Protein AF-0000000082576791 (afdb_homodimer)

Structure (mmCIF, N/CA/C/O backbone):
data_AF-0000000082576791-model_v1
#
loop_
_entity.id
_entity.type
_entity.pdbx_description
1 polymer 'Uncharacterized protein'
#
loop_
_atom_site.group_PDB
_atom_site.id
_atom_site.type_symbol
_atom_site.label_atom_id
_atom_site.label_alt_id
_atom_site.label_comp_id
_atom_site.label_asym_id
_atom_site.label_entity_id
_atom_site.label_seq_id
_atom_site.pdbx_PDB_ins_code
_atom_site.Cartn_x
_atom_site.Cartn_y
_atom_site.Cartn_z
_atom_site.occupancy
_atom_site.B_iso_or_equiv
_atom_site.auth_seq_id
_atom_site.auth_comp_id
_atom_site.auth_asym_id
_atom_site.auth_atom_id
_atom_site.pdbx_PDB_model_num
ATOM 1 N N . MET A 1 1 ? -2.818 9.117 39.25 1 25.88 1 MET A N 1
ATOM 2 C CA . MET A 1 1 ? -1.979 10.031 38.469 1 25.88 1 MET A CA 1
ATOM 3 C C . MET A 1 1 ? -2.078 9.734 36.969 1 25.88 1 MET A C 1
ATOM 5 O O . MET A 1 1 ? -1.603 10.516 36.156 1 25.88 1 MET A O 1
ATOM 9 N N . SER A 1 2 ? -2.217 8.406 36.562 1 35.31 2 SER A N 1
ATOM 10 C CA . SER A 1 2 ? -2.109 7.625 35.344 1 35.31 2 SER A CA 1
ATOM 11 C C . SER A 1 2 ? -3.258 7.941 34.406 1 35.31 2 SER A C 1
ATOM 13 O O . SER A 1 2 ? -3.094 7.879 33.156 1 35.31 2 SER A O 1
ATOM 15 N N . ASP A 1 3 ? -4.371 8.367 34.906 1 41.03 3 ASP A N 1
ATOM 16 C CA . ASP A 1 3 ? -5.672 8.328 34.25 1 41.03 3 ASP A CA 1
ATOM 17 C C . ASP A 1 3 ? -5.906 9.602 33.438 1 41.03 3 ASP A C 1
ATOM 19 O O . ASP A 1 3 ? -6.629 9.578 32.438 1 41.03 3 ASP A O 1
ATOM 23 N N . THR A 1 4 ? -5.371 10.742 33.875 1 41.94 4 THR A N 1
ATOM 24 C CA . THR A 1 4 ? -5.711 12.031 33.25 1 41.94 4 THR A CA 1
ATOM 25 C C . THR A 1 4 ? -5.012 12.203 31.922 1 41.94 4 THR A C 1
ATOM 27 O O . THR A 1 4 ? -5.375 13.086 31.141 1 41.94 4 THR A O 1
ATOM 30 N N . HIS A 1 5 ? -4.008 11.352 31.688 1 46.41 5 HIS A N 1
ATOM 31 C CA . HIS A 1 5 ? -3.184 11.484 30.5 1 46.41 5 HIS A CA 1
ATOM 32 C C . HIS A 1 5 ? -3.941 11.039 29.25 1 46.41 5 HIS A C 1
ATOM 34 O O . HIS A 1 5 ? -3.496 11.289 28.125 1 46.41 5 HIS A O 1
ATOM 40 N N . HIS A 1 6 ? -5.191 10.617 29.578 1 45.75 6 HIS A N 1
ATOM 41 C CA . HIS A 1 6 ? -5.953 10.148 28.422 1 45.75 6 HIS A CA 1
ATOM 42 C C . HIS A 1 6 ? -7.227 10.969 28.25 1 45.75 6 HIS A C 1
ATOM 44 O O . HIS A 1 6 ? -8.195 10.492 27.641 1 45.75 6 HIS A O 1
ATOM 50 N N . LEU A 1 7 ? -7.211 12.156 28.891 1 45.38 7 LEU A N 1
ATOM 51 C CA . LEU A 1 7 ? -8.43 12.961 28.891 1 45.38 7 LEU A CA 1
ATOM 52 C C . LEU A 1 7 ? -8.93 13.188 27.469 1 45.38 7 LEU A C 1
ATOM 54 O O . LEU A 1 7 ? -10.078 12.883 27.141 1 45.38 7 LEU A O 1
ATOM 58 N N . PHE A 1 8 ? -8.07 13.68 26.609 1 56.59 8 PHE A N 1
ATOM 59 C CA . PHE A 1 8 ? -8.508 14.031 25.266 1 56.59 8 PHE A CA 1
ATOM 60 C C . PHE A 1 8 ? -8.875 12.789 24.469 1 56.59 8 PHE A C 1
ATOM 62 O O . PHE A 1 8 ? -9.82 12.805 23.672 1 56.59 8 PHE A O 1
ATOM 69 N N . VAL A 1 9 ? -8.164 11.758 24.797 1 47.66 9 VAL A N 1
ATOM 70 C CA . VAL A 1 9 ? -8.453 10.516 24.094 1 47.66 9 VAL A CA 1
ATOM 71 C C . VAL A 1 9 ? -9.852 10.016 24.484 1 47.66 9 VAL A C 1
ATOM 73 O O . VAL A 1 9 ? -10.656 9.672 23.609 1 47.66 9 VAL A O 1
ATOM 76 N N . ASP A 1 10 ? -10.094 10.047 25.734 1 39.84 10 ASP A N 1
ATOM 77 C CA . ASP A 1 10 ? -11.375 9.562 26.25 1 39.84 10 ASP A CA 1
ATOM 78 C C . ASP A 1 10 ? -12.523 10.445 25.766 1 39.84 10 ASP A C 1
ATOM 80 O O . ASP A 1 10 ? -13.578 9.93 25.359 1 39.84 10 ASP A O 1
ATOM 84 N N . LEU A 1 11 ? -12.305 11.805 25.859 1 46.44 11 LEU A N 1
ATOM 85 C CA . LEU A 1 11 ? -13.344 12.734 25.422 1 46.44 11 LEU A CA 1
ATOM 86 C C . LEU A 1 11 ? -13.594 12.602 23.922 1 46.44 11 LEU A C 1
ATOM 88 O O . LEU A 1 11 ? -14.742 12.672 23.469 1 46.44 11 LEU A O 1
ATOM 92 N N . TYR A 1 12 ? -12.516 12.375 23.25 1 47 12 TYR A N 1
ATOM 93 C CA . TYR A 1 12 ? -12.664 12.242 21.812 1 47 12 TYR A CA 1
ATOM 94 C C . TYR A 1 12 ? -13.414 10.961 21.453 1 47 12 TYR A C 1
ATOM 96 O O . TYR A 1 12 ? -14.289 10.969 20.594 1 47 12 TYR A O 1
ATOM 104 N N . ALA A 1 13 ? -12.961 9.906 22.062 1 45.81 13 ALA A N 1
ATOM 105 C CA . ALA A 1 13 ? -13.664 8.648 21.828 1 45.81 13 ALA A CA 1
ATOM 106 C C . ALA A 1 13 ? -15.164 8.805 22.062 1 45.81 13 ALA A C 1
ATOM 108 O O . ALA A 1 13 ? -15.977 8.25 21.328 1 45.81 13 ALA A O 1
ATOM 109 N N . TYR A 1 14 ? -15.43 9.555 23.094 1 35.34 14 TYR A N 1
ATOM 110 C CA . TYR A 1 14 ? -16.828 9.852 23.422 1 35.34 14 TYR A CA 1
ATOM 111 C C . TYR A 1 14 ? -17.484 10.664 22.328 1 35.34 14 TYR A C 1
ATOM 113 O O . TYR A 1 14 ? -18.609 10.367 21.906 1 35.34 14 TYR A O 1
ATOM 121 N N . ARG A 1 15 ? -16.906 11.68 21.891 1 42.66 15 ARG A N 1
ATOM 122 C CA . ARG A 1 15 ? -17.438 12.586 20.875 1 42.66 15 ARG A CA 1
ATOM 123 C C . ARG A 1 15 ? -17.562 11.883 19.531 1 42.66 15 ARG A C 1
ATOM 125 O O . ARG A 1 15 ? -18.531 12.102 18.797 1 42.66 15 ARG A O 1
ATOM 132 N N . GLN A 1 16 ? -16.469 11.195 19.172 1 43.16 16 GLN A N 1
ATOM 133 C CA . GLN A 1 16 ? -16.484 10.469 17.906 1 43.16 16 GLN A CA 1
ATOM 134 C C . GLN A 1 16 ? -17.688 9.531 17.828 1 43.16 16 GLN A C 1
ATOM 136 O O . GLN A 1 16 ? -18.266 9.344 16.766 1 43.16 16 GLN A O 1
ATOM 141 N N . ARG A 1 17 ? -17.938 9.023 18.969 1 40.09 17 ARG A N 1
ATOM 142 C CA . ARG A 1 17 ? -19.141 8.18 19.016 1 40.09 17 ARG A CA 1
ATOM 143 C C . ARG A 1 17 ? -20.391 9.008 18.781 1 40.09 17 ARG A C 1
ATOM 145 O O . ARG A 1 17 ? -21.391 8.5 18.25 1 40.09 17 ARG A O 1
ATOM 152 N N . GLU A 1 18 ? -20.391 10.102 19.172 1 35.28 18 GLU A N 1
ATOM 153 C CA . GLU A 1 18 ? -21.547 10.984 19 1 35.28 18 GLU A CA 1
ATOM 154 C C . GLU A 1 18 ? -21.531 11.656 17.625 1 35.28 18 GLU A C 1
ATOM 156 O O . GLU A 1 18 ? -22.578 11.859 17.016 1 35.28 18 GLU A O 1
ATOM 161 N N . LYS A 1 19 ? -20.344 12.312 17.219 1 40.09 19 LYS A N 1
ATOM 162 C CA . LYS A 1 19 ? -20.297 13.062 15.969 1 40.09 19 LYS A CA 1
ATOM 163 C C . LYS A 1 19 ? -19.312 12.43 14.984 1 40.09 19 LYS A C 1
ATOM 165 O O . LYS A 1 19 ? -18.391 11.727 15.391 1 40.09 19 LYS A O 1
ATOM 170 N N . ARG A 1 20 ? -19.484 12.484 13.609 1 35.25 20 ARG A N 1
ATOM 171 C CA . ARG A 1 20 ? -18.953 11.758 12.461 1 35.25 20 ARG A CA 1
ATOM 172 C C . ARG A 1 20 ? -17.453 12 12.312 1 35.25 20 ARG A C 1
ATOM 174 O O . ARG A 1 20 ? -16.688 11.07 12.039 1 35.25 20 ARG A O 1
ATOM 181 N N . ASN A 1 21 ? -16.891 13.211 11.586 1 43.56 21 ASN A N 1
ATOM 182 C CA . ASN A 1 21 ? -15.586 13.508 11 1 43.56 21 ASN A CA 1
ATOM 183 C C . ASN A 1 21 ? -14.797 14.5 11.852 1 43.56 21 ASN A C 1
ATOM 185 O O . ASN A 1 21 ? -14.516 15.617 11.414 1 43.56 21 ASN A O 1
ATOM 189 N N . PRO A 1 22 ? -14.578 14.406 13.148 1 61.22 22 PRO A N 1
ATOM 190 C CA . PRO A 1 22 ? -14.469 15.289 14.32 1 61.22 22 PRO A CA 1
ATOM 191 C C . PRO A 1 22 ? -13.023 15.438 14.805 1 61.22 22 PRO A C 1
ATOM 193 O O . PRO A 1 22 ? -12.727 16.328 15.594 1 61.22 22 PRO A O 1
ATOM 196 N N . LEU A 1 23 ? -12.039 14.766 13.945 1 71.44 23 LEU A N 1
ATOM 197 C CA . LEU A 1 23 ? -10.727 14.75 14.586 1 71.44 23 LEU A CA 1
ATOM 198 C C . LEU A 1 23 ? -10.078 16.125 14.531 1 71.44 23 LEU A C 1
ATOM 200 O O . LEU A 1 23 ? -9.539 16.609 15.539 1 71.44 23 LEU A O 1
ATOM 204 N N . GLU A 1 24 ? -10.172 16.734 13.297 1 77.69 24 GLU A N 1
ATOM 205 C CA . GLU A 1 24 ? -9.586 18.062 13.141 1 77.69 24 GLU A CA 1
ATOM 206 C C . GLU A 1 24 ? -10.188 19.047 14.133 1 77.69 24 GLU A C 1
ATOM 208 O O . GLU A 1 24 ? -9.461 19.781 14.797 1 77.69 24 GLU A O 1
ATOM 213 N N . ASP A 1 25 ? -11.469 19.094 14.266 1 75.62 25 ASP A N 1
ATOM 214 C CA . ASP A 1 25 ? -12.148 19.984 15.203 1 75.62 25 ASP A CA 1
ATOM 215 C C . ASP A 1 25 ? -11.781 19.656 16.641 1 75.62 25 ASP A C 1
ATOM 217 O O . ASP A 1 25 ? -11.555 20.562 17.453 1 75.62 25 ASP A O 1
ATOM 221 N N . TRP A 1 26 ? -11.734 18.375 16.875 1 79.56 26 TRP A N 1
ATOM 222 C CA . TRP A 1 26 ? -11.375 17.938 18.219 1 79.56 26 TRP A CA 1
ATOM 223 C C . TRP A 1 26 ? -9.953 18.375 18.562 1 79.56 26 TRP A C 1
ATOM 225 O O . TRP A 1 26 ? -9.703 18.906 19.656 1 79.56 26 TRP A O 1
ATOM 235 N N . LEU A 1 27 ? -9.078 18.203 17.609 1 86.69 27 LEU A N 1
ATOM 236 C CA . LEU A 1 27 ? -7.684 18.578 17.844 1 86.69 27 LEU A CA 1
ATOM 237 C C . LEU A 1 27 ? -7.562 20.078 18.078 1 86.69 27 LEU A C 1
ATOM 239 O O . LEU A 1 27 ? -6.789 20.516 18.922 1 86.69 27 LEU A O 1
ATOM 243 N N . THR A 1 28 ? -8.344 20.797 17.328 1 87.31 28 THR A N 1
ATOM 244 C CA . THR A 1 28 ? -8.336 22.25 17.5 1 87.31 28 THR A CA 1
ATOM 245 C C . THR A 1 28 ? -8.805 22.641 18.891 1 87.31 28 THR A C 1
ATOM 247 O O . THR A 1 28 ? -8.18 23.484 19.547 1 87.31 28 THR A O 1
ATOM 250 N N . GLU A 1 29 ? -9.883 21.984 19.328 1 83.5 29 GLU A N 1
ATOM 251 C CA . GLU A 1 29 ? -10.398 22.25 20.672 1 83.5 29 GLU A CA 1
ATOM 252 C C . GLU A 1 29 ? -9.391 21.859 21.75 1 83.5 29 GLU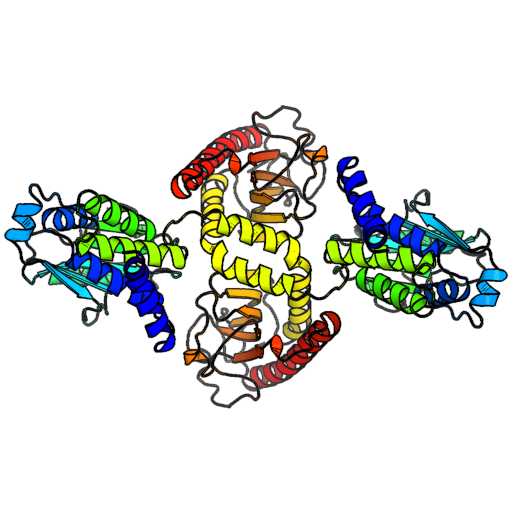 A C 1
ATOM 254 O O . GLU A 1 29 ? -9.242 22.562 22.75 1 83.5 29 GLU A O 1
ATOM 259 N N . CYS A 1 30 ? -8.766 20.797 21.578 1 86.38 30 CYS A N 1
ATOM 260 C CA . CYS A 1 30 ? -7.738 20.344 22.516 1 86.38 30 CYS A CA 1
ATOM 261 C C . CYS A 1 30 ? -6.582 21.344 22.562 1 86.38 30 CYS A C 1
ATOM 263 O O . CYS A 1 30 ? -6.102 21.688 23.641 1 86.38 30 CYS A O 1
ATOM 265 N N . LEU A 1 31 ? -6.188 21.781 21.406 1 92.5 31 LEU A N 1
ATOM 266 C CA . LEU A 1 31 ? -5.102 22.75 21.328 1 92.5 31 LEU A CA 1
ATOM 267 C C . LEU A 1 31 ? -5.496 24.047 22.031 1 92.5 31 LEU A C 1
ATOM 269 O O . LEU A 1 31 ? -4.711 24.609 22.797 1 92.5 31 LEU A O 1
ATOM 273 N N . ALA A 1 32 ? -6.676 24.5 21.719 1 89.38 32 ALA A N 1
ATOM 274 C CA . ALA A 1 32 ? -7.164 25.719 22.344 1 89.38 32 ALA A CA 1
ATOM 275 C C . ALA A 1 32 ? -7.18 25.594 23.859 1 89.38 32 ALA A C 1
ATOM 277 O O . ALA A 1 32 ? -6.719 26.5 24.578 1 89.38 32 ALA A O 1
ATOM 278 N N . ALA A 1 33 ? -7.707 24.469 24.375 1 84.5 33 ALA A N 1
ATOM 279 C CA . ALA A 1 33 ? -7.758 24.219 25.812 1 84.5 33 ALA A CA 1
ATOM 280 C C . ALA A 1 33 ? -6.359 24.219 26.422 1 84.5 33 ALA A C 1
ATOM 282 O O . ALA A 1 33 ? -6.145 24.75 27.516 1 84.5 33 ALA A O 1
ATOM 283 N N . THR A 1 34 ? -5.469 23.703 25.734 1 92.19 34 THR A N 1
ATOM 284 C CA . THR A 1 34 ? -4.094 23.609 26.203 1 92.19 34 THR A CA 1
ATOM 285 C C . THR A 1 34 ? -3.443 24.984 26.25 1 92.19 34 THR A C 1
ATOM 287 O O . THR A 1 34 ? -2.775 25.328 27.234 1 92.19 34 THR A O 1
ATOM 290 N N . ILE A 1 35 ? -3.656 25.781 25.25 1 92.75 35 ILE A N 1
ATOM 291 C CA . ILE A 1 35 ? -3.088 27.125 25.188 1 92.75 35 ILE A CA 1
ATOM 292 C C . ILE A 1 35 ? -3.686 27.969 26.312 1 92.75 35 ILE A C 1
ATOM 294 O O . ILE A 1 35 ? -2.967 28.703 26.984 1 92.75 35 ILE A O 1
ATOM 298 N N . ARG A 1 36 ? -4.988 27.797 26.562 1 88.5 36 ARG A N 1
ATOM 299 C CA . ARG A 1 36 ? -5.672 28.547 27.609 1 88.5 36 ARG A CA 1
ATOM 300 C C . ARG A 1 36 ? -5.094 28.234 28.984 1 88.5 36 ARG A C 1
ATOM 302 O O . ARG A 1 36 ? -5.035 29.109 29.844 1 88.5 36 ARG A O 1
ATOM 309 N N . ALA A 1 37 ? -4.645 27.062 29.094 1 87.62 37 ALA A N 1
ATOM 310 C CA . ALA A 1 37 ? -4.199 26.594 30.406 1 87.62 37 ALA A CA 1
ATOM 311 C C . ALA A 1 37 ? -2.764 27.031 30.688 1 87.62 37 ALA A C 1
ATOM 313 O O . ALA A 1 37 ? -2.305 26.969 31.828 1 87.62 37 ALA A O 1
ATOM 314 N N . LEU A 1 38 ? -2.049 27.484 29.688 1 92.5 38 LEU A N 1
ATOM 315 C CA . LEU A 1 38 ? -0.644 27.844 29.859 1 92.5 38 LEU A CA 1
ATOM 316 C C . LEU A 1 38 ? -0.497 29.078 30.719 1 92.5 38 LEU A C 1
ATOM 318 O O . LEU A 1 38 ? -1.229 30.062 30.547 1 92.5 38 LEU A O 1
ATOM 322 N N . PRO A 1 39 ? 0.467 28.984 31.625 1 91.88 39 PRO A N 1
ATOM 323 C CA . PRO A 1 39 ? 0.792 30.203 32.375 1 91.88 39 PRO A CA 1
ATOM 324 C C . PRO A 1 39 ? 1.376 31.297 31.484 1 91.88 39 PRO A C 1
ATOM 326 O O . PRO A 1 39 ? 1.823 31.016 30.359 1 91.88 39 PRO A O 1
ATOM 329 N N . GLY A 1 40 ? 1.428 32.438 32 1 90.06 40 GLY A N 1
ATOM 330 C CA . GLY A 1 40 ? 1.796 33.594 31.25 1 90.06 40 GLY A CA 1
ATOM 331 C C . GLY A 1 40 ? 3.125 33.469 30.531 1 90.06 40 GLY A C 1
ATOM 332 O O . GLY A 1 40 ? 3.23 33.781 29.344 1 90.06 40 GLY A O 1
ATOM 333 N N . LYS A 1 41 ? 4.121 33 31.219 1 90.81 41 LYS A N 1
ATOM 334 C CA . LYS A 1 41 ? 5.453 32.844 30.641 1 90.81 41 LYS A CA 1
ATOM 335 C C . LYS A 1 41 ? 5.445 31.859 29.484 1 90.81 41 LYS A C 1
ATOM 337 O O . LYS A 1 41 ? 5.98 32.156 28.406 1 90.81 41 LYS A O 1
ATOM 342 N N . GLN A 1 42 ? 4.848 30.703 29.734 1 93.56 42 GLN A N 1
ATOM 343 C CA . GLN A 1 42 ? 4.789 29.672 28.719 1 93.56 42 GLN A CA 1
ATOM 344 C C . GLN A 1 42 ? 3.896 30.078 27.547 1 93.56 42 GLN A C 1
ATOM 346 O O . GLN A 1 42 ? 4.23 29.844 26.391 1 93.56 42 GLN A O 1
ATOM 351 N N . LYS A 1 43 ? 2.799 30.719 27.891 1 92.5 43 LYS A N 1
ATOM 352 C CA . LYS A 1 43 ? 1.876 31.203 26.859 1 92.5 43 LYS A CA 1
ATOM 353 C C . LYS A 1 43 ? 2.541 32.25 25.969 1 92.5 43 LYS A C 1
ATOM 355 O O . LYS A 1 43 ? 2.441 32.156 24.734 1 92.5 43 LYS A O 1
ATOM 360 N N . GLY A 1 44 ? 3.162 33.125 26.625 1 90.38 44 GLY A N 1
ATOM 361 C CA . GLY A 1 44 ? 3.887 34.125 25.875 1 90.38 44 GLY A CA 1
ATOM 362 C C . GLY A 1 44 ? 4.961 33.562 24.969 1 90.38 44 GLY A C 1
ATOM 363 O O . GLY A 1 44 ? 5.117 34 23.828 1 90.38 44 GLY A O 1
ATOM 364 N N . ALA A 1 45 ? 5.688 32.594 25.453 1 91.31 45 ALA A N 1
ATOM 365 C CA . ALA A 1 45 ? 6.75 31.984 24.672 1 91.31 45 ALA A CA 1
ATOM 366 C C . ALA A 1 45 ? 6.188 31.266 23.438 1 91.31 45 ALA A C 1
ATOM 368 O O . ALA A 1 45 ? 6.75 31.359 22.344 1 91.31 45 ALA A O 1
ATOM 369 N N . LEU A 1 46 ? 5.117 30.578 23.609 1 94.06 46 LEU A N 1
ATOM 370 C CA . LEU A 1 46 ? 4.488 29.875 22.5 1 94.06 46 LEU A CA 1
ATOM 371 C C . LEU A 1 46 ? 4 30.859 21.438 1 94.06 46 LEU A C 1
ATOM 373 O O . LEU A 1 46 ? 4.23 30.656 20.25 1 94.06 46 LEU A O 1
ATOM 377 N N . LEU A 1 47 ? 3.354 31.906 21.922 1 93.06 47 LEU A N 1
ATOM 378 C CA . LEU A 1 47 ? 2.756 32.875 21 1 93.06 47 LEU A CA 1
ATOM 379 C C . LEU A 1 47 ? 3.83 33.688 20.281 1 93.06 47 LEU A C 1
ATOM 381 O O . LEU A 1 47 ? 3.646 34.062 19.125 1 93.06 47 LEU A O 1
ATOM 385 N N . THR A 1 48 ? 4.957 33.844 20.984 1 90 48 THR A N 1
ATOM 386 C CA . THR A 1 48 ? 6.098 34.5 20.328 1 90 48 THR A CA 1
ATOM 387 C C . THR A 1 48 ? 6.574 33.656 19.156 1 90 48 THR A C 1
ATOM 389 O O . THR A 1 48 ? 6.805 34.188 18.062 1 90 48 THR A O 1
ATOM 392 N N . ARG A 1 49 ? 6.641 32.469 19.328 1 90.38 49 ARG A N 1
ATOM 393 C CA . ARG A 1 49 ? 7.105 31.562 18.281 1 90.38 49 ARG A CA 1
ATOM 394 C C . ARG A 1 49 ? 6.105 31.484 17.125 1 90.38 49 ARG A C 1
ATOM 396 O O . ARG A 1 49 ? 6.492 31.531 15.961 1 90.38 49 ARG A O 1
ATOM 403 N N . LEU A 1 50 ? 4.852 31.391 17.438 1 92.25 50 LEU A N 1
ATOM 404 C CA . LEU A 1 50 ? 3.82 31.188 16.422 1 92.25 50 LEU A CA 1
ATOM 405 C C . LEU A 1 50 ? 3.568 32.469 15.641 1 92.25 50 LEU A C 1
ATOM 407 O O . LEU A 1 50 ? 3.234 32.406 14.453 1 92.25 50 LEU A O 1
ATOM 411 N N . SER A 1 51 ? 3.723 33.625 16.312 1 91.19 51 SER A N 1
ATOM 412 C CA . SER A 1 51 ? 3.449 34.906 15.656 1 91.19 51 SER A CA 1
ATOM 413 C C . SER A 1 51 ? 4.699 35.469 14.977 1 91.19 51 SER A C 1
ATOM 415 O O . SER A 1 51 ? 4.609 36.375 14.164 1 91.19 51 SER A O 1
ATOM 417 N N . GLY A 1 52 ? 5.848 34.906 15.406 1 86.69 52 GLY A N 1
ATOM 418 C CA . GLY A 1 52 ? 7.09 35.469 14.891 1 86.69 52 GLY A CA 1
ATOM 419 C C . GLY A 1 52 ? 7.438 36.812 15.5 1 86.69 52 GLY A C 1
ATOM 420 O O . GLY A 1 52 ? 8.398 37.469 15.078 1 86.69 52 GLY A O 1
ATOM 421 N N . THR A 1 53 ? 6.629 37.219 16.422 1 84.56 53 THR A N 1
ATOM 422 C CA . THR A 1 53 ? 6.852 38.5 17.078 1 84.56 53 THR A CA 1
ATOM 423 C C . THR A 1 53 ? 7.711 38.344 18.328 1 84.56 53 THR A C 1
ATOM 425 O O . THR A 1 53 ? 7.52 37.375 19.094 1 84.56 53 THR A O 1
ATOM 428 N N . ARG A 1 54 ? 8.641 39.156 18.453 1 81.25 54 ARG A N 1
ATOM 429 C CA . ARG A 1 54 ? 9.484 39.094 19.641 1 81.25 54 ARG A CA 1
ATOM 430 C C . ARG A 1 54 ? 8.773 39.688 20.844 1 81.25 54 ARG A C 1
ATOM 432 O O . ARG A 1 54 ? 8.398 40.875 20.828 1 81.25 54 ARG A O 1
ATOM 439 N N . ILE A 1 55 ? 8.469 38.906 21.703 1 82.12 55 ILE A N 1
ATOM 440 C CA . ILE A 1 55 ? 7.934 39.344 23 1 82.12 55 ILE A CA 1
ATOM 441 C C . ILE A 1 55 ? 9.039 39.312 24.047 1 82.12 55 ILE A C 1
ATOM 443 O O . ILE A 1 55 ? 9.5 38.219 24.438 1 82.12 55 ILE A O 1
ATOM 447 N N . ASP A 1 56 ? 9.594 40.438 24.422 1 81.06 56 ASP A N 1
ATOM 448 C CA . ASP A 1 56 ? 10.758 40.562 25.297 1 81.06 56 ASP A CA 1
ATOM 449 C C . ASP A 1 56 ? 10.5 39.938 26.656 1 81.06 56 ASP A C 1
ATOM 451 O O . ASP A 1 56 ? 11.375 39.25 27.203 1 81.06 56 ASP A O 1
ATOM 455 N N . ASP A 1 57 ? 9.391 40.281 27.234 1 85.75 57 ASP A N 1
ATOM 456 C CA . ASP A 1 57 ? 9.008 39.719 28.531 1 85.75 57 ASP A CA 1
ATOM 457 C C . ASP A 1 57 ? 7.648 39.031 28.453 1 85.75 57 ASP A C 1
ATOM 459 O O . ASP A 1 57 ? 6.621 39.656 28.75 1 85.75 57 ASP A O 1
ATOM 463 N N . PRO A 1 58 ? 7.648 37.719 28.281 1 82.25 58 PRO A N 1
ATOM 464 C CA . PRO A 1 58 ? 6.402 36.969 28.078 1 82.25 58 PRO A CA 1
ATOM 465 C C . PRO A 1 58 ? 5.473 37.062 29.281 1 82.25 58 PRO A C 1
ATOM 467 O O . PRO A 1 58 ? 4.25 37.125 29.125 1 82.25 58 PRO A O 1
ATOM 470 N N . GLN A 1 59 ? 6.066 37.062 30.438 1 82.25 59 GLN A N 1
ATOM 471 C CA . GLN A 1 59 ? 5.258 37.125 31.641 1 82.25 59 GLN A CA 1
ATOM 472 C C . GLN A 1 59 ? 4.535 38.469 31.75 1 82.25 59 GLN A C 1
ATOM 474 O O . GLN A 1 59 ? 3.34 38.531 32.031 1 82.25 59 GLN A O 1
ATOM 479 N N . ARG A 1 60 ? 5.23 39.5 31.547 1 84.81 60 ARG A N 1
ATOM 480 C CA . ARG A 1 60 ? 4.641 40.844 31.594 1 84.81 60 ARG A CA 1
ATOM 481 C C . ARG A 1 60 ? 3.613 41.031 30.484 1 84.81 60 ARG A C 1
ATOM 483 O O . ARG A 1 60 ? 2.588 41.688 30.688 1 84.81 60 ARG A O 1
ATOM 490 N N . PHE A 1 61 ? 3.943 40.438 29.375 1 86.69 61 PHE A N 1
ATOM 491 C CA . PHE A 1 61 ? 3.053 40.531 28.234 1 86.69 61 PHE A CA 1
ATOM 492 C C . PHE A 1 61 ? 1.696 39.906 28.547 1 86.69 61 PHE A C 1
ATOM 494 O O . PHE A 1 61 ? 0.656 40.531 28.312 1 86.69 61 PHE A O 1
ATOM 501 N N . SER A 1 62 ? 1.7 38.812 29.141 1 84 62 SER A N 1
ATOM 502 C CA . SER A 1 62 ? 0.47 38.062 29.422 1 84 62 SER A CA 1
ATOM 503 C C . SER A 1 62 ? -0.345 38.75 30.516 1 84 62 SER A C 1
ATOM 505 O O . SER A 1 62 ? -1.565 38.594 30.578 1 84 62 SER A O 1
ATOM 507 N N . ALA A 1 63 ? 0.402 39.5 31.328 1 82.44 63 ALA A N 1
ATOM 508 C CA . ALA A 1 63 ? -0.279 40.219 32.406 1 82.44 63 ALA A CA 1
ATOM 509 C C . ALA A 1 63 ? -0.871 41.531 31.875 1 82.44 63 ALA A C 1
ATOM 511 O O . ALA A 1 63 ? -1.901 41.969 32.375 1 82.44 63 ALA A O 1
ATOM 512 N N . ALA A 1 64 ? -0.226 42.031 30.891 1 88.62 64 ALA A N 1
ATOM 513 C CA . ALA A 1 64 ? -0.586 43.344 30.406 1 88.62 64 ALA A CA 1
ATOM 514 C C . ALA A 1 64 ? -1.693 43.281 29.359 1 88.62 64 ALA A C 1
ATOM 516 O O . ALA A 1 64 ? -2.387 44.25 29.094 1 88.62 64 ALA A O 1
ATOM 517 N N . HIS A 1 65 ? -1.837 42.125 28.797 1 90.75 65 HIS A N 1
ATOM 518 C CA . HIS A 1 65 ? -2.773 42 27.688 1 90.75 65 HIS A CA 1
ATOM 519 C C . HIS A 1 65 ? -3.791 40.875 27.953 1 90.75 65 HIS A C 1
ATOM 521 O O . HIS A 1 65 ? -3.475 39.906 28.625 1 90.75 65 HIS A O 1
ATOM 527 N N . ARG A 1 66 ? -4.977 41.125 27.516 1 90.62 66 ARG A N 1
ATOM 528 C CA . ARG A 1 66 ? -5.988 40.062 27.531 1 90.62 66 ARG A CA 1
ATOM 529 C C . ARG A 1 66 ? -5.867 39.156 26.312 1 90.62 66 ARG A C 1
ATOM 531 O O . ARG A 1 66 ? -6.043 39.625 25.172 1 90.62 66 ARG A O 1
ATOM 538 N N . ILE A 1 67 ? -5.512 37.938 26.547 1 91.75 67 ILE A N 1
ATOM 539 C CA . ILE A 1 67 ? -5.344 36.969 25.469 1 91.75 67 ILE A CA 1
ATOM 540 C C . ILE A 1 67 ? -6.516 35.969 25.469 1 91.75 67 ILE A C 1
ATOM 542 O O . ILE A 1 67 ? -6.746 35.281 26.453 1 91.75 67 ILE A O 1
ATOM 546 N N . GLU A 1 68 ? -7.285 36 24.406 1 90.75 68 GLU A N 1
ATOM 547 C CA . GLU A 1 68 ? -8.438 35.094 24.281 1 90.75 68 GLU A CA 1
ATOM 548 C C . GLU A 1 68 ? -8.25 34.125 23.125 1 90.75 68 GLU A C 1
ATOM 550 O O . GLU A 1 68 ? -7.828 34.5 22.031 1 90.75 68 GLU A O 1
ATOM 555 N N . VAL A 1 69 ? -8.477 32.875 23.391 1 91.81 69 VAL A N 1
ATOM 556 C CA . VAL A 1 69 ? -8.398 31.828 22.375 1 91.81 69 VAL A CA 1
ATOM 557 C C . VAL A 1 69 ? -9.812 31.375 22 1 91.81 69 VAL A C 1
ATOM 559 O O . VAL A 1 69 ? -10.539 30.828 22.844 1 91.81 69 VAL A O 1
ATOM 562 N N . ILE A 1 70 ? -10.195 31.578 20.75 1 88 70 ILE A N 1
ATOM 563 C CA . ILE A 1 70 ? -11.547 31.281 20.281 1 88 70 ILE A CA 1
ATOM 564 C C . ILE A 1 70 ? -11.484 30.266 19.141 1 88 70 ILE A C 1
ATOM 566 O O . ILE A 1 70 ? -10.68 30.422 18.219 1 88 70 ILE A O 1
ATOM 570 N N . THR A 1 71 ? -12.242 29.219 19.281 1 86.12 71 THR A N 1
ATOM 571 C CA . THR A 1 71 ? -12.344 28.266 18.172 1 86.12 71 THR A CA 1
ATOM 572 C C . THR A 1 71 ? -13.586 28.531 17.344 1 86.12 71 THR A C 1
ATOM 574 O O . THR A 1 71 ? -14.539 29.156 17.812 1 86.12 71 THR A O 1
ATOM 577 N N . GLN A 1 72 ? -13.531 28.203 16.078 1 76.5 72 GLN A N 1
ATOM 578 C CA . GLN A 1 72 ? -14.641 28.297 15.141 1 76.5 72 GLN A CA 1
ATOM 579 C C . GLN A 1 72 ? -15.188 29.719 15.062 1 76.5 72 GLN A C 1
ATOM 581 O O . GLN A 1 72 ? -16.391 29.938 15.219 1 76.5 72 GLN A O 1
ATOM 586 N N . TYR A 1 73 ? -14.297 30.625 14.969 1 82.94 73 TYR A N 1
ATOM 587 C CA . TYR A 1 73 ? -14.656 32.031 14.891 1 82.94 73 TYR A CA 1
ATOM 588 C C . TYR A 1 73 ? -15.352 32.344 13.57 1 82.94 73 TYR A C 1
ATOM 590 O O . TYR A 1 73 ? -14.844 32.031 12.5 1 82.94 73 TYR A O 1
ATOM 598 N N . PRO A 1 74 ? -16.469 32.938 13.586 1 83.62 74 PRO A N 1
ATOM 599 C CA . PRO A 1 74 ? -17.141 33.312 12.344 1 83.62 74 PRO A CA 1
ATOM 600 C C . PRO A 1 74 ? -16.531 34.562 11.719 1 83.62 74 PRO A C 1
ATOM 602 O O . PRO A 1 74 ? -16.766 35.688 12.188 1 83.62 74 PRO A O 1
ATOM 605 N N . ALA A 1 75 ? -15.766 34.5 10.695 1 87.19 75 ALA A N 1
ATOM 606 C CA . ALA A 1 75 ? -15.102 35.594 10.031 1 87.19 75 ALA A CA 1
ATOM 607 C C . ALA A 1 75 ? -15.891 36.062 8.812 1 87.19 75 ALA A C 1
ATOM 609 O O . ALA A 1 75 ? -15.305 36.406 7.773 1 87.19 75 ALA A O 1
ATOM 610 N N . GLY A 1 76 ? -17.266 35.906 8.867 1 82.25 76 GLY A N 1
ATOM 611 C CA . GLY A 1 76 ? -18.125 36.406 7.797 1 82.25 76 GLY A CA 1
ATOM 612 C C . GLY A 1 76 ? -17.859 35.688 6.473 1 82.25 76 GLY A C 1
ATOM 613 O O . GLY A 1 76 ? -17.859 34.469 6.41 1 82.25 76 GLY A O 1
ATOM 614 N N . GLU A 1 77 ? -17.516 36.531 5.426 1 76.81 77 GLU A N 1
ATOM 615 C CA . GLU A 1 77 ? -17.344 36.031 4.066 1 76.81 77 GLU A CA 1
ATOM 616 C C . GLU A 1 77 ? -16.047 35.219 3.922 1 76.81 77 GLU A C 1
ATOM 618 O O . GLU A 1 77 ? -15.914 34.406 3.006 1 76.81 77 GLU A O 1
ATOM 623 N N . ALA A 1 78 ? -15.117 35.531 4.875 1 81 78 ALA A N 1
ATOM 624 C CA . ALA A 1 78 ? -13.828 34.844 4.781 1 81 78 ALA A CA 1
ATOM 625 C C . ALA A 1 78 ? -13.938 33.375 5.227 1 81 78 ALA A C 1
ATOM 627 O O . ALA A 1 78 ? -13.102 32.562 4.863 1 81 78 ALA A O 1
ATOM 628 N N . GLY A 1 79 ? -15.078 33.156 6.016 1 81.88 79 GLY A N 1
ATOM 629 C CA . GLY A 1 79 ? -15.297 31.781 6.465 1 81.88 79 GLY A CA 1
ATOM 630 C C . GLY A 1 79 ? -15.188 31.625 7.969 1 81.88 79 GLY A C 1
ATOM 631 O O . GLY A 1 79 ? -15.602 32.5 8.719 1 81.88 79 GLY A O 1
ATOM 632 N N . ARG A 1 80 ? -14.828 30.438 8.367 1 83.12 80 ARG A N 1
ATOM 633 C CA . ARG A 1 80 ? -14.703 30.109 9.781 1 83.12 80 ARG A CA 1
ATOM 634 C C . ARG A 1 80 ? -13.344 29.484 10.078 1 83.12 80 ARG A C 1
ATOM 636 O O . ARG A 1 80 ? -13.195 28.266 10.102 1 83.12 80 ARG A O 1
ATOM 643 N N . PRO A 1 81 ? -12.367 30.422 10.344 1 89.31 81 PRO A N 1
ATOM 644 C CA . PRO A 1 81 ? -11.062 29.859 10.711 1 89.31 81 PRO A CA 1
ATOM 645 C C . PRO A 1 81 ? -11.156 28.906 11.906 1 89.31 81 PRO A C 1
ATOM 647 O O . PRO A 1 81 ? -12.047 29.047 12.742 1 89.31 81 PRO A O 1
ATOM 650 N N . ASP A 1 82 ? -10.281 28 12 1 88.88 82 ASP A N 1
ATOM 651 C CA . ASP A 1 82 ? -10.336 26.953 13.016 1 88.88 82 ASP A CA 1
ATOM 652 C C . ASP A 1 82 ? -10.109 27.531 14.414 1 88.88 82 ASP A C 1
ATOM 654 O O . ASP A 1 82 ? -10.68 27.047 15.391 1 88.88 82 ASP A O 1
ATOM 658 N N . MET A 1 83 ? -9.266 28.562 14.531 1 92.44 83 MET A N 1
ATOM 659 C CA . MET A 1 83 ? -8.961 29.172 15.82 1 92.44 83 MET A CA 1
ATOM 660 C C . MET A 1 83 ? -8.445 30.594 15.633 1 92.44 83 MET A C 1
ATOM 662 O O . MET A 1 83 ? -7.797 30.891 14.633 1 92.44 83 MET A O 1
ATOM 666 N N . LEU A 1 84 ? -8.844 31.422 16.531 1 94.88 84 LEU A N 1
ATOM 667 C CA . LEU A 1 84 ? -8.414 32.812 16.547 1 94.88 84 LEU A CA 1
ATOM 668 C C . LEU A 1 84 ? -7.957 33.25 17.938 1 94.88 84 LEU A C 1
ATOM 670 O O . LEU A 1 84 ? -8.617 32.938 18.938 1 94.88 84 LEU A O 1
ATOM 674 N N . ILE A 1 85 ? -6.801 33.812 18.016 1 95.38 85 ILE A N 1
ATOM 675 C CA . ILE A 1 85 ? -6.344 34.406 19.266 1 95.38 85 ILE A CA 1
ATOM 676 C C . ILE A 1 85 ? -6.551 35.938 19.219 1 95.38 85 ILE A C 1
ATOM 678 O O . ILE A 1 85 ? -6.07 36.594 18.297 1 95.38 85 ILE A O 1
ATOM 682 N N . LEU A 1 86 ? -7.258 36.406 20.172 1 93.94 86 LEU A N 1
ATOM 683 C CA . LEU A 1 86 ? -7.465 37.844 20.297 1 93.94 86 LEU A CA 1
ATOM 684 C C . LEU A 1 86 ? -6.504 38.469 21.328 1 93.94 86 LEU A C 1
ATOM 686 O O . LEU A 1 86 ? -6.238 37.844 22.359 1 93.94 86 LEU A O 1
ATOM 690 N N . LEU A 1 87 ? -5.953 39.531 20.969 1 94.5 87 LEU A N 1
ATOM 691 C CA . LEU A 1 87 ? -5.156 40.344 21.891 1 94.5 87 LEU A CA 1
ATOM 692 C C . LEU A 1 87 ? -5.879 41.656 22.219 1 94.5 87 LEU A C 1
ATOM 694 O O . LEU A 1 87 ? -6.016 42.531 21.344 1 94.5 87 LEU A O 1
ATOM 698 N N . ASP A 1 88 ? -6.359 41.719 23.422 1 94.19 88 ASP A N 1
ATOM 699 C CA . ASP A 1 88 ? -7.121 42.875 23.875 1 94.19 88 ASP A CA 1
ATOM 700 C C . ASP A 1 88 ? -8.312 43.125 22.953 1 94.19 88 ASP A C 1
ATOM 702 O O . ASP A 1 88 ? -8.547 44.281 22.531 1 94.19 88 ASP A O 1
ATOM 706 N N . GLY A 1 89 ? -8.922 42.031 22.562 1 91.56 89 GLY A N 1
ATOM 707 C CA . GLY A 1 89 ? -10.156 42.094 21.797 1 91.56 89 GLY A CA 1
ATOM 708 C C . GLY A 1 89 ? -9.914 42.219 20.297 1 91.56 89 GLY A C 1
ATOM 709 O O . GLY A 1 89 ? -10.859 42.219 19.516 1 91.56 89 GLY A O 1
ATOM 710 N N . GLN A 1 90 ? -8.625 42.344 19.891 1 94.56 90 GLN A N 1
ATOM 711 C CA . GLN A 1 90 ? -8.297 42.469 18.469 1 94.56 90 GLN A CA 1
ATOM 712 C C . GLN A 1 90 ? -7.773 41.188 17.891 1 94.56 90 GLN A C 1
ATOM 714 O O . GLN A 1 90 ? -6.984 40.469 18.516 1 94.56 90 GLN A O 1
ATOM 719 N N . PRO A 1 91 ? -8.234 40.844 16.672 1 95.12 91 PRO A N 1
ATOM 720 C CA . PRO A 1 91 ? -7.695 39.656 16.031 1 95.12 91 PRO A CA 1
ATOM 721 C C . PRO A 1 91 ? -6.18 39.719 15.859 1 95.12 91 PRO A C 1
ATOM 723 O O . PRO A 1 91 ? -5.648 40.688 15.344 1 95.12 91 PRO A O 1
ATOM 726 N N . TRP A 1 92 ? -5.465 38.656 16.297 1 95.19 92 TRP A N 1
ATOM 727 C CA . TRP A 1 92 ? -4.008 38.688 16.297 1 95.19 92 TRP A CA 1
ATOM 728 C C . TRP A 1 92 ? -3.441 37.5 15.547 1 95.19 92 TRP A C 1
ATOM 730 O O . TRP A 1 92 ? -2.766 37.656 14.523 1 95.19 92 TRP A O 1
ATOM 740 N N . ILE A 1 93 ? -3.732 36.312 16.016 1 95.62 93 ILE A N 1
ATOM 741 C CA . ILE A 1 93 ? -3.211 35.125 15.367 1 95.62 93 ILE A CA 1
ATOM 742 C C . ILE A 1 93 ? -4.371 34.25 14.891 1 95.62 93 ILE A C 1
ATOM 744 O O . ILE A 1 93 ? -5.246 33.875 15.68 1 95.62 93 ILE A O 1
ATOM 748 N N . LEU A 1 94 ? -4.375 33.906 13.609 1 95.5 94 LEU A N 1
ATOM 749 C CA . LEU A 1 94 ? -5.391 33.031 13.016 1 95.5 94 LEU A CA 1
ATOM 750 C C . LEU A 1 94 ? -4.812 31.672 12.656 1 95.5 94 LEU A C 1
ATOM 752 O O . LEU A 1 94 ? -3.74 31.578 12.047 1 95.5 94 LEU A O 1
ATOM 756 N N . PHE A 1 95 ? -5.523 30.594 13.102 1 95 95 PHE A N 1
ATOM 757 C CA . PHE A 1 95 ? -5.105 29.219 12.828 1 95 95 PHE A CA 1
ATOM 758 C C . PHE A 1 95 ? -6.004 28.578 11.781 1 95 95 PHE A C 1
ATOM 760 O O . PHE A 1 95 ? -7.23 28.672 11.875 1 95 95 PHE A O 1
ATOM 767 N N . GLU A 1 96 ? -5.391 27.984 10.812 1 91.56 96 GLU A N 1
ATOM 768 C CA . GLU A 1 96 ? -6.012 27.016 9.922 1 91.56 96 GLU A CA 1
ATOM 769 C C . GLU A 1 96 ? -5.375 25.641 10.078 1 91.56 96 GLU A C 1
ATOM 771 O O . GLU A 1 96 ? -4.16 25.5 9.938 1 91.56 96 GLU A O 1
ATOM 776 N N . ASN A 1 97 ? -6.238 24.703 10.422 1 89.25 97 ASN A N 1
ATOM 777 C CA . ASN A 1 97 ? -5.738 23.375 10.773 1 89.25 97 ASN A CA 1
ATOM 778 C C . ASN A 1 97 ? -6.215 22.312 9.781 1 89.25 97 ASN A C 1
ATOM 780 O O . ASN A 1 97 ? -7.336 22.391 9.273 1 89.25 97 ASN A O 1
ATOM 784 N N . LYS A 1 98 ? -5.289 21.438 9.445 1 83.25 98 LYS A N 1
ATOM 785 C CA . LYS A 1 98 ? -5.605 20.266 8.617 1 83.25 98 LYS A CA 1
ATOM 786 C C . LYS A 1 98 ? -4.957 19 9.18 1 83.25 98 LYS A C 1
ATOM 788 O O . LYS A 1 98 ? -3.895 19.062 9.797 1 83.25 98 LYS A O 1
ATOM 793 N N . VAL A 1 99 ? -5.617 17.938 9.047 1 75.19 99 VAL A N 1
ATOM 794 C CA . VAL A 1 99 ? -5.035 16.656 9.438 1 75.19 99 VAL A CA 1
ATOM 795 C C . VAL A 1 99 ? -4.59 15.891 8.195 1 75.19 99 VAL A C 1
ATOM 797 O O . VAL A 1 99 ? -3.42 15.531 8.07 1 75.19 99 VAL A O 1
ATOM 800 N N . SER A 1 100 ? -5.434 15.586 7.199 1 63.62 100 SER A N 1
ATOM 801 C CA . SER A 1 100 ? -5.086 14.719 6.078 1 63.62 100 SER A CA 1
ATOM 802 C C . SER A 1 100 ? -5.266 15.438 4.746 1 63.62 100 SER A C 1
ATOM 804 O O . SER A 1 100 ? -4.82 14.945 3.705 1 63.62 100 SER A O 1
ATOM 806 N N . HIS A 1 101 ? -5.812 16.625 4.77 1 63.94 101 HIS A N 1
ATOM 807 C CA . HIS A 1 101 ? -6.121 17.297 3.508 1 63.94 101 HIS A CA 1
ATOM 808 C C . HIS A 1 101 ? -5.422 18.641 3.41 1 63.94 101 HIS A C 1
ATOM 810 O O . HIS A 1 101 ? -5.051 19.234 4.43 1 63.94 101 HIS A O 1
ATOM 816 N N . GLY A 1 102 ? -5.082 18.938 2.211 1 65.44 102 GLY A N 1
ATOM 817 C CA . GLY A 1 102 ? -4.551 20.266 1.979 1 65.44 102 GLY A CA 1
ATOM 818 C C . GLY A 1 102 ? -5.582 21.359 2.17 1 65.44 102 GLY A C 1
ATOM 819 O O . GLY A 1 102 ? -6.715 21.094 2.572 1 65.44 102 GLY A O 1
ATOM 820 N N . VAL A 1 103 ? -5.066 22.531 1.995 1 70.75 103 VAL A N 1
ATOM 821 C CA . VAL A 1 103 ? -5.949 23.688 2.16 1 70.75 103 VAL A CA 1
ATOM 822 C C . VAL A 1 103 ? -6.922 23.766 0.985 1 70.75 103 VAL A C 1
ATOM 824 O O . VAL A 1 103 ? -6.578 23.391 -0.139 1 70.75 103 VAL A O 1
ATOM 827 N N . SER A 1 104 ? -8.109 24.062 1.26 1 67.38 104 SER A N 1
ATOM 828 C CA . SER A 1 104 ? -9.125 24.203 0.223 1 67.38 104 SER A CA 1
ATOM 829 C C . SER A 1 104 ? -8.758 25.312 -0.758 1 67.38 104 SER A C 1
ATOM 831 O O . SER A 1 104 ? -8.281 26.375 -0.352 1 67.38 104 SER A O 1
ATOM 833 N N . VAL A 1 105 ? -8.789 24.969 -2.084 1 63.25 105 VAL A N 1
ATOM 834 C CA . VAL A 1 105 ? -8.461 25.938 -3.131 1 63.25 105 VAL A CA 1
ATOM 835 C C . VAL A 1 105 ? -9.742 26.391 -3.83 1 63.25 105 VAL A C 1
ATOM 837 O O . VAL A 1 105 ? -10.641 25.578 -4.082 1 63.25 105 VAL A O 1
ATOM 840 N N . HIS A 1 106 ? -9.961 27.625 -3.861 1 61.06 106 HIS A N 1
ATOM 841 C CA . HIS A 1 106 ? -11.078 28.219 -4.594 1 61.06 106 HIS A CA 1
ATOM 842 C C . HIS A 1 106 ? -10.594 28.906 -5.871 1 61.06 106 HIS A C 1
ATOM 844 O O . HIS A 1 106 ? -9.547 29.547 -5.875 1 61.06 106 HIS A O 1
ATOM 850 N N . THR A 1 107 ? -11.125 28.469 -6.949 1 58.94 107 THR A N 1
ATOM 851 C CA . THR A 1 107 ? -10.828 29.125 -8.219 1 58.94 107 THR A CA 1
ATOM 852 C C . THR A 1 107 ? -11.883 30.172 -8.547 1 58.94 107 THR A C 1
ATOM 854 O O . THR A 1 107 ? -13.07 29.875 -8.602 1 58.94 107 THR A O 1
ATOM 857 N N . ASP A 1 108 ? -11.406 31.375 -8.633 1 56.97 108 ASP A N 1
ATOM 858 C CA . ASP A 1 108 ? -12.305 32.469 -8.984 1 56.97 108 ASP A CA 1
ATOM 859 C C . ASP A 1 108 ? -12.711 32.406 -10.453 1 56.97 108 ASP A C 1
ATOM 861 O O . ASP A 1 108 ? -12.141 31.625 -11.227 1 56.97 108 ASP A O 1
ATOM 865 N N . GLU A 1 109 ? -13.789 33.219 -10.711 1 57.53 109 GLU A N 1
ATOM 866 C CA . GLU A 1 109 ? -14.344 33.281 -12.062 1 57.53 109 GLU A CA 1
ATOM 867 C C . GLU A 1 109 ? -13.266 33.594 -13.094 1 57.53 109 GLU A C 1
ATOM 869 O O . GLU A 1 109 ? -13.336 33.125 -14.234 1 57.53 109 GLU A O 1
ATOM 874 N N . ASP A 1 110 ? -12.273 34.281 -12.609 1 58.16 110 ASP A N 1
ATOM 875 C CA . ASP A 1 110 ? -11.242 34.719 -13.555 1 58.16 110 ASP A CA 1
ATOM 876 C C . ASP A 1 110 ? -10.117 33.688 -13.625 1 58.16 110 ASP A C 1
ATOM 878 O O . ASP A 1 110 ? -9.094 33.906 -14.281 1 58.16 110 ASP A O 1
ATOM 882 N N . GLY A 1 111 ? -10.289 32.594 -12.93 1 61.94 111 GLY A N 1
ATOM 883 C CA . GLY A 1 111 ? -9.328 31.516 -13.008 1 61.94 111 GLY A CA 1
ATOM 884 C C . GLY A 1 111 ? -8.258 31.578 -11.93 1 61.94 111 GLY A C 1
ATOM 885 O O . GLY A 1 111 ? -7.41 30.688 -11.836 1 61.94 111 GLY A O 1
ATOM 886 N N . THR A 1 112 ? -8.297 32.719 -11.203 1 62.16 112 THR A N 1
ATOM 887 C CA . THR A 1 112 ? -7.281 32.875 -10.164 1 62.16 112 THR A CA 1
ATOM 888 C C . THR A 1 112 ? -7.547 31.922 -9.008 1 62.16 112 THR A C 1
ATOM 890 O O . THR A 1 112 ? -8.672 31.812 -8.523 1 62.16 112 THR A O 1
ATOM 893 N N . GLN A 1 113 ? -6.523 31.141 -8.648 1 63.56 113 GLN A N 1
ATOM 894 C CA . GLN A 1 113 ? -6.652 30.188 -7.555 1 63.56 113 GLN A CA 1
ATOM 895 C C . GLN A 1 113 ? -6.242 30.812 -6.223 1 63.56 113 GLN A C 1
ATOM 897 O O . GLN A 1 113 ? -5.23 31.5 -6.141 1 63.56 113 GLN A O 1
ATOM 902 N N . SER A 1 114 ? -7.293 30.891 -5.355 1 72.44 114 SER A N 1
ATOM 903 C CA . SER A 1 114 ? -6.977 31.328 -4.004 1 72.44 114 SER A CA 1
ATOM 904 C C . SER A 1 114 ? -7.289 30.25 -2.979 1 72.44 114 SER A C 1
ATOM 906 O O . SER A 1 114 ? -8.281 29.531 -3.111 1 72.44 114 SER A O 1
ATOM 908 N N . HIS A 1 115 ? -6.352 30.109 -2.1 1 77.62 115 HIS A N 1
ATOM 909 C CA . HIS A 1 115 ? -6.652 29.125 -1.071 1 77.62 115 HIS A CA 1
ATOM 910 C C . HIS A 1 115 ? -7.09 29.797 0.226 1 77.62 115 HIS A C 1
ATOM 912 O O . HIS A 1 115 ? -6.953 31.016 0.378 1 77.62 115 HIS A O 1
ATOM 918 N N . GLN A 1 116 ? -7.68 29.094 1.07 1 82.44 116 GLN A N 1
ATOM 919 C CA . GLN A 1 116 ? -8.305 29.516 2.318 1 82.44 116 GLN A CA 1
ATOM 920 C C . GLN A 1 116 ? -7.363 30.391 3.143 1 82.44 116 GLN A C 1
ATOM 922 O O . GLN A 1 116 ? -7.793 31.375 3.756 1 82.44 116 GLN A O 1
ATOM 927 N N . LEU A 1 117 ? -6.098 30.141 3.088 1 87.25 117 LEU A N 1
ATOM 928 C CA . LEU A 1 117 ? -5.117 30.875 3.881 1 87.25 117 LEU A CA 1
ATOM 929 C C . LEU A 1 117 ? -4.992 32.312 3.398 1 87.25 117 LEU A C 1
ATOM 931 O O . LEU A 1 117 ? -4.836 33.219 4.207 1 87.25 117 LEU A O 1
ATOM 935 N N . ARG A 1 118 ? -5.141 32.5 2.129 1 85.62 118 ARG A N 1
ATOM 936 C CA . ARG A 1 118 ? -5.078 33.844 1.583 1 85.62 118 ARG A CA 1
ATOM 937 C C . ARG A 1 118 ? -6.309 34.656 1.978 1 85.62 118 ARG A C 1
ATOM 939 O O . ARG A 1 118 ? -6.199 35.844 2.307 1 85.62 118 ARG A O 1
ATOM 946 N N . ARG A 1 119 ? -7.434 34.031 1.886 1 85.94 119 ARG A N 1
ATOM 947 C CA . ARG A 1 119 ? -8.664 34.719 2.293 1 85.94 119 ARG A CA 1
ATOM 948 C C . ARG A 1 119 ? -8.609 35.125 3.76 1 85.94 119 ARG A C 1
ATOM 950 O O . ARG A 1 119 ? -8.992 36.25 4.109 1 85.94 119 ARG A O 1
ATOM 957 N N . TYR A 1 120 ? -8.094 34.281 4.543 1 89.62 120 TYR A N 1
ATOM 958 C CA . TYR A 1 120 ? -7.996 34.562 5.969 1 89.62 120 TYR A CA 1
ATOM 959 C C . TYR A 1 120 ? -6.965 35.656 6.242 1 89.62 120 TYR A C 1
ATOM 961 O O . TYR A 1 120 ? -7.141 36.469 7.145 1 89.62 120 TYR A O 1
ATOM 969 N N . ALA A 1 121 ? -5.93 35.625 5.477 1 89.56 121 ALA A N 1
ATOM 970 C CA . ALA A 1 121 ? -4.93 36.688 5.609 1 89.56 121 ALA A CA 1
ATOM 971 C C . ALA A 1 121 ? -5.531 38.031 5.312 1 89.56 121 ALA A C 1
ATOM 973 O O . ALA A 1 121 ? -5.238 39.031 6.004 1 89.56 121 ALA A O 1
ATOM 974 N N . GLY A 1 122 ? -6.301 38.062 4.227 1 88.31 122 GLY A N 1
ATOM 975 C CA . GLY A 1 122 ? -6.996 39.312 3.91 1 88.31 122 GLY A CA 1
ATOM 976 C C . GLY A 1 122 ? -7.918 39.781 5.02 1 88.31 122 GLY A C 1
ATOM 977 O O . GLY A 1 122 ? -7.887 40.938 5.406 1 88.31 122 GLY A O 1
ATOM 978 N N . TRP A 1 123 ? -8.68 38.906 5.516 1 91.69 123 TRP A N 1
ATOM 979 C CA . TRP A 1 123 ? -9.609 39.219 6.598 1 91.69 123 TRP A CA 1
ATOM 980 C C . TRP A 1 123 ? -8.859 39.719 7.832 1 91.69 123 TRP A C 1
ATOM 982 O O . TRP A 1 123 ? -9.242 40.719 8.438 1 91.69 123 TRP A O 1
ATOM 992 N N . LEU A 1 124 ? -7.797 39.031 8.234 1 93.12 124 LEU A N 1
ATOM 993 C CA . LEU A 1 124 ? -7.035 39.375 9.438 1 93.12 124 LEU A CA 1
ATOM 994 C C . LEU A 1 124 ? -6.316 40.688 9.281 1 93.12 124 LEU A C 1
ATOM 996 O O . LEU A 1 124 ? -6.191 41.469 10.25 1 93.12 124 LEU A O 1
ATOM 1000 N N . SER A 1 125 ? -5.844 40.906 8.086 1 91.06 125 SER A N 1
ATOM 1001 C CA . SER A 1 125 ? -5.18 42.188 7.82 1 91.06 125 SER A CA 1
ATOM 1002 C C . SER A 1 125 ? -6.137 43.344 8.008 1 91.06 125 SER A C 1
ATOM 1004 O O . SER A 1 125 ? -5.746 44.406 8.523 1 91.06 125 SER A O 1
ATOM 1006 N N . ASP A 1 126 ? -7.348 43.125 7.648 1 91.44 126 ASP A N 1
ATOM 1007 C CA . ASP A 1 126 ? -8.359 44.188 7.754 1 91.44 126 ASP A CA 1
ATOM 1008 C C . ASP A 1 126 ? -8.859 44.312 9.195 1 91.44 126 ASP A C 1
ATOM 1010 O O . ASP A 1 126 ? -8.977 45.438 9.711 1 91.44 126 ASP A O 1
ATOM 1014 N N . ARG A 1 127 ? -9.078 43.25 9.789 1 91.12 127 ARG A N 1
ATOM 1015 C CA . ARG A 1 127 ? -9.734 43.25 11.086 1 91.12 127 ARG A CA 1
ATOM 1016 C C . ARG A 1 127 ? -8.719 43.406 12.219 1 91.12 127 ARG A C 1
ATOM 1018 O O . ARG A 1 127 ? -9.07 43.875 13.312 1 91.12 127 ARG A O 1
ATOM 1025 N N . GLY A 1 128 ? -7.488 43.031 11.984 1 89.69 128 GLY A N 1
ATOM 1026 C CA . GLY A 1 128 ? -6.457 43.094 13.008 1 89.69 128 GLY A CA 1
ATOM 1027 C C . GLY A 1 128 ? -5.586 44.312 12.906 1 89.69 128 GLY A C 1
ATOM 1028 O O . GLY A 1 128 ? -4.52 44.375 13.523 1 89.69 128 GLY A O 1
ATOM 1029 N N . LYS A 1 129 ? -6.047 45.281 12.141 1 89.19 129 LYS A N 1
ATOM 1030 C CA . LYS A 1 129 ? -5.25 46.469 11.867 1 89.19 129 LYS A CA 1
ATOM 1031 C C . LYS A 1 129 ? -4.93 47.25 13.148 1 89.19 129 LYS A C 1
ATOM 1033 O O . LYS A 1 129 ? -3.889 47.906 13.242 1 89.19 129 LYS A O 1
ATOM 1038 N N . HIS A 1 130 ? -5.711 47.125 14.125 1 89.88 130 HIS A N 1
ATOM 1039 C CA . HIS A 1 130 ? -5.539 47.906 15.352 1 89.88 130 HIS A CA 1
ATOM 1040 C C . HIS A 1 130 ? -4.938 47.031 16.469 1 89.88 130 HIS A C 1
ATOM 1042 O O . HIS A 1 130 ? -4.855 47.469 17.609 1 89.88 130 HIS A O 1
ATOM 1048 N N . CYS A 1 131 ? -4.492 45.875 16.156 1 91.69 131 CYS A N 1
ATOM 1049 C CA . CYS A 1 131 ? -3.84 45 17.141 1 91.69 131 CYS A CA 1
A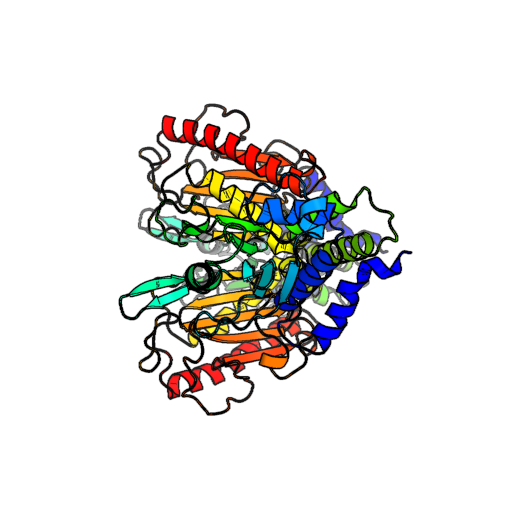TOM 1050 C C . CYS A 1 131 ? -2.479 45.562 17.531 1 91.69 131 CYS A C 1
ATOM 1052 O O . CYS A 1 131 ? -1.771 46.125 16.703 1 91.69 131 CYS A O 1
ATOM 1054 N N . ALA A 1 132 ? -2.137 45.406 18.766 1 89.06 132 ALA A N 1
ATOM 1055 C CA . ALA A 1 132 ? -0.892 45.969 19.312 1 89.06 132 ALA A CA 1
ATOM 1056 C C . ALA A 1 132 ? 0.319 45.25 18.688 1 89.06 132 ALA A C 1
ATOM 1058 O O . ALA A 1 132 ? 1.412 45.844 18.641 1 89.06 132 ALA A O 1
ATOM 1059 N N . LEU A 1 133 ? 0.135 44.094 18.25 1 91.12 133 LEU A N 1
ATOM 1060 C CA . LEU A 1 133 ? 1.199 43.312 17.625 1 91.12 133 LEU A CA 1
ATOM 1061 C C . LEU A 1 133 ? 0.833 42.938 16.188 1 91.12 133 LEU A C 1
ATOM 1063 O O . LEU A 1 133 ? -0.348 42.906 15.844 1 91.12 133 LEU A O 1
ATOM 1067 N N . ALA A 1 134 ? 1.82 42.719 15.391 1 89.25 134 ALA A N 1
ATOM 1068 C CA . ALA A 1 134 ? 1.588 42.344 14 1 89.25 134 ALA A CA 1
ATOM 1069 C C . ALA A 1 134 ? 0.812 41.031 13.914 1 89.25 134 ALA A C 1
ATOM 1071 O O . ALA A 1 134 ? 1.157 40.062 14.586 1 89.25 134 ALA A O 1
ATOM 1072 N N . PRO A 1 135 ? -0.238 41.031 13.148 1 92.06 135 PRO A N 1
ATOM 1073 C CA . PRO A 1 135 ? -1.023 39.812 13.008 1 92.06 135 PRO A CA 1
ATOM 1074 C C . PRO A 1 135 ? -0.246 38.688 12.328 1 92.06 135 PRO A C 1
ATOM 1076 O O . PRO A 1 135 ? 0.684 38.938 11.562 1 92.06 135 PRO A O 1
ATOM 1079 N N . ALA A 1 136 ? -0.647 37.469 12.633 1 92.94 136 ALA A N 1
ATOM 1080 C CA . ALA A 1 136 ? 0.034 36.312 12.102 1 92.94 136 ALA A CA 1
ATOM 1081 C C . ALA A 1 136 ? -0.968 35.219 11.703 1 92.94 136 ALA A C 1
ATOM 1083 O O . ALA A 1 136 ? -2.076 35.156 12.242 1 92.94 136 ALA A O 1
ATOM 1084 N N . ILE A 1 137 ? -0.593 34.438 10.75 1 93 137 ILE A N 1
ATOM 1085 C CA . ILE A 1 137 ? -1.395 33.281 10.328 1 93 137 ILE A CA 1
ATOM 1086 C C . ILE A 1 137 ? -0.599 32 10.523 1 93 137 ILE A C 1
ATOM 1088 O O . ILE A 1 137 ? 0.575 31.922 10.148 1 93 137 ILE A O 1
ATOM 1092 N N . VAL A 1 138 ? -1.216 31.047 11.195 1 93.62 138 VAL A N 1
ATOM 1093 C CA . VAL A 1 138 ? -0.579 29.766 11.492 1 93.62 138 VAL A CA 1
ATOM 1094 C C . VAL A 1 138 ? -1.32 28.641 10.781 1 93.62 138 VAL A C 1
ATOM 1096 O O . VAL A 1 138 ? -2.541 28.516 10.914 1 93.62 138 VAL A O 1
ATOM 1099 N N . PHE A 1 139 ? -0.615 27.891 10.031 1 92.5 139 PHE A N 1
ATOM 1100 C CA . PHE A 1 139 ? -1.146 26.719 9.359 1 92.5 139 PHE A CA 1
ATOM 1101 C C . PHE A 1 139 ? -0.625 25.438 10.016 1 92.5 139 PHE A C 1
ATOM 1103 O O . PHE A 1 139 ? 0.579 25.172 9.992 1 92.5 139 PHE A O 1
ATOM 1110 N N . VAL A 1 140 ? -1.546 24.672 10.656 1 92.5 140 VAL A N 1
ATOM 1111 C CA . VAL A 1 140 ? -1.163 23.453 11.359 1 92.5 140 VAL A CA 1
ATOM 1112 C C . VAL A 1 140 ? -1.593 22.234 10.539 1 92.5 140 VAL A C 1
ATOM 1114 O O . VAL A 1 140 ? -2.766 22.094 10.188 1 92.5 140 VAL A O 1
ATOM 1117 N N . THR A 1 141 ? -0.638 21.422 10.242 1 89.12 141 THR A N 1
ATOM 1118 C CA . THR A 1 141 ? -0.928 20.188 9.531 1 89.12 141 THR A CA 1
ATOM 1119 C C . THR A 1 141 ? -0.254 19 10.211 1 89.12 141 THR A C 1
ATOM 1121 O O . THR A 1 141 ? 0.491 19.172 11.172 1 89.12 141 THR A O 1
ATOM 1124 N N . HIS A 1 142 ? -0.625 17.859 9.734 1 85.56 142 HIS A N 1
ATOM 1125 C CA . HIS A 1 142 ? 0.112 16.703 10.211 1 85.56 142 HIS A CA 1
ATOM 1126 C C . HIS A 1 142 ? 1.311 16.406 9.32 1 85.56 142 HIS A C 1
ATOM 1128 O O . HIS A 1 142 ? 2.422 16.859 9.586 1 85.56 142 HIS A O 1
ATOM 1134 N N . ILE A 1 143 ? 1.086 15.922 8.094 1 78.81 143 ILE A N 1
ATOM 1135 C CA . ILE A 1 143 ? 2.193 15.594 7.203 1 78.81 143 ILE A CA 1
ATOM 1136 C C . ILE A 1 143 ? 2.059 16.375 5.898 1 78.81 143 ILE A C 1
ATOM 1138 O O . ILE A 1 143 ? 3.025 16.5 5.145 1 78.81 143 ILE A O 1
ATOM 1142 N N . THR A 1 144 ? 0.945 16.953 5.633 1 75 144 THR A N 1
ATOM 1143 C CA . THR A 1 144 ? 0.702 17.719 4.414 1 75 144 THR A CA 1
ATOM 1144 C C . THR A 1 144 ? 1.508 19.016 4.422 1 75 144 THR A C 1
ATOM 1146 O O . THR A 1 144 ? 1.429 19.797 5.371 1 75 144 THR A O 1
ATOM 1149 N N . PRO A 1 145 ? 2.264 19.234 3.373 1 75.31 145 PRO A N 1
ATOM 1150 C CA . PRO A 1 145 ? 2.998 20.5 3.299 1 75.31 145 PRO A CA 1
ATOM 1151 C C . PRO A 1 145 ? 2.086 21.688 3.043 1 75.31 145 PRO A C 1
ATOM 1153 O O . PRO A 1 145 ? 1.005 21.547 2.469 1 75.31 145 PRO A O 1
ATOM 1156 N N . PRO A 1 146 ? 2.543 22.797 3.523 1 80.25 146 PRO A N 1
ATOM 1157 C CA . PRO A 1 146 ? 1.77 23.984 3.184 1 80.25 146 PRO A CA 1
ATOM 1158 C C . PRO A 1 146 ? 1.883 24.375 1.708 1 80.25 146 PRO A C 1
ATOM 1160 O O . PRO A 1 146 ? 2.773 23.875 1.009 1 80.25 146 PRO A O 1
ATOM 1163 N N . PRO A 1 147 ? 0.928 25.172 1.272 1 74.88 147 PRO A N 1
ATOM 1164 C CA . PRO A 1 147 ? 1.091 25.672 -0.091 1 74.88 147 PRO A CA 1
ATOM 1165 C C . PRO A 1 147 ? 2.428 26.375 -0.301 1 74.88 147 PRO A C 1
ATOM 1167 O O . PRO A 1 147 ? 2.971 26.969 0.634 1 74.88 147 PRO A O 1
ATOM 1170 N N . GLU A 1 148 ? 3.014 26.328 -1.462 1 72.31 148 GLU A N 1
ATOM 1171 C CA . GLU A 1 148 ? 4.34 26.844 -1.789 1 72.31 148 GLU A CA 1
ATOM 1172 C C . GLU A 1 148 ? 4.457 28.328 -1.428 1 72.31 148 GLU A C 1
ATOM 1174 O O . GLU A 1 148 ? 5.508 28.766 -0.968 1 72.31 148 GLU A O 1
ATOM 1179 N N . ASP A 1 149 ? 3.41 28.984 -1.642 1 77.06 149 ASP A N 1
ATOM 1180 C CA . ASP A 1 149 ? 3.451 30.422 -1.411 1 77.06 149 ASP A CA 1
ATOM 1181 C C . ASP A 1 149 ? 3.389 30.75 0.081 1 77.06 149 ASP A C 1
ATOM 1183 O O . ASP A 1 149 ? 3.684 31.875 0.493 1 77.06 149 ASP A O 1
ATOM 1187 N N . PHE A 1 150 ? 2.994 29.766 0.887 1 81.31 150 PHE A N 1
ATOM 1188 C CA . PHE A 1 150 ? 2.939 29.953 2.332 1 81.31 150 PHE A CA 1
ATOM 1189 C C . PHE A 1 150 ? 4.324 29.797 2.951 1 81.31 150 PHE A C 1
ATOM 1191 O O . PHE A 1 150 ? 4.598 30.344 4.02 1 81.31 150 PHE A O 1
ATOM 1198 N N . ARG A 1 151 ? 5.215 28.953 2.314 1 65.19 151 ARG A N 1
ATOM 1199 C CA . ARG A 1 151 ? 6.551 28.672 2.822 1 65.19 151 ARG A CA 1
ATOM 1200 C C . ARG A 1 151 ? 7.477 29.875 2.641 1 65.19 151 ARG A C 1
ATOM 1202 O O . ARG A 1 151 ? 8.336 30.141 3.486 1 65.19 151 ARG A O 1
ATOM 1209 N N . LYS A 1 152 ? 7.398 30.453 1.53 1 56.28 152 LYS A N 1
ATOM 1210 C CA . LYS A 1 152 ? 8.344 31.516 1.188 1 56.28 152 LYS A CA 1
ATOM 1211 C C . LYS A 1 152 ? 7.961 32.844 1.862 1 56.28 152 LYS A C 1
ATOM 1213 O O . LYS A 1 152 ? 6.777 33.156 1.977 1 56.28 152 LYS A O 1
ATOM 1218 N N . ARG A 1 153 ? 8.852 33.25 2.811 1 52.91 153 ARG A N 1
ATOM 1219 C CA . ARG A 1 153 ? 8.602 34.562 3.369 1 52.91 153 ARG A CA 1
ATOM 1220 C C . ARG A 1 153 ? 7.867 35.469 2.369 1 52.91 153 ARG A C 1
ATOM 1222 O O . ARG A 1 153 ? 8.203 35.469 1.183 1 52.91 153 ARG A O 1
ATOM 1229 N N . ASP A 1 154 ? 6.59 35.531 2.469 1 52.38 154 ASP A N 1
ATOM 1230 C CA . ASP A 1 154 ? 5.625 36.25 1.639 1 52.38 154 ASP A CA 1
ATOM 1231 C C . ASP A 1 154 ? 6.281 37.406 0.922 1 52.38 154 ASP A C 1
ATOM 1233 O O . ASP A 1 154 ? 6.195 38.562 1.384 1 52.38 154 ASP A O 1
ATOM 1237 N N . ALA A 1 155 ? 7.375 37.25 0.26 1 48.97 155 ALA A N 1
ATOM 1238 C CA . ALA A 1 155 ? 7.891 38.375 -0.524 1 48.97 155 ALA A CA 1
ATOM 1239 C C . ALA A 1 155 ? 6.805 38.969 -1.418 1 48.97 155 ALA A C 1
ATOM 1241 O O . ALA A 1 155 ? 6.855 40.156 -1.77 1 48.97 155 ALA A O 1
ATOM 1242 N N . THR A 1 156 ? 5.828 38.156 -1.803 1 51.66 156 THR A N 1
ATOM 1243 C CA . THR A 1 156 ? 4.965 38.562 -2.91 1 51.66 156 THR A CA 1
ATOM 1244 C C . THR A 1 156 ? 3.762 39.344 -2.402 1 51.66 156 THR A C 1
ATOM 1246 O O . THR A 1 156 ? 2.975 39.875 -3.195 1 51.66 156 THR A O 1
ATOM 1249 N N . GLY A 1 157 ? 3.701 39.531 -1.091 1 66.38 157 GLY A N 1
ATOM 1250 C CA . GLY A 1 157 ? 2.58 40.312 -0.597 1 66.38 157 GLY A CA 1
ATOM 1251 C C . GLY A 1 157 ? 1.28 39.531 -0.548 1 66.38 157 GLY A C 1
ATOM 1252 O O . GLY A 1 157 ? 0.224 40.094 -0.249 1 66.38 157 GLY A O 1
ATOM 1253 N N . LEU A 1 158 ? 1.356 38.219 -0.784 1 72.06 158 LEU A N 1
ATOM 1254 C CA . LEU A 1 158 ? 0.147 37.406 -0.936 1 72.06 158 LEU A CA 1
ATOM 1255 C C . LEU A 1 158 ? -0.553 37.219 0.406 1 72.06 158 LEU A C 1
ATOM 1257 O O . LEU A 1 158 ? -1.769 37.031 0.453 1 72.06 158 LEU A O 1
ATOM 1261 N N . TYR A 1 159 ? 0.119 37.469 1.434 1 82.81 159 TYR A N 1
ATOM 1262 C CA . TYR A 1 159 ? -0.468 37.312 2.758 1 82.81 159 TYR A CA 1
ATOM 1263 C C . TYR A 1 159 ? -0.528 38.625 3.502 1 82.81 159 TYR A C 1
ATOM 1265 O O . TYR A 1 159 ? -0.549 38.656 4.734 1 82.81 159 TYR A O 1
ATOM 1273 N N . ARG A 1 160 ? -0.532 39.719 2.768 1 79.44 160 ARG A N 1
ATOM 1274 C CA . ARG A 1 160 ? -0.829 41.062 3.219 1 79.44 160 ARG A CA 1
ATOM 1275 C C . ARG A 1 160 ? 0.089 41.469 4.367 1 79.44 160 ARG A C 1
ATOM 1277 O O . ARG A 1 160 ? -0.362 42.062 5.348 1 79.44 160 ARG A O 1
ATOM 1284 N N . GLY A 1 161 ? 1.278 40.969 4.332 1 77.5 161 GLY A N 1
ATOM 1285 C CA . GLY A 1 161 ? 2.266 41.375 5.316 1 77.5 161 GLY A CA 1
ATOM 1286 C C . GLY A 1 161 ? 2.203 40.562 6.602 1 77.5 161 GLY A C 1
ATOM 1287 O O . GLY A 1 161 ? 2.996 40.812 7.52 1 77.5 161 GLY A O 1
ATOM 1288 N N . LEU A 1 162 ? 1.264 39.656 6.695 1 84.56 162 LEU A N 1
ATOM 1289 C CA . LEU A 1 162 ? 1.177 38.812 7.875 1 84.56 162 LEU A CA 1
ATOM 1290 C C . LEU A 1 162 ? 2.352 37.844 7.93 1 84.56 162 LEU A C 1
ATOM 1292 O O . LEU A 1 162 ? 2.947 37.5 6.898 1 84.56 162 LEU A O 1
ATOM 1296 N N . PHE A 1 163 ? 2.699 37.438 9.102 1 82.25 163 PHE A N 1
ATOM 1297 C CA . PHE A 1 163 ? 3.725 36.406 9.305 1 82.25 163 PHE A CA 1
ATOM 1298 C C . PHE A 1 163 ? 3.133 35.031 9.188 1 82.25 163 PHE A C 1
ATOM 1300 O O . PHE A 1 163 ? 2.359 34.594 10.039 1 82.25 163 PHE A O 1
ATOM 1307 N N . PRO A 1 164 ? 3.469 34.344 8.102 1 86.69 164 PRO A N 1
ATOM 1308 C CA . PRO A 1 164 ? 2.979 32.969 7.953 1 86.69 164 PRO A CA 1
ATOM 1309 C C . PRO A 1 164 ? 3.85 31.938 8.688 1 86.69 164 PRO A C 1
ATOM 1311 O O . PRO A 1 164 ? 5.074 31.953 8.547 1 86.69 164 PRO A O 1
ATOM 1314 N N . THR A 1 165 ? 3.225 31.156 9.531 1 89.38 165 THR A N 1
ATOM 1315 C CA . THR A 1 165 ? 3.922 30.078 10.219 1 89.38 165 THR A CA 1
ATOM 1316 C C . THR A 1 165 ? 3.277 28.734 9.914 1 89.38 165 THR A C 1
ATOM 1318 O O . THR A 1 165 ? 2.066 28.562 10.07 1 89.38 165 THR A O 1
ATOM 1321 N N . HIS A 1 166 ? 4.066 27.875 9.406 1 90.19 166 HIS A N 1
ATOM 1322 C CA . HIS A 1 166 ? 3.629 26.484 9.273 1 90.19 166 HIS A CA 1
ATOM 1323 C C . HIS A 1 166 ? 4.219 25.609 10.375 1 90.19 166 HIS A C 1
ATOM 1325 O O . HIS A 1 166 ? 5.398 25.734 10.711 1 90.19 166 HIS A O 1
ATOM 1331 N N . THR A 1 167 ? 3.406 24.812 11.008 1 91 167 THR A N 1
ATOM 1332 C CA . THR A 1 167 ? 3.855 23.828 12 1 91 167 THR A CA 1
ATOM 1333 C C . THR A 1 167 ? 3.021 22.562 11.922 1 91 167 THR A C 1
ATOM 1335 O O . THR A 1 167 ? 1.995 22.516 11.234 1 91 167 THR A O 1
ATOM 1338 N N . SER A 1 168 ? 3.506 21.516 12.438 1 91.31 168 SER A N 1
ATOM 1339 C CA . SER A 1 168 ? 2.746 20.266 12.5 1 91.31 168 SER A CA 1
ATOM 1340 C C . SER A 1 168 ? 2.123 20.062 13.875 1 91.31 168 SER A C 1
ATOM 1342 O O . SER A 1 168 ? 2.594 20.641 14.867 1 91.31 168 SER A O 1
ATOM 1344 N N . TRP A 1 169 ? 1.096 19.25 13.891 1 91.88 169 TRP A N 1
ATOM 1345 C CA . TRP A 1 169 ? 0.485 18.891 15.164 1 91.88 169 TRP A CA 1
ATOM 1346 C C . TRP A 1 169 ? 1.523 18.328 16.125 1 91.88 169 TRP A C 1
ATOM 1348 O O . TRP A 1 169 ? 1.571 18.703 17.297 1 91.88 169 TRP A O 1
ATOM 1358 N N . GLY A 1 170 ? 2.373 17.469 15.633 1 89.5 170 GLY A N 1
ATOM 1359 C CA . GLY A 1 170 ? 3.41 16.875 16.469 1 89.5 170 GLY A CA 1
ATOM 1360 C C . GLY A 1 170 ? 4.406 17.875 17 1 89.5 170 GLY A C 1
ATOM 1361 O O . GLY A 1 170 ? 4.746 17.859 18.172 1 89.5 170 GLY A O 1
ATOM 1362 N N . ALA A 1 171 ? 4.898 18.734 16.156 1 90.06 171 ALA A N 1
ATOM 1363 C CA . ALA A 1 171 ? 5.848 19.766 16.547 1 90.06 171 ALA A CA 1
ATOM 1364 C C . ALA A 1 171 ? 5.242 20.688 17.609 1 90.06 171 ALA A C 1
ATOM 1366 O O . ALA A 1 171 ? 5.906 21.031 18.594 1 90.06 171 ALA A O 1
ATOM 1367 N N . LEU A 1 172 ? 4.012 21.047 17.406 1 93.88 172 LEU A N 1
ATOM 1368 C CA . LEU A 1 172 ? 3.312 21.891 18.359 1 93.88 172 LEU A CA 1
ATOM 1369 C C . LEU A 1 172 ? 3.154 21.188 19.703 1 93.88 172 LEU A C 1
ATOM 1371 O O . LEU A 1 172 ? 3.387 21.797 20.766 1 93.88 172 LEU A O 1
ATOM 1375 N N . GLY A 1 173 ? 2.746 19.938 19.625 1 92.75 173 GLY A N 1
ATOM 1376 C CA . GLY A 1 173 ? 2.615 19.172 20.859 1 92.75 173 GLY A CA 1
ATOM 1377 C C . GLY A 1 173 ? 3.914 19.062 21.641 1 92.75 173 GLY A C 1
ATOM 1378 O O . GLY A 1 173 ? 3.936 19.25 22.844 1 92.75 173 GLY A O 1
ATOM 1379 N N . ARG A 1 174 ? 4.945 18.797 20.984 1 91.12 174 ARG A N 1
ATOM 1380 C CA . ARG A 1 174 ? 6.25 18.672 21.609 1 91.12 174 ARG A CA 1
ATOM 1381 C C . ARG A 1 174 ? 6.727 20.016 22.172 1 91.12 174 ARG A C 1
ATOM 1383 O O . ARG A 1 174 ? 7.32 20.062 23.25 1 91.12 174 ARG A O 1
ATOM 1390 N N . GLU A 1 175 ? 6.504 21 21.453 1 93.75 175 GLU A N 1
ATOM 1391 C CA . GLU A 1 175 ? 6.887 22.344 21.906 1 93.75 175 GLU A CA 1
ATOM 1392 C C . GLU A 1 175 ? 6.164 22.703 23.203 1 93.75 175 GLU A C 1
ATOM 1394 O O . GLU A 1 175 ? 6.777 23.234 24.125 1 93.75 175 GLU A O 1
ATOM 1399 N N . ILE A 1 176 ? 4.883 22.453 23.203 1 95.12 176 ILE A N 1
ATOM 1400 C CA . ILE A 1 176 ? 4.102 22.766 24.391 1 95.12 176 ILE A CA 1
ATOM 1401 C C . ILE A 1 176 ? 4.594 21.922 25.562 1 95.12 176 ILE A C 1
ATOM 1403 O O . ILE A 1 176 ? 4.734 22.422 26.688 1 95.12 176 ILE A O 1
ATOM 1407 N N . SER A 1 177 ? 4.879 20.688 25.266 1 92.75 177 SER A N 1
ATOM 1408 C CA . SER A 1 177 ? 5.398 19.797 26.297 1 92.75 177 SER A CA 1
ATOM 1409 C C . SER A 1 177 ? 6.707 20.312 26.875 1 92.75 177 SER A C 1
ATOM 1411 O O . SER A 1 177 ? 6.938 20.219 28.078 1 92.75 177 SER A O 1
ATOM 1413 N N . LYS A 1 178 ? 7.523 20.812 26.062 1 93.94 178 LYS A N 1
ATOM 1414 C CA . LYS A 1 178 ? 8.797 21.375 26.516 1 93.94 178 LYS A CA 1
ATOM 1415 C C . LYS A 1 178 ? 8.57 22.625 27.359 1 93.94 178 LYS A C 1
ATOM 1417 O O . LYS A 1 178 ? 9.273 22.844 28.344 1 93.94 178 LYS A O 1
ATOM 1422 N N . LEU A 1 179 ? 7.672 23.438 26.969 1 93.94 179 LEU A N 1
ATOM 1423 C CA . LEU A 1 179 ? 7.387 24.688 27.656 1 93.94 179 LEU A CA 1
ATOM 1424 C C . LEU A 1 179 ? 6.898 24.438 29.078 1 93.94 179 LEU A C 1
ATOM 1426 O O . LEU A 1 179 ? 7.18 25.219 29.984 1 93.94 179 LEU A O 1
ATOM 1430 N N . VAL A 1 180 ? 6.246 23.25 29.281 1 93.81 180 VAL A N 1
ATOM 1431 C CA . VAL A 1 180 ? 5.66 23.016 30.594 1 93.81 180 VAL A CA 1
ATOM 1432 C C . VAL A 1 180 ? 6.547 22.047 31.391 1 93.81 180 VAL A C 1
ATOM 1434 O O . VAL A 1 180 ? 6.176 21.609 32.469 1 93.81 180 VAL A O 1
ATOM 1437 N N . ALA A 1 181 ? 7.641 21.688 30.859 1 93.25 181 ALA A N 1
ATOM 1438 C CA . ALA A 1 181 ? 8.508 20.672 31.453 1 93.25 181 ALA A CA 1
ATOM 1439 C C . ALA A 1 181 ? 8.922 21.047 32.875 1 93.25 181 ALA A C 1
ATOM 1441 O O . ALA A 1 181 ? 9.125 20.188 33.719 1 93.25 181 ALA A O 1
ATOM 1442 N N . ASP A 1 182 ? 9.008 22.344 33.156 1 92.94 182 ASP A N 1
ATOM 1443 C CA . ASP A 1 182 ? 9.484 22.812 34.438 1 92.94 182 ASP A CA 1
ATOM 1444 C C . ASP A 1 182 ? 8.32 23 35.438 1 92.94 182 ASP A C 1
ATOM 1446 O O . ASP A 1 182 ? 8.523 23.297 36.594 1 92.94 182 ASP A O 1
ATOM 1450 N N . LEU A 1 183 ? 7.102 22.781 34.969 1 91.19 183 LEU A N 1
ATOM 1451 C CA . LEU A 1 183 ? 5.934 22.875 35.844 1 91.19 183 LEU A CA 1
ATOM 1452 C C . LEU A 1 183 ? 5.656 21.562 36.531 1 91.19 183 LEU A C 1
ATOM 1454 O O . LEU A 1 183 ? 6.023 20.5 36.031 1 91.19 183 LEU A O 1
ATOM 1458 N N . PRO A 1 184 ? 5.043 21.672 37.781 1 88.62 184 PRO A N 1
ATOM 1459 C CA . PRO A 1 184 ? 4.637 20.422 38.438 1 88.62 184 PRO A CA 1
ATOM 1460 C C . PRO A 1 184 ? 3.754 19.547 37.562 1 88.62 184 PRO A C 1
ATOM 1462 O O . PRO A 1 184 ? 2.926 20.062 36.812 1 88.62 184 PRO A O 1
ATOM 1465 N N . GLN A 1 185 ? 3.895 18.328 37.75 1 85.12 185 GLN A N 1
ATOM 1466 C CA . GLN A 1 185 ? 3.197 17.375 36.906 1 85.12 185 GLN A CA 1
ATOM 1467 C C . GLN A 1 185 ? 1.685 17.469 37.094 1 85.12 185 GLN A C 1
ATOM 1469 O O . GLN A 1 185 ? 0.921 17.156 36.188 1 85.12 185 GLN A O 1
ATOM 1474 N N . ASP A 1 186 ? 1.339 17.922 38.25 1 83.5 186 ASP A N 1
ATOM 1475 C CA . ASP A 1 186 ? -0.092 18 38.531 1 83.5 186 ASP A CA 1
ATOM 1476 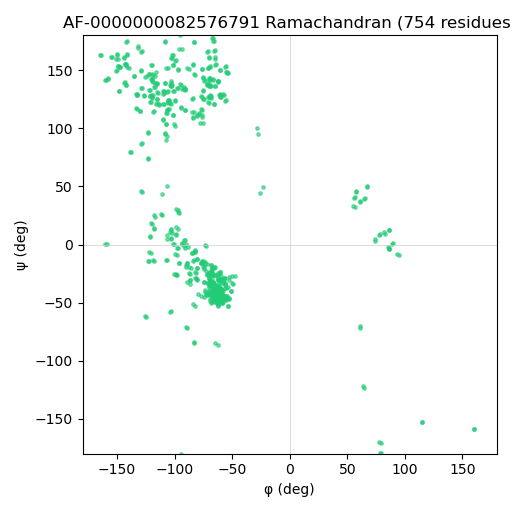C C . ASP A 1 186 ? -0.646 19.375 38.188 1 83.5 186 ASP A C 1
ATOM 1478 O O . ASP A 1 186 ? -1.838 19.641 38.344 1 83.5 186 ASP A O 1
ATOM 1482 N N . HIS A 1 187 ? 0.253 20.203 37.688 1 86.69 187 HIS A N 1
ATOM 1483 C CA . HIS A 1 187 ? -0.222 21.5 37.188 1 86.69 187 HIS A CA 1
ATOM 1484 C C . HIS A 1 187 ? -1.183 21.312 36.031 1 86.69 187 HIS A C 1
ATOM 1486 O O . HIS A 1 187 ? -0.969 20.453 35.188 1 86.69 187 HIS A O 1
ATOM 1492 N N . HIS A 1 188 ? -2.252 22.109 35.969 1 83.88 188 HIS A N 1
ATOM 1493 C CA . HIS A 1 188 ? -3.297 22.016 34.969 1 83.88 188 HIS A CA 1
ATOM 1494 C C . HIS A 1 188 ? -2.705 22.031 33.562 1 83.88 188 HIS A C 1
ATOM 1496 O O . HIS A 1 188 ? -3.074 21.219 32.688 1 83.88 188 HIS A O 1
ATOM 1502 N N . ALA A 1 189 ? -1.791 22.922 33.25 1 89.19 189 ALA A N 1
ATOM 1503 C CA . ALA A 1 189 ? -1.143 23.047 31.969 1 89.19 189 ALA A CA 1
ATOM 1504 C C . ALA A 1 189 ? -0.347 21.781 31.625 1 89.19 189 ALA A C 1
ATOM 1506 O O . ALA A 1 189 ? -0.334 21.328 30.484 1 89.19 189 ALA A O 1
ATOM 1507 N N . SER A 1 190 ? 0.321 21.219 32.562 1 89.75 190 SER A N 1
ATOM 1508 C CA . SER A 1 190 ? 1.103 20 32.375 1 89.75 190 SER A CA 1
ATOM 1509 C C . SER A 1 190 ? 0.205 18.812 32.031 1 89.75 190 SER A C 1
ATOM 1511 O O . SER A 1 190 ? 0.528 18 31.172 1 89.75 190 SER A O 1
ATOM 1513 N N . VAL A 1 191 ? -0.904 18.766 32.719 1 81.75 191 VAL A N 1
ATOM 1514 C CA . VAL A 1 191 ? -1.849 17.672 32.5 1 81.75 191 VAL A CA 1
ATOM 1515 C C . VAL A 1 191 ? -2.424 17.766 31.078 1 81.75 191 VAL A C 1
ATOM 1517 O O . VAL A 1 191 ? -2.471 16.766 30.359 1 81.75 191 VAL A O 1
ATOM 1520 N N . LEU A 1 192 ? -2.824 18.938 30.656 1 86.69 192 LEU A N 1
ATOM 1521 C CA . LEU A 1 192 ? -3.434 19.109 29.344 1 86.69 192 LEU A CA 1
ATOM 1522 C C . LEU A 1 192 ? -2.404 18.922 28.234 1 86.69 192 LEU A C 1
ATOM 1524 O O . LEU A 1 192 ? -2.715 18.344 27.188 1 86.69 192 LEU A O 1
ATOM 1528 N N . ALA A 1 193 ? -1.201 19.438 28.469 1 90.88 193 ALA A N 1
ATOM 1529 C CA . ALA A 1 193 ? -0.136 19.234 27.484 1 90.88 193 ALA A CA 1
ATOM 1530 C C . ALA A 1 193 ? 0.155 17.75 27.297 1 90.88 193 ALA A C 1
ATOM 1532 O O . ALA A 1 193 ? 0.307 17.281 26.156 1 90.88 193 ALA A O 1
ATOM 1533 N N . SER A 1 194 ? 0.189 17.031 28.422 1 86.62 194 SER A N 1
ATOM 1534 C CA . SER A 1 194 ? 0.429 15.586 28.359 1 86.62 194 SER A CA 1
ATOM 1535 C C . SER A 1 194 ? -0.721 14.859 27.672 1 86.62 194 SER A C 1
ATOM 1537 O O . SER A 1 194 ? -0.496 13.953 26.875 1 86.62 194 SER A O 1
ATOM 1539 N N . ALA A 1 195 ? -1.92 15.242 27.984 1 83.06 195 ALA A N 1
ATOM 1540 C CA . ALA A 1 195 ? -3.1 14.641 27.359 1 83.06 195 ALA A CA 1
ATOM 1541 C C . ALA A 1 195 ? -3.129 14.906 25.859 1 83.06 195 ALA A C 1
ATOM 1543 O O . ALA A 1 195 ? -3.498 14.031 25.078 1 83.06 195 ALA A O 1
ATOM 1544 N N . PHE A 1 196 ? -2.764 16.156 25.531 1 88.94 196 PHE A N 1
ATOM 1545 C CA . PHE A 1 196 ? -2.736 16.531 24.125 1 88.94 196 PHE A CA 1
ATOM 1546 C C . PHE A 1 196 ? -1.713 15.703 23.359 1 88.94 196 PHE A C 1
ATOM 1548 O O . PHE A 1 196 ? -2.025 15.141 22.312 1 88.94 196 PHE A O 1
ATOM 1555 N N . LEU A 1 197 ? -0.535 15.57 23.875 1 87.19 197 LEU A N 1
ATOM 1556 C CA . LEU A 1 197 ? 0.524 14.797 23.234 1 87.19 197 LEU A CA 1
ATOM 1557 C C . LEU A 1 197 ? 0.15 13.32 23.156 1 87.19 197 LEU A C 1
ATOM 1559 O O . LEU A 1 197 ? 0.411 12.664 22.141 1 87.19 197 LEU A O 1
ATOM 1563 N N . THR A 1 198 ? -0.461 12.766 24.172 1 78.81 198 THR A N 1
ATOM 1564 C CA . THR A 1 198 ? -0.919 11.383 24.188 1 78.81 198 THR A CA 1
ATOM 1565 C C . THR A 1 198 ? -1.965 11.148 23.109 1 78.81 198 THR A C 1
ATOM 1567 O O . THR A 1 198 ? -1.941 10.117 22.422 1 78.81 198 THR A O 1
ATOM 1570 N N . PHE A 1 199 ? -2.893 12.141 23.047 1 80.12 199 PHE A N 1
ATOM 1571 C CA . PHE A 1 199 ? -3.918 12.039 22.016 1 80.12 199 PHE A CA 1
ATOM 1572 C C . PHE A 1 199 ? -3.289 12.008 20.625 1 80.12 199 PHE A C 1
ATOM 1574 O O . PHE A 1 199 ? -3.709 11.227 19.766 1 80.12 199 PHE A O 1
ATOM 1581 N N . LEU A 1 200 ? -2.301 12.891 20.391 1 85.56 200 LEU A N 1
ATOM 1582 C CA . LEU A 1 200 ? -1.597 12.914 19.109 1 85.56 200 LEU A CA 1
ATOM 1583 C C . LEU A 1 200 ? -0.889 11.586 18.859 1 85.56 200 LEU A C 1
ATOM 1585 O O . LEU A 1 200 ? -0.895 11.078 17.734 1 85.56 200 LEU A O 1
ATOM 1589 N N . GLU A 1 201 ? -0.311 11.023 19.906 1 77.5 201 GLU A N 1
ATOM 1590 C CA . GLU A 1 201 ? 0.402 9.75 19.797 1 77.5 201 GLU A CA 1
ATOM 1591 C C . GLU A 1 201 ? -0.549 8.617 19.438 1 77.5 201 GLU A C 1
ATOM 1593 O O . GLU A 1 201 ? -0.243 7.797 18.562 1 77.5 201 GLU A O 1
ATOM 1598 N N . GLU A 1 202 ? -1.666 8.688 20.094 1 67.88 202 GLU A N 1
ATOM 1599 C CA . GLU A 1 202 ? -2.65 7.629 19.859 1 67.88 202 GLU A CA 1
ATOM 1600 C C . GLU A 1 202 ? -3.225 7.707 18.453 1 67.88 202 GLU A C 1
ATOM 1602 O O . GLU A 1 202 ? -3.705 6.703 17.906 1 67.88 202 GLU A O 1
ATOM 1607 N N . ASN A 1 203 ? -3.154 8.914 17.906 1 73.5 203 ASN A N 1
ATOM 1608 C CA . ASN A 1 203 ? -3.65 9.086 16.547 1 73.5 203 ASN A CA 1
ATOM 1609 C C . ASN A 1 203 ? -2.508 9.172 15.539 1 73.5 203 ASN A C 1
ATOM 1611 O O . ASN A 1 203 ? -2.693 9.656 14.422 1 73.5 203 ASN A O 1
ATOM 1615 N N . ASN A 1 204 ? -1.31 8.82 15.969 1 75.12 204 ASN A N 1
ATOM 1616 C CA . ASN A 1 204 ? -0.111 8.758 15.141 1 75.12 204 ASN A CA 1
ATOM 1617 C C . ASN A 1 204 ? 0.234 10.125 14.547 1 75.12 204 ASN A C 1
ATOM 1619 O O . ASN A 1 204 ? 0.598 10.227 13.375 1 75.12 204 ASN A O 1
ATOM 1623 N N . MET A 1 205 ? 0.025 11.148 15.32 1 82.44 205 MET A N 1
ATOM 1624 C CA . MET A 1 205 ? 0.238 12.5 14.812 1 82.44 205 MET A CA 1
ATOM 1625 C C . MET A 1 205 ? 1.276 13.234 15.656 1 82.44 205 MET A C 1
ATOM 1627 O O . MET A 1 205 ? 1.446 14.445 15.516 1 82.44 205 MET A O 1
ATOM 1631 N N . SER A 1 206 ? 1.895 12.469 16.594 1 83.56 206 SER A N 1
ATOM 1632 C CA . SER A 1 206 ? 2.842 13.125 17.5 1 83.56 206 SER A CA 1
ATOM 1633 C C . SER A 1 206 ? 4.168 13.391 16.797 1 83.56 206 SER A C 1
ATOM 1635 O O . SER A 1 206 ? 4.984 14.18 17.281 1 83.56 206 SER A O 1
ATOM 1637 N N . ASN A 1 207 ? 4.297 12.711 15.719 1 81.38 207 ASN A N 1
ATOM 1638 C CA . ASN A 1 207 ? 5.508 12.836 14.914 1 81.38 207 ASN A CA 1
ATOM 1639 C C . ASN A 1 207 ? 5.203 12.734 13.422 1 81.38 207 ASN A C 1
ATOM 1641 O O . ASN A 1 207 ? 4.289 12.016 13.016 1 81.38 207 ASN A O 1
ATOM 1645 N N . GLU A 1 208 ? 5.867 13.578 12.672 1 80.88 208 GLU A N 1
ATOM 1646 C CA . GLU A 1 208 ? 5.703 13.516 11.227 1 80.88 208 GLU A CA 1
ATOM 1647 C C . GLU A 1 208 ? 6.426 12.305 10.633 1 80.88 208 GLU A C 1
ATOM 1649 O O . GLU A 1 208 ? 6.199 11.945 9.477 1 80.88 208 GLU A O 1
ATOM 1654 N N . PHE A 1 209 ? 7.277 11.773 11.484 1 85.62 209 PHE A N 1
ATOM 1655 C CA . PHE A 1 209 ? 8.023 10.602 11.062 1 85.62 209 PHE A CA 1
ATOM 1656 C C . PHE A 1 209 ? 7.492 9.344 11.734 1 85.62 209 PHE A C 1
ATOM 1658 O O . PHE A 1 209 ? 6.902 9.414 12.812 1 85.62 209 PHE A O 1
ATOM 1665 N N . PRO A 1 210 ? 7.652 8.25 11.07 1 90.19 210 PRO A N 1
ATOM 1666 C CA . PRO A 1 210 ? 7.008 7.012 11.508 1 90.19 210 PRO A CA 1
ATOM 1667 C C . PRO A 1 210 ? 7.605 6.469 12.805 1 90.19 210 PRO A C 1
ATOM 1669 O O . PRO A 1 210 ? 8.828 6.375 12.938 1 90.19 210 PRO A O 1
ATOM 1672 N N . PRO A 1 211 ? 6.723 6.188 13.758 1 86.5 211 PRO A N 1
ATOM 1673 C CA . PRO A 1 211 ? 7.188 5.375 14.883 1 86.5 211 PRO A CA 1
ATOM 1674 C C . PRO A 1 211 ? 7.539 3.947 14.477 1 86.5 211 PRO A C 1
ATOM 1676 O O . PRO A 1 211 ? 7.316 3.559 13.32 1 86.5 211 PRO A O 1
ATOM 1679 N N . SER A 1 212 ? 8.07 3.168 15.422 1 85.75 212 SER A N 1
ATOM 1680 C CA . SER A 1 212 ? 8.445 1.783 15.156 1 85.75 212 SER A CA 1
ATOM 1681 C C . SER A 1 212 ? 7.23 0.954 14.75 1 85.75 212 SER A C 1
ATOM 1683 O O . SER A 1 212 ? 7.344 0.031 13.938 1 85.75 212 SER A O 1
ATOM 1685 N N . SER A 1 213 ? 6.059 1.326 15.281 1 84.75 213 SER A N 1
ATOM 1686 C CA . SER A 1 213 ? 4.848 0.572 14.969 1 84.75 213 SER A CA 1
ATOM 1687 C C . SER A 1 213 ? 4.469 0.712 13.5 1 84.75 213 SER A C 1
ATOM 1689 O O . SER A 1 213 ? 3.916 -0.216 12.906 1 84.75 213 SER A O 1
ATOM 1691 N N . ALA A 1 214 ? 4.758 1.849 12.906 1 91.12 214 ALA A N 1
ATOM 1692 C CA . ALA A 1 214 ? 4.473 2.039 11.484 1 91.12 214 ALA A CA 1
ATOM 1693 C C . ALA A 1 214 ? 5.344 1.132 10.625 1 91.12 214 ALA A C 1
ATOM 1695 O O . ALA A 1 214 ? 4.871 0.563 9.633 1 91.12 214 ALA A O 1
ATOM 1696 N N . PHE A 1 215 ? 6.605 0.951 11.023 1 93.06 215 PHE A N 1
ATOM 1697 C CA . PHE A 1 215 ? 7.496 0.037 10.32 1 93.06 215 PHE A CA 1
ATOM 1698 C C . PHE A 1 215 ? 7.004 -1.399 10.438 1 93.06 215 PHE A C 1
ATOM 1700 O O . PHE A 1 215 ? 7.012 -2.148 9.461 1 93.06 215 PHE A O 1
ATOM 1707 N N . ALA A 1 216 ? 6.578 -1.724 11.609 1 89.12 216 ALA A N 1
ATOM 1708 C CA . ALA A 1 216 ? 6.082 -3.076 11.852 1 89.12 216 ALA A CA 1
ATOM 1709 C C . ALA A 1 216 ? 4.816 -3.35 11.047 1 89.12 216 ALA A C 1
ATOM 1711 O O . ALA A 1 216 ? 4.652 -4.438 10.484 1 89.12 216 ALA A O 1
ATOM 1712 N N . ALA A 1 217 ? 3.902 -2.389 11.031 1 92.12 217 ALA A N 1
ATOM 1713 C CA . ALA A 1 217 ? 2.67 -2.527 10.258 1 92.12 217 ALA A CA 1
ATOM 1714 C C . ALA A 1 217 ? 2.969 -2.725 8.773 1 92.12 217 ALA A C 1
ATOM 1716 O O . ALA A 1 217 ? 2.334 -3.547 8.109 1 92.12 217 ALA A O 1
ATOM 1717 N N . ALA A 1 218 ? 3.904 -1.978 8.305 1 94.81 218 ALA A N 1
ATOM 1718 C CA . ALA A 1 218 ? 4.305 -2.098 6.902 1 94.81 218 ALA A CA 1
ATOM 1719 C C . ALA A 1 218 ? 4.895 -3.477 6.617 1 94.81 218 ALA A C 1
ATOM 1721 O O . ALA A 1 218 ? 4.613 -4.074 5.578 1 94.81 218 ALA A O 1
ATOM 1722 N N . GLU A 1 219 ? 5.711 -3.951 7.52 1 92.94 219 GLU A N 1
ATOM 1723 C CA . GLU A 1 219 ? 6.301 -5.277 7.355 1 92.94 219 GLU A CA 1
ATOM 1724 C C . GLU A 1 219 ? 5.223 -6.352 7.25 1 92.94 219 GLU A C 1
ATOM 1726 O O . GLU A 1 219 ? 5.289 -7.223 6.383 1 92.94 219 GLU A O 1
ATOM 1731 N N . LEU A 1 220 ? 4.27 -6.254 8.117 1 89.38 220 LEU A N 1
ATOM 1732 C CA . LEU A 1 220 ? 3.182 -7.223 8.109 1 89.38 220 LEU A CA 1
ATOM 1733 C C . LEU A 1 220 ? 2.41 -7.16 6.793 1 89.38 220 LEU A C 1
ATOM 1735 O O . LEU A 1 220 ? 2.061 -8.195 6.223 1 89.38 220 LEU A O 1
ATOM 1739 N N . TYR A 1 221 ? 2.141 -5.977 6.34 1 93.94 221 TYR A N 1
ATOM 1740 C CA . TYR A 1 221 ? 1.371 -5.805 5.113 1 93.94 221 TYR A CA 1
ATOM 1741 C C . TYR A 1 221 ? 2.107 -6.402 3.92 1 93.94 221 TYR A C 1
ATOM 1743 O O . TYR A 1 221 ? 1.548 -7.223 3.186 1 93.94 221 TYR A O 1
ATOM 1751 N N . VAL A 1 222 ? 3.363 -6.004 3.75 1 92.62 222 VAL A N 1
ATOM 1752 C CA . VAL A 1 222 ? 4.07 -6.434 2.549 1 92.62 222 VAL A CA 1
ATOM 1753 C C . VAL A 1 222 ? 4.328 -7.938 2.609 1 92.62 222 VAL A C 1
ATOM 1755 O O . VAL A 1 222 ? 4.547 -8.578 1.579 1 92.62 222 VAL A O 1
ATOM 1758 N N . THR A 1 223 ? 4.234 -8.516 3.777 1 85.62 223 THR A N 1
ATOM 1759 C CA . THR A 1 223 ? 4.449 -9.945 3.936 1 85.62 223 THR A CA 1
ATOM 1760 C C . THR A 1 223 ? 3.156 -10.719 3.684 1 85.62 223 THR A C 1
ATOM 1762 O O . THR A 1 223 ? 3.186 -11.828 3.143 1 85.62 223 THR A O 1
ATOM 1765 N N . GLN A 1 224 ? 2.033 -10.055 4.008 1 84.19 224 GLN A N 1
ATOM 1766 C CA . GLN A 1 224 ? 0.833 -10.875 4.125 1 84.19 224 GLN A CA 1
ATOM 1767 C C . GLN A 1 224 ? -0.223 -10.461 3.105 1 84.19 224 GLN A C 1
ATOM 1769 O O . GLN A 1 224 ? -1.181 -11.195 2.857 1 84.19 224 GLN A O 1
ATOM 1774 N N . ALA A 1 225 ? -0.07 -9.344 2.5 1 88.12 225 ALA A N 1
ATOM 1775 C CA . ALA A 1 225 ? -1.256 -8.758 1.884 1 88.12 225 ALA A CA 1
ATOM 1776 C C . ALA A 1 225 ? -1.306 -9.062 0.389 1 88.12 225 ALA A C 1
ATOM 1778 O O . ALA A 1 225 ? -2.162 -8.539 -0.329 1 88.12 225 ALA A O 1
ATOM 1779 N N . GLU A 1 226 ? -0.455 -9.906 -0.11 1 86.5 226 GLU A N 1
ATOM 1780 C CA . GLU A 1 226 ? -0.435 -10.211 -1.537 1 86.5 226 GLU A CA 1
ATOM 1781 C C . GLU A 1 226 ? -1.758 -10.82 -1.989 1 86.5 226 GLU A C 1
ATOM 1783 O O . GLU A 1 226 ? -2.291 -10.453 -3.039 1 86.5 226 GLU A O 1
ATOM 1788 N N . THR A 1 227 ? -2.279 -11.734 -1.236 1 88.69 227 THR A N 1
ATOM 1789 C CA . THR A 1 227 ? -3.527 -12.398 -1.605 1 88.69 227 THR A CA 1
ATOM 1790 C C . THR A 1 227 ? -4.703 -11.43 -1.502 1 88.69 227 THR A C 1
ATOM 1792 O O . THR A 1 227 ? -5.691 -11.562 -2.227 1 88.69 227 THR A O 1
ATOM 1795 N N . LEU A 1 228 ? -4.609 -10.508 -0.597 1 94.12 228 LEU A N 1
ATOM 1796 C CA . LEU A 1 228 ? -5.648 -9.492 -0.516 1 94.12 228 LEU A CA 1
ATOM 1797 C C . LEU A 1 228 ? -5.641 -8.602 -1.758 1 94.12 228 LEU A C 1
ATOM 1799 O O . LEU A 1 228 ? -6.695 -8.289 -2.307 1 94.12 228 LEU A O 1
ATOM 1803 N N . GLU A 1 229 ? -4.426 -8.234 -2.109 1 94.06 229 GLU A N 1
ATOM 1804 C CA . GLU A 1 229 ? -4.32 -7.449 -3.336 1 94.06 229 GLU A CA 1
ATOM 1805 C C . GLU A 1 229 ? -4.848 -8.234 -4.535 1 94.06 229 GLU A C 1
ATOM 1807 O O . GLU A 1 229 ? -5.465 -7.656 -5.434 1 94.06 229 GLU A O 1
ATOM 1812 N N . ASN A 1 230 ? -4.609 -9.492 -4.559 1 90.56 230 ASN A N 1
ATOM 1813 C CA . ASN A 1 230 ? -5.148 -10.352 -5.609 1 90.56 230 ASN A CA 1
ATOM 1814 C C . ASN A 1 230 ? -6.676 -10.352 -5.598 1 90.56 230 ASN A C 1
ATOM 1816 O O . ASN A 1 230 ? -7.309 -10.312 -6.656 1 90.56 230 ASN A O 1
ATOM 1820 N N . LEU A 1 231 ? -7.227 -10.508 -4.449 1 94.75 231 LEU A N 1
ATOM 1821 C CA . LEU A 1 231 ? -8.68 -10.445 -4.336 1 94.75 231 LEU A CA 1
ATOM 1822 C C . LEU A 1 231 ? -9.211 -9.133 -4.902 1 94.75 231 LEU A C 1
ATOM 1824 O O . LEU A 1 231 ? -10.18 -9.133 -5.668 1 94.75 231 LEU A O 1
ATOM 1828 N N . VAL A 1 232 ? -8.578 -8.047 -4.539 1 97.25 232 VAL A N 1
ATOM 1829 C CA . VAL A 1 232 ? -9.016 -6.738 -5.004 1 97.25 232 VAL A CA 1
ATOM 1830 C C . VAL A 1 232 ? -8.898 -6.656 -6.523 1 97.25 232 VAL A C 1
ATOM 1832 O O . VAL A 1 232 ? -9.766 -6.102 -7.195 1 97.25 232 VAL A O 1
ATOM 1835 N N . ASP A 1 233 ? -7.852 -7.199 -7.023 1 94.94 233 ASP A N 1
ATOM 1836 C CA . ASP A 1 233 ? -7.68 -7.223 -8.477 1 94.94 233 ASP A CA 1
ATOM 1837 C C . ASP A 1 233 ? -8.789 -8.031 -9.141 1 94.94 233 ASP A C 1
ATOM 1839 O O . ASP A 1 233 ? -9.281 -7.66 -10.211 1 94.94 233 ASP A O 1
ATOM 1843 N N . ARG A 1 234 ? -9.141 -9.141 -8.609 1 94 234 ARG A N 1
ATOM 1844 C CA . ARG A 1 234 ? -10.227 -9.953 -9.141 1 94 234 ARG A CA 1
ATOM 1845 C C . ARG A 1 234 ? -11.555 -9.227 -9.039 1 94 234 ARG A C 1
ATOM 1847 O O . ARG A 1 234 ? -12.406 -9.344 -9.922 1 94 234 ARG A O 1
ATOM 1854 N N . MET A 1 235 ? -11.75 -8.555 -7.945 1 97.38 235 MET A N 1
ATOM 1855 C CA . MET A 1 235 ? -12.922 -7.695 -7.824 1 97.38 235 MET A CA 1
ATOM 1856 C C . MET A 1 235 ? -12.977 -6.676 -8.961 1 97.38 235 MET A C 1
ATOM 1858 O O . MET A 1 235 ? -14.023 -6.48 -9.578 1 97.38 235 MET A O 1
ATOM 1862 N N . TRP A 1 236 ? -11.844 -6.113 -9.172 1 97.38 236 TRP A N 1
ATOM 1863 C CA . TRP A 1 236 ? -11.766 -5.105 -10.227 1 97.38 236 TRP A CA 1
ATOM 1864 C C . TRP A 1 236 ? -12.164 -5.699 -11.57 1 97.38 236 TRP A C 1
ATOM 1866 O O . TRP A 1 236 ? -12.812 -5.031 -12.383 1 97.38 236 TRP A O 1
ATOM 1876 N N . HIS A 1 237 ? -11.773 -6.895 -11.844 1 94.75 237 HIS A N 1
ATOM 1877 C CA . HIS A 1 237 ? -12.094 -7.551 -13.109 1 94.75 237 HIS A CA 1
ATOM 1878 C C . HIS A 1 237 ? -13.602 -7.676 -13.297 1 94.75 237 HIS A C 1
ATOM 1880 O O . HIS A 1 237 ? -14.086 -7.754 -14.43 1 94.75 237 HIS A O 1
ATOM 1886 N N . GLN A 1 238 ? -14.344 -7.664 -12.203 1 95.62 238 GLN A N 1
ATOM 1887 C CA . GLN A 1 238 ? -15.797 -7.691 -12.289 1 95.62 238 GLN A CA 1
ATOM 1888 C C . GLN A 1 238 ? -16.359 -6.297 -12.555 1 95.62 238 GLN A C 1
ATOM 1890 O O . GLN A 1 238 ? -17.484 -6.16 -13.039 1 95.62 238 GLN A O 1
ATOM 1895 N N . VAL A 1 239 ? -15.609 -5.266 -12.18 1 97 239 VAL A N 1
ATOM 1896 C CA . VAL A 1 239 ? -16.109 -3.895 -12.141 1 97 239 VAL A CA 1
ATOM 1897 C C . VAL A 1 239 ? -15.672 -3.148 -13.398 1 97 239 VAL A C 1
ATOM 1899 O O . VAL A 1 239 ? -16.359 -2.225 -13.852 1 97 239 VAL A O 1
ATOM 1902 N N . ARG A 1 240 ? -14.602 -3.564 -14 1 94.12 240 ARG A N 1
ATOM 1903 C CA . ARG A 1 240 ? -13.953 -2.775 -15.039 1 94.12 240 ARG A CA 1
ATOM 1904 C C . ARG A 1 240 ? -14.828 -2.686 -16.297 1 94.12 240 ARG A C 1
ATOM 1906 O O . ARG A 1 240 ? -14.617 -1.813 -17.141 1 94.12 240 ARG A O 1
ATOM 1913 N N . SER A 1 241 ? -15.789 -3.594 -16.469 1 93.75 241 SER A N 1
ATOM 1914 C CA . SER A 1 241 ? -16.625 -3.594 -17.656 1 93.75 241 SER A CA 1
ATOM 1915 C C . SER A 1 241 ? -17.766 -2.588 -17.531 1 93.75 241 SER A C 1
ATOM 1917 O O . SER A 1 241 ? -18.547 -2.393 -18.469 1 93.75 241 SER A O 1
ATOM 1919 N N . ILE A 1 242 ? -17.922 -1.953 -16.391 1 95.62 242 ILE A N 1
ATOM 1920 C CA . ILE A 1 242 ? -19.016 -1.006 -16.141 1 95.62 242 ILE A CA 1
ATOM 1921 C C . ILE A 1 242 ? -18.891 0.171 -17.109 1 95.62 242 ILE A C 1
ATOM 1923 O O . ILE A 1 242 ? -19.891 0.663 -17.625 1 95.62 242 ILE A O 1
ATOM 1927 N N . ALA A 1 243 ? -17.703 0.598 -17.281 1 94.12 243 ALA A N 1
ATOM 1928 C CA . ALA A 1 243 ? -17.484 1.805 -18.062 1 94.12 243 ALA A CA 1
ATOM 1929 C C . ALA A 1 243 ? -16.234 1.672 -18.938 1 94.12 243 ALA A C 1
ATOM 1931 O O . ALA A 1 243 ? -15.445 0.748 -18.75 1 94.12 243 ALA A O 1
ATOM 1932 N N . SER A 1 244 ? -16.172 2.566 -19.906 1 92.62 244 SER A N 1
ATOM 1933 C CA . SER A 1 244 ? -14.938 2.695 -20.656 1 92.62 244 SER A CA 1
ATOM 1934 C C . SER A 1 244 ? -13.938 3.598 -19.938 1 92.62 244 SER A C 1
ATOM 1936 O O . SER A 1 244 ? -14.32 4.406 -19.094 1 92.62 244 SER A O 1
ATOM 1938 N N . PHE A 1 245 ? -12.695 3.334 -20.266 1 90.62 245 PHE A N 1
ATOM 1939 C CA . PHE A 1 245 ? -11.641 4.086 -19.594 1 90.62 245 PHE A CA 1
ATOM 1940 C C . PHE A 1 245 ? -10.812 4.875 -20.609 1 90.62 245 PHE A C 1
ATOM 1942 O O . PHE A 1 245 ? -10.602 4.426 -21.734 1 90.62 245 PHE A O 1
ATOM 1949 N N . GLY A 1 246 ? -10.477 6.078 -20.156 1 76.38 246 GLY A N 1
ATOM 1950 C CA . GLY A 1 246 ? -9.609 6.863 -21.031 1 76.38 246 GLY A CA 1
ATOM 1951 C C . GLY A 1 246 ? -8.234 6.242 -21.219 1 76.38 246 GLY A C 1
ATOM 1952 O O . GLY A 1 246 ? -7.781 5.457 -20.391 1 76.38 246 GLY A O 1
ATOM 1953 N N . LYS A 1 247 ? -7.562 6.637 -22.219 1 73.38 247 LYS A N 1
ATOM 1954 C CA . LYS A 1 247 ? -6.258 6.09 -22.594 1 73.38 247 LYS A CA 1
ATOM 1955 C C . LYS A 1 247 ? -5.199 6.449 -21.547 1 73.38 247 LYS A C 1
ATOM 1957 O O . LYS A 1 247 ? -4.258 5.684 -21.328 1 73.38 247 LYS A O 1
ATOM 1962 N N . THR A 1 248 ? -5.434 7.586 -20.891 1 71.06 248 THR A N 1
ATOM 1963 C CA . THR A 1 248 ? -4.398 8.07 -19.984 1 71.06 248 THR A CA 1
ATOM 1964 C C . THR A 1 248 ? -4.715 7.672 -18.547 1 71.06 248 THR A C 1
ATOM 1966 O O . THR A 1 248 ? -3.93 7.949 -17.625 1 71.06 248 THR A O 1
ATOM 1969 N N . ALA A 1 249 ? -5.906 7.156 -18.406 1 74.44 249 ALA A N 1
ATOM 1970 C CA . ALA A 1 249 ? -6.273 6.754 -17.047 1 74.44 249 ALA A CA 1
ATOM 1971 C C . ALA A 1 249 ? -5.594 5.445 -16.656 1 74.44 249 ALA A C 1
ATOM 1973 O O . ALA A 1 249 ? -5.859 4.398 -17.25 1 74.44 249 ALA A O 1
ATOM 1974 N N . ASP A 1 250 ? -4.781 5.551 -15.711 1 82.12 250 ASP A N 1
ATOM 1975 C CA . ASP A 1 250 ? -4.031 4.359 -15.312 1 82.12 250 ASP A CA 1
ATOM 1976 C C . ASP A 1 250 ? -4.77 3.586 -14.227 1 82.12 250 ASP A C 1
ATOM 1978 O O . ASP A 1 250 ? -5.363 4.184 -13.328 1 82.12 250 ASP A O 1
ATOM 1982 N N . TYR A 1 251 ? -4.84 2.318 -14.406 1 89.31 251 TYR A N 1
ATOM 1983 C CA . TYR A 1 251 ? -5.285 1.402 -13.367 1 89.31 251 TYR A CA 1
ATOM 1984 C C . TYR A 1 251 ? -4.379 1.483 -12.148 1 89.31 251 TYR A C 1
ATOM 1986 O O . TYR A 1 251 ? -3.15 1.445 -12.273 1 89.31 251 TYR A O 1
ATOM 1994 N N . GLN A 1 252 ? -5.051 1.711 -10.977 1 90.81 252 GLN A N 1
ATOM 1995 C CA . GLN A 1 252 ? -4.301 1.757 -9.727 1 90.81 252 GLN A CA 1
ATOM 1996 C C . GLN A 1 252 ? -4.812 0.713 -8.734 1 90.81 252 GLN A C 1
ATOM 1998 O O . GLN A 1 252 ? -6.02 0.495 -8.625 1 90.81 252 GLN A O 1
ATOM 2003 N N . LEU A 1 253 ? -3.887 0.006 -8.164 1 94.44 253 LEU A N 1
ATOM 2004 C CA . LEU A 1 253 ? -4.164 -0.885 -7.043 1 94.44 253 LEU A CA 1
ATOM 2005 C C . LEU A 1 253 ? -3.188 -0.64 -5.895 1 94.44 253 LEU A C 1
ATOM 2007 O O . LEU A 1 253 ? -1.981 -0.843 -6.051 1 94.44 253 LEU A O 1
ATOM 2011 N N . LYS A 1 254 ? -3.697 -0.162 -4.742 1 93.88 254 LYS A N 1
ATOM 2012 C CA . LYS A 1 254 ? -2.797 0.112 -3.627 1 93.88 254 LYS A CA 1
ATOM 2013 C C . LYS A 1 254 ? -3.572 0.272 -2.322 1 93.88 254 LYS A C 1
ATOM 2015 O O . LYS A 1 254 ? -4.801 0.358 -2.33 1 93.88 254 LYS A O 1
ATOM 2020 N N . ALA A 1 255 ? -2.857 0.173 -1.26 1 94.62 255 ALA A N 1
ATOM 2021 C CA . ALA A 1 255 ? -3.391 0.558 0.044 1 94.62 255 ALA A CA 1
ATOM 2022 C C . ALA A 1 255 ? -3.471 2.076 0.178 1 94.62 255 ALA A C 1
ATOM 2024 O O . ALA A 1 255 ? -2.498 2.781 -0.097 1 94.62 255 ALA A O 1
ATOM 2025 N N . LEU A 1 256 ? -4.621 2.588 0.493 1 92.38 256 LEU A N 1
ATOM 2026 C CA . LEU A 1 256 ? -4.871 4.016 0.659 1 92.38 256 LEU A CA 1
ATOM 2027 C C . LEU A 1 256 ? -5.055 4.367 2.131 1 92.38 256 LEU A C 1
ATOM 2029 O O . LEU A 1 256 ? -6.145 4.195 2.684 1 92.38 256 LEU A O 1
ATOM 2033 N N . THR A 1 257 ? -4.039 4.938 2.688 1 87.5 257 THR A N 1
ATOM 2034 C CA . THR A 1 257 ? -4.074 5.242 4.113 1 87.5 257 THR A CA 1
ATOM 2035 C C . THR A 1 257 ? -5.07 6.363 4.402 1 87.5 257 THR A C 1
ATOM 2037 O O . THR A 1 257 ? -5.664 6.41 5.48 1 87.5 257 THR A O 1
ATOM 2040 N N . ASP A 1 258 ? -5.27 7.273 3.477 1 81.38 258 ASP A N 1
ATOM 2041 C CA . ASP A 1 258 ? -6.18 8.391 3.682 1 81.38 258 ASP A CA 1
ATOM 2042 C C . ASP A 1 258 ? -7.633 7.926 3.691 1 81.38 258 ASP A C 1
ATOM 2044 O O . ASP A 1 258 ? -8.453 8.438 4.461 1 81.38 258 ASP A O 1
ATOM 2048 N N . GLU A 1 259 ? -7.934 6.875 2.887 1 87.06 259 GLU A N 1
ATOM 2049 C CA . GLU A 1 259 ? -9.289 6.344 2.793 1 87.06 259 GLU A CA 1
ATOM 2050 C C . GLU A 1 259 ? -9.484 5.148 3.721 1 87.06 259 GLU A C 1
ATOM 2052 O O . GLU A 1 259 ? -10.617 4.77 4.027 1 87.06 259 GLU A O 1
ATOM 2057 N N . GLY A 1 260 ? -8.375 4.637 4.16 1 91.19 260 GLY A N 1
ATOM 2058 C CA . GLY A 1 260 ? -8.461 3.416 4.945 1 91.19 260 GLY A CA 1
ATOM 2059 C C . GLY A 1 260 ? -8.938 2.223 4.141 1 91.19 260 GLY A C 1
ATOM 2060 O O . GLY A 1 260 ? -9.875 1.528 4.547 1 91.19 260 GLY A O 1
ATOM 2061 N N . SER A 1 261 ? -8.336 2.014 3.012 1 96 261 SER A N 1
ATOM 2062 C CA . SER A 1 261 ? -8.797 0.925 2.158 1 96 261 SER A CA 1
ATOM 2063 C C . SER A 1 261 ? -7.652 0.33 1.349 1 96 261 SER A C 1
ATOM 2065 O O . SER A 1 261 ? -6.586 0.939 1.231 1 96 261 SER A O 1
ATOM 2067 N N . VAL A 1 262 ? -7.723 -0.853 0.971 1 97.5 262 VAL A N 1
ATOM 2068 C CA . VAL A 1 262 ? -6.969 -1.447 -0.128 1 97.5 262 VAL A CA 1
ATOM 2069 C C . VAL A 1 262 ? -7.855 -1.555 -1.366 1 97.5 262 VAL A C 1
ATOM 2071 O O . VAL A 1 262 ? -8.812 -2.332 -1.385 1 97.5 262 VAL A O 1
ATOM 2074 N N . SER A 1 263 ? -7.496 -0.732 -2.391 1 96.94 263 SER A N 1
ATOM 2075 C CA . SER A 1 263 ? -8.5 -0.566 -3.434 1 96.94 263 SER A CA 1
ATOM 2076 C C . SER A 1 263 ? -7.859 -0.498 -4.816 1 96.94 263 SER A C 1
ATOM 2078 O O . SER A 1 263 ? -6.668 -0.205 -4.938 1 96.94 263 SER A O 1
ATOM 2080 N N . ALA A 1 264 ? -8.609 -0.854 -5.762 1 97.06 264 ALA A N 1
ATOM 2081 C CA . ALA A 1 264 ? -8.336 -0.618 -7.176 1 97.06 264 ALA A CA 1
ATOM 2082 C C . ALA A 1 264 ? -9.273 0.446 -7.742 1 97.06 264 ALA A C 1
ATOM 2084 O O . ALA A 1 264 ? -10.453 0.496 -7.391 1 97.06 264 ALA A O 1
ATOM 2085 N N . TRP A 1 265 ? -8.75 1.341 -8.57 1 94.75 265 TRP A N 1
ATOM 2086 C CA . TRP A 1 265 ? -9.609 2.383 -9.125 1 94.75 265 TRP A CA 1
ATOM 2087 C C . TRP A 1 265 ? -9.062 2.891 -10.453 1 94.75 265 TRP A C 1
ATOM 2089 O O . TRP A 1 265 ? -7.91 2.631 -10.797 1 94.75 265 TRP A O 1
ATOM 2099 N N . ARG A 1 266 ? -9.859 3.498 -11.188 1 94.31 266 ARG A N 1
ATOM 2100 C CA . ARG A 1 266 ? -9.523 4.102 -12.469 1 94.31 266 ARG A CA 1
ATOM 2101 C C . ARG A 1 266 ? -10.555 5.156 -12.867 1 94.31 266 ARG A C 1
ATOM 2103 O O . ARG A 1 266 ? -11.75 4.973 -12.648 1 94.31 266 ARG A O 1
ATOM 2110 N N . TYR A 1 267 ? -10.094 6.227 -13.445 1 92.5 267 TYR A N 1
ATOM 2111 C CA . TYR A 1 267 ? -11 7.234 -13.977 1 92.5 267 TYR A CA 1
ATOM 2112 C C . TYR A 1 267 ? -11.734 6.715 -15.211 1 92.5 267 TYR A C 1
ATOM 2114 O O . TYR A 1 267 ? -11.148 6.02 -16.047 1 92.5 267 TYR A O 1
ATOM 2122 N N . VAL A 1 268 ? -12.953 7.086 -15.258 1 93.94 268 VAL A N 1
ATOM 2123 C CA . VAL A 1 268 ? -13.758 6.578 -16.359 1 93.94 268 VAL A CA 1
ATOM 2124 C C . VAL A 1 268 ? -13.906 7.656 -17.438 1 93.94 268 VAL A C 1
ATOM 2126 O O . VAL A 1 268 ? -13.695 8.844 -17.172 1 93.94 268 VAL A O 1
ATOM 2129 N N . ALA A 1 269 ? -14.133 7.211 -18.656 1 92.19 269 ALA A N 1
ATOM 2130 C CA . ALA A 1 269 ? -14.445 8.156 -19.734 1 92.19 269 ALA A CA 1
ATOM 2131 C C . ALA A 1 269 ? -15.734 8.914 -19.438 1 92.19 269 ALA A C 1
ATOM 2133 O O . ALA A 1 269 ? -16.703 8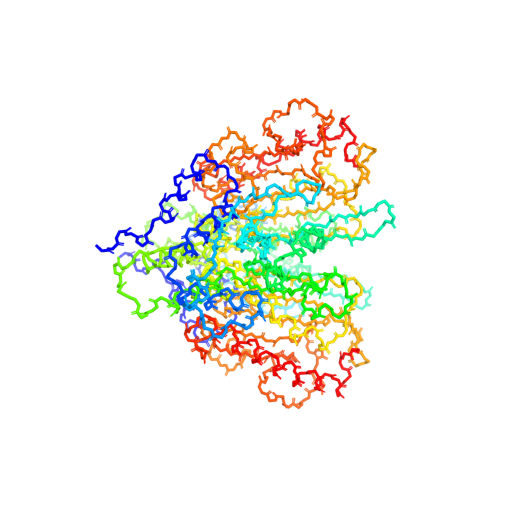.328 -18.938 1 92.19 269 ALA A O 1
ATOM 2134 N N . PRO A 1 270 ? -15.727 10.195 -19.766 1 88.62 270 PRO A N 1
ATOM 2135 C CA . PRO A 1 270 ? -16.906 11 -19.453 1 88.62 270 PRO A CA 1
ATOM 2136 C C . PRO A 1 270 ? -18.141 10.594 -20.266 1 88.62 270 PRO A C 1
ATOM 2138 O O . PRO A 1 270 ? -18.016 10.242 -21.438 1 88.62 270 PRO A O 1
ATOM 2141 N N . GLY A 1 271 ? -19.328 10.633 -19.594 1 88.31 271 GLY A N 1
ATOM 2142 C CA . GLY A 1 271 ? -20.609 10.438 -20.266 1 88.31 271 GLY A CA 1
ATOM 2143 C C . GLY A 1 271 ? -21.281 11.734 -20.641 1 88.31 271 GLY A C 1
ATOM 2144 O O . GLY A 1 271 ? -20.859 12.812 -20.219 1 88.31 271 GLY A O 1
ATOM 2145 N N . PRO A 1 272 ? -22.312 11.586 -21.453 1 89 272 PRO A N 1
ATOM 2146 C CA . PRO A 1 272 ? -23.031 12.781 -21.906 1 89 272 PRO A CA 1
ATOM 2147 C C . PRO A 1 272 ? -23.547 13.641 -20.75 1 89 272 PRO A C 1
ATOM 2149 O O . PRO A 1 272 ? -23.516 14.867 -20.828 1 89 272 PRO A O 1
ATOM 2152 N N . ALA A 1 273 ? -23.922 13.047 -19.656 1 87.94 273 ALA A N 1
ATOM 2153 C CA . ALA A 1 273 ? -24.5 13.773 -18.531 1 87.94 273 ALA A CA 1
ATOM 2154 C C . ALA A 1 273 ? -23.438 14.055 -17.453 1 87.94 273 ALA A C 1
ATOM 2156 O O . ALA A 1 273 ? -23.75 14.648 -16.422 1 87.94 273 ALA A O 1
ATOM 2157 N N . SER A 1 274 ? -22.266 13.609 -17.625 1 83.31 274 SER A N 1
ATOM 2158 C CA . SER A 1 274 ? -21.125 13.836 -16.734 1 83.31 274 SER A CA 1
ATOM 2159 C C . SER A 1 274 ? -19.859 14.125 -17.516 1 83.31 274 SER A C 1
ATOM 2161 O O . SER A 1 274 ? -18.969 13.273 -17.594 1 83.31 274 SER A O 1
ATOM 2163 N N . PRO A 1 275 ? -19.766 15.297 -17.938 1 78.56 275 PRO A N 1
ATOM 2164 C CA . PRO A 1 275 ? -18.703 15.57 -18.906 1 78.56 275 PRO A CA 1
ATOM 2165 C C . PRO A 1 275 ? -17.359 15.836 -18.234 1 78.56 275 PRO A C 1
ATOM 2167 O O . PRO A 1 275 ? -16.312 15.836 -18.891 1 78.56 275 PRO A O 1
ATOM 2170 N N . ASP A 1 276 ? -17.438 15.891 -17.062 1 80.69 276 ASP A N 1
ATOM 2171 C CA . ASP A 1 276 ? -16.141 16.109 -16.406 1 80.69 276 ASP A CA 1
ATOM 2172 C C . ASP A 1 276 ? -15.312 14.836 -16.391 1 80.69 276 ASP A C 1
ATOM 2174 O O . ASP A 1 276 ? -15.852 13.734 -16.469 1 80.69 276 ASP A O 1
ATOM 2178 N N . ARG A 1 277 ? -14.008 14.914 -16.391 1 80.69 277 ARG A N 1
ATOM 2179 C CA . ARG A 1 277 ? -13.102 13.781 -16.516 1 80.69 277 ARG A CA 1
ATOM 2180 C C . ARG A 1 277 ? -12.609 13.32 -15.141 1 80.69 277 ARG A C 1
ATOM 2182 O O . ARG A 1 277 ? -11.531 12.734 -15.023 1 80.69 277 ARG A O 1
ATOM 2189 N N . SER A 1 278 ? -13.484 13.578 -14.109 1 87.44 278 SER A N 1
ATOM 2190 C CA . SER A 1 278 ? -13 13.289 -12.758 1 87.44 278 SER A CA 1
ATOM 2191 C C . SER A 1 278 ? -13.844 12.219 -12.086 1 87.44 278 SER A C 1
ATOM 2193 O O . SER A 1 278 ? -13.812 12.07 -10.859 1 87.44 278 SER A O 1
ATOM 2195 N N . SER A 1 279 ? -14.688 11.523 -12.938 1 92.5 279 SER A N 1
ATOM 2196 C CA . SER A 1 279 ? -15.422 10.383 -12.406 1 92.5 279 SER A CA 1
ATOM 2197 C C . SER A 1 279 ? -14.555 9.125 -12.406 1 92.5 279 SER A C 1
ATOM 2199 O O . SER A 1 279 ? -13.703 8.953 -13.281 1 92.5 279 SER A O 1
ATOM 2201 N N . TYR A 1 280 ? -14.758 8.273 -11.422 1 94.31 280 TYR A N 1
ATOM 2202 C CA . TYR A 1 280 ? -13.922 7.082 -11.336 1 94.31 280 TYR A CA 1
ATOM 2203 C C . TYR A 1 280 ? -14.68 5.934 -10.68 1 94.31 280 TYR A C 1
ATOM 2205 O O . TYR A 1 280 ? -15.648 6.156 -9.945 1 94.31 280 TYR A O 1
ATOM 2213 N N . LEU A 1 281 ? -14.336 4.77 -11.086 1 96.94 281 LEU A N 1
ATOM 2214 C CA . LEU A 1 281 ? -14.75 3.527 -10.445 1 96.94 281 LEU A CA 1
ATOM 2215 C C . LEU A 1 281 ? -13.703 3.051 -9.445 1 96.94 281 LEU A C 1
ATOM 2217 O O . LEU A 1 281 ? -12.5 3.156 -9.711 1 96.94 281 LEU A O 1
ATOM 2221 N N . GLN A 1 282 ? -14.172 2.596 -8.305 1 97.56 282 GLN A N 1
ATOM 2222 C CA . GLN A 1 282 ? -13.281 2.084 -7.273 1 97.56 282 GLN A CA 1
ATOM 2223 C C . GLN A 1 282 ? -13.891 0.873 -6.57 1 97.56 282 GLN A C 1
ATOM 2225 O O . GLN A 1 282 ? -15.094 0.831 -6.324 1 97.56 282 GLN A O 1
ATOM 2230 N N . THR A 1 283 ? -13.109 -0.155 -6.32 1 98.5 283 THR A N 1
ATOM 2231 C CA . THR A 1 283 ? -13.539 -1.314 -5.543 1 98.5 283 THR A CA 1
ATOM 2232 C C . THR A 1 283 ? -12.391 -1.83 -4.676 1 98.5 283 THR A C 1
ATOM 2234 O O . THR A 1 283 ? -11.227 -1.492 -4.906 1 98.5 283 THR A O 1
ATOM 2237 N N . GLY A 1 284 ? -12.766 -2.504 -3.602 1 98.38 284 GLY A N 1
ATOM 2238 C CA . GLY A 1 284 ? -11.742 -3.014 -2.701 1 98.38 284 GLY A CA 1
ATOM 2239 C C . GLY A 1 284 ? -12.273 -3.332 -1.316 1 98.38 284 GLY A C 1
ATOM 2240 O O . GLY A 1 284 ? -13.438 -3.707 -1.163 1 98.38 284 GLY A O 1
ATOM 2241 N N . ILE A 1 285 ? -11.383 -3.365 -0.37 1 98.19 285 ILE A N 1
ATOM 2242 C CA . ILE A 1 285 ? -11.68 -3.613 1.037 1 98.19 285 ILE A CA 1
ATOM 2243 C C . ILE A 1 285 ? -11.477 -2.332 1.841 1 98.19 285 ILE A C 1
ATOM 2245 O O . ILE A 1 285 ? -10.383 -1.756 1.838 1 98.19 285 ILE A O 1
ATOM 2249 N N . TRP A 1 286 ? -12.531 -1.916 2.482 1 96.88 286 TRP A N 1
ATOM 2250 C CA . TRP A 1 286 ? -12.57 -0.651 3.207 1 96.88 286 TRP A CA 1
ATOM 2251 C C . TRP A 1 286 ? -12.617 -0.888 4.715 1 96.88 286 TRP A C 1
ATOM 2253 O O . TRP A 1 286 ? -13.336 -1.767 5.188 1 96.88 286 TRP A O 1
ATOM 2263 N N . TYR A 1 287 ? -11.789 -0.207 5.398 1 92.69 287 TYR A N 1
ATOM 2264 C CA . TYR A 1 287 ? -11.789 -0.18 6.855 1 92.69 287 TYR A CA 1
ATOM 2265 C C . TYR A 1 287 ? -12.289 1.161 7.375 1 92.69 287 TYR A C 1
ATOM 2267 O O . TYR A 1 287 ? -11.5 2.084 7.594 1 92.69 287 TYR A O 1
ATOM 2275 N N . PRO A 1 288 ? -13.547 1.229 7.68 1 86.19 288 PRO A N 1
ATOM 2276 C CA . PRO A 1 288 ? -14.18 2.516 7.984 1 86.19 288 PRO A CA 1
ATOM 2277 C C . PRO A 1 288 ? -13.57 3.191 9.211 1 86.19 288 PRO A C 1
ATOM 2279 O O . PRO A 1 288 ? -13.648 4.414 9.352 1 86.19 288 PRO A O 1
ATOM 2282 N N . GLU A 1 289 ? -13.016 2.379 10.039 1 78.69 289 GLU A N 1
ATOM 2283 C CA . GLU A 1 289 ? -12.445 2.949 11.258 1 78.69 289 GLU A CA 1
ATOM 2284 C C . GLU A 1 289 ? -11.062 3.543 10.984 1 78.69 289 GLU A C 1
ATOM 2286 O O . GLU A 1 289 ? -10.5 4.238 11.836 1 78.69 289 GLU A O 1
ATOM 2291 N N . ALA A 1 290 ? -10.625 3.125 9.75 1 79.5 290 ALA A N 1
ATOM 2292 C CA . ALA A 1 290 ? -9.32 3.641 9.328 1 79.5 290 ALA A CA 1
ATOM 2293 C C . ALA A 1 290 ? -9.477 4.762 8.305 1 79.5 290 ALA A C 1
ATOM 2295 O O . ALA A 1 290 ? -10.391 4.727 7.477 1 79.5 290 ALA A O 1
ATOM 2296 N N . GLY A 1 291 ? -8.773 5.766 8.344 1 68.38 291 GLY A N 1
ATOM 2297 C CA . GLY A 1 291 ? -8.773 6.812 7.34 1 68.38 291 GLY A CA 1
ATOM 2298 C C . GLY A 1 291 ? -9.938 7.773 7.473 1 68.38 291 GLY A C 1
ATOM 2299 O O . GLY A 1 291 ? -10.656 7.75 8.477 1 68.38 291 GLY A O 1
ATOM 2300 N N . LEU A 1 292 ? -10.102 8.664 6.426 1 66.69 292 LEU A N 1
ATOM 2301 C CA . LEU A 1 292 ? -11.078 9.75 6.469 1 66.69 292 LEU A CA 1
ATOM 2302 C C . LEU A 1 292 ? -11.961 9.727 5.23 1 66.69 292 LEU A C 1
ATOM 2304 O O . LEU A 1 292 ? -12.305 10.781 4.691 1 66.69 292 LEU A O 1
ATOM 2308 N N . TRP A 1 293 ? -12.461 8.562 4.82 1 78.94 293 TRP A N 1
ATOM 2309 C CA . TRP A 1 293 ? -13.281 8.531 3.611 1 78.94 293 TRP A CA 1
ATOM 2310 C C . TRP A 1 293 ? -14.727 8.906 3.922 1 78.94 293 TRP A C 1
ATOM 2312 O O . TRP A 1 293 ? -15.078 10.094 3.934 1 78.94 293 TRP A O 1
ATOM 2322 N N . PHE A 1 294 ? -15.508 7.961 4.359 1 76.94 294 PHE A N 1
ATOM 2323 C CA . PHE A 1 294 ? -16.875 8.195 4.805 1 76.94 294 PHE A CA 1
ATOM 2324 C C . PHE A 1 294 ? -17.047 7.789 6.266 1 76.94 294 PHE A C 1
ATOM 2326 O O . PHE A 1 294 ? -16.359 6.883 6.746 1 76.94 294 PHE A O 1
ATOM 2333 N N . ASP A 1 295 ? -17.906 8.586 6.828 1 69.25 295 ASP A N 1
ATOM 2334 C CA . ASP A 1 295 ? -18.219 8.188 8.195 1 69.25 295 ASP A CA 1
ATOM 2335 C C . ASP A 1 295 ? -19.625 7.625 8.297 1 69.25 295 ASP A C 1
ATOM 2337 O O . ASP A 1 295 ? -20.312 7.473 7.289 1 69.25 295 ASP A O 1
ATOM 2341 N N . ALA A 1 296 ? -19.922 7.141 9.523 1 68.56 296 ALA A N 1
ATOM 2342 C CA . ALA A 1 296 ? -21.203 6.5 9.781 1 68.56 296 ALA A CA 1
ATOM 2343 C C . ALA A 1 296 ? -22.359 7.438 9.438 1 68.56 296 ALA A C 1
ATOM 2345 O O . ALA A 1 296 ? -23.406 6.988 8.969 1 68.56 296 ALA A O 1
ATOM 2346 N N . GLU A 1 297 ? -22.172 8.688 9.531 1 66.38 297 GLU A N 1
ATOM 2347 C CA . GLU A 1 297 ? -23.219 9.664 9.219 1 66.38 297 GLU A CA 1
ATOM 2348 C C . GLU A 1 297 ? -23.438 9.766 7.711 1 66.38 297 GLU A C 1
ATOM 2350 O O . GLU A 1 297 ? -24.578 9.859 7.25 1 66.38 297 GLU A O 1
ATOM 2355 N N . ASP A 1 298 ? -22.328 9.711 7.02 1 71.62 298 ASP A N 1
ATOM 2356 C CA . ASP A 1 298 ? -22.422 9.758 5.562 1 71.62 298 ASP A CA 1
ATOM 2357 C C . ASP A 1 298 ? -23.188 8.555 5.023 1 71.62 298 ASP A C 1
ATOM 2359 O O . ASP A 1 298 ? -23.938 8.672 4.051 1 71.62 298 ASP A O 1
ATOM 2363 N N . ILE A 1 299 ? -23 7.465 5.688 1 80.75 299 ILE A N 1
ATOM 2364 C CA . ILE A 1 299 ? -23.5 6.199 5.156 1 80.75 299 ILE A CA 1
ATOM 2365 C C . ILE A 1 299 ? -24.828 5.852 5.809 1 80.75 299 ILE A C 1
ATOM 2367 O O . ILE A 1 299 ? -25.656 5.148 5.219 1 80.75 299 ILE A O 1
ATOM 2371 N N . GLY A 1 300 ? -25.109 6.344 7.07 1 69.56 300 GLY A N 1
ATOM 2372 C CA . GLY A 1 300 ? -26.375 6.102 7.762 1 69.56 300 GLY A CA 1
ATOM 2373 C C . GLY A 1 300 ? -26.375 4.797 8.539 1 69.56 300 GLY A C 1
ATOM 2374 O O . GLY A 1 300 ? -27.438 4.219 8.789 1 69.56 300 GLY A O 1
ATOM 2375 N N . ARG A 1 301 ? -25.203 4.191 8.719 1 73.94 301 ARG A N 1
ATOM 2376 C CA . ARG A 1 301 ? -25.125 2.98 9.531 1 73.94 301 ARG A CA 1
ATOM 2377 C C . ARG A 1 301 ? -23.766 2.857 10.203 1 73.94 301 ARG A C 1
ATOM 2379 O O . ARG A 1 301 ? -22.812 3.52 9.797 1 73.94 301 ARG A O 1
ATOM 2386 N N . ASP A 1 302 ? -23.797 1.991 11.203 1 69.69 302 ASP A N 1
ATOM 2387 C CA . ASP A 1 302 ? -22.547 1.708 11.906 1 69.69 302 ASP A CA 1
ATOM 2388 C C . ASP A 1 302 ? -21.594 0.902 11.023 1 69.69 302 ASP A C 1
ATOM 2390 O O . ASP A 1 302 ? -22 -0.078 10.398 1 69.69 302 ASP A O 1
ATOM 2394 N N . LEU A 1 303 ? -20.484 1.512 10.852 1 80.31 303 LEU A N 1
ATOM 2395 C CA . LEU A 1 303 ? -19.469 0.906 10 1 80.31 303 LEU A CA 1
ATOM 2396 C C . LEU A 1 303 ? -18.328 0.342 10.828 1 80.31 303 LEU A C 1
ATOM 2398 O O . LEU A 1 303 ? -17.5 1.096 11.344 1 80.31 303 LEU A O 1
ATOM 2402 N N . ARG A 1 304 ? -18.453 -0.961 11.148 1 81 304 ARG A N 1
ATOM 2403 C CA . ARG A 1 304 ? -17.375 -1.601 11.906 1 81 304 ARG A CA 1
ATOM 2404 C C . ARG A 1 304 ? -16.766 -2.748 11.109 1 81 304 ARG A C 1
ATOM 2406 O O . ARG A 1 304 ? -17.469 -3.496 10.438 1 81 304 ARG A O 1
ATOM 2413 N N . GLY A 1 305 ? -15.453 -2.789 11.234 1 86.06 305 GLY A N 1
ATOM 2414 C CA . GLY A 1 305 ? -14.758 -3.889 10.594 1 86.06 305 GLY A CA 1
ATOM 2415 C C . GLY A 1 305 ? -14.57 -3.688 9.102 1 86.06 305 GLY A C 1
ATOM 2416 O O . GLY A 1 305 ? -15.039 -2.693 8.539 1 86.06 305 GLY A O 1
ATOM 2417 N N . ALA A 1 306 ? -13.953 -4.652 8.477 1 94.44 306 ALA A N 1
ATOM 2418 C CA . ALA A 1 306 ? -13.633 -4.582 7.051 1 94.44 306 ALA A CA 1
ATOM 2419 C C . ALA A 1 306 ? -14.883 -4.77 6.199 1 94.44 306 ALA A C 1
ATOM 2421 O O . ALA A 1 306 ? -15.734 -5.605 6.516 1 94.44 306 ALA A O 1
ATOM 2422 N N . HIS A 1 307 ? -14.992 -4.035 5.121 1 96 307 HIS A N 1
ATOM 2423 C CA . HIS A 1 307 ? -16.094 -4.133 4.176 1 96 307 HIS A CA 1
ATOM 2424 C C . HIS A 1 307 ? -15.586 -4.281 2.746 1 96 307 HIS A C 1
ATOM 2426 O O . HIS A 1 307 ? -14.617 -3.621 2.355 1 96 307 HIS A O 1
ATOM 2432 N N . ALA A 1 308 ? -16.156 -5.188 2.016 1 98.06 308 ALA A N 1
ATOM 2433 C CA . ALA A 1 308 ? -16.031 -5.125 0.561 1 98.06 308 ALA A CA 1
ATOM 2434 C C . ALA A 1 308 ? -16.922 -4.023 -0.014 1 98.06 308 ALA A C 1
ATOM 2436 O O . ALA A 1 308 ? -18.031 -3.787 0.478 1 98.06 308 ALA A O 1
ATOM 2437 N N . TYR A 1 309 ? -16.453 -3.318 -1.062 1 97.94 309 TYR A N 1
ATOM 2438 C CA . TYR A 1 309 ? -17.297 -2.229 -1.537 1 97.94 309 TYR A CA 1
ATOM 2439 C C . TYR A 1 309 ? -17.125 -2.012 -3.035 1 97.94 309 TYR A C 1
ATOM 2441 O O . TYR A 1 309 ? -16.141 -2.492 -3.625 1 97.94 309 TYR A O 1
ATOM 2449 N N . LEU A 1 310 ? -18.016 -1.41 -3.643 1 98.5 310 LEU A N 1
ATOM 2450 C CA . LEU A 1 310 ? -18.031 -0.844 -4.988 1 98.5 310 LEU A CA 1
ATOM 2451 C C . LEU A 1 310 ? -18.453 0.622 -4.957 1 98.5 310 LEU A C 1
ATOM 2453 O O . LEU A 1 310 ? -19.484 0.963 -4.379 1 98.5 310 LEU A O 1
ATOM 2457 N N . PHE A 1 311 ? -17.609 1.446 -5.586 1 97.62 311 PHE A N 1
ATOM 2458 C CA . PHE A 1 311 ? -17.828 2.885 -5.492 1 97.62 311 PHE A CA 1
ATOM 2459 C C . PHE A 1 311 ? -17.719 3.537 -6.867 1 97.62 311 PHE A C 1
ATOM 2461 O O . PHE A 1 311 ? -16.844 3.188 -7.66 1 97.62 311 PHE A O 1
ATOM 2468 N N . PHE A 1 312 ? -18.672 4.293 -7.199 1 96.94 312 PHE A N 1
ATOM 2469 C CA . PHE A 1 312 ? -18.625 5.227 -8.32 1 96.94 312 PHE A CA 1
ATOM 2470 C C . PHE A 1 312 ? -18.797 6.66 -7.84 1 96.94 312 PHE A C 1
ATOM 2472 O O . PHE A 1 312 ? -19.844 7.004 -7.266 1 96.94 312 PHE A O 1
ATOM 2479 N N . GLY A 1 313 ? -17.734 7.438 -8.016 1 93.75 313 GLY A N 1
ATOM 2480 C CA . GLY A 1 313 ? -17.766 8.805 -7.52 1 93.75 313 GLY A CA 1
ATOM 2481 C C . GLY A 1 313 ? -17.078 9.789 -8.445 1 93.75 313 GLY A C 1
ATOM 2482 O O . GLY A 1 313 ? -16.609 9.414 -9.523 1 93.75 313 GLY A O 1
ATOM 2483 N N . ASN A 1 314 ? -17.188 10.93 -8.094 1 90.38 314 ASN A N 1
ATOM 2484 C CA . ASN A 1 314 ? -16.562 12.062 -8.766 1 90.38 314 ASN A CA 1
ATOM 2485 C C . ASN A 1 314 ? -15.789 12.945 -7.781 1 90.38 314 ASN A C 1
ATOM 2487 O O . ASN A 1 314 ? -16.156 13.039 -6.609 1 90.38 314 ASN A O 1
ATOM 2491 N N . ASN A 1 315 ? -14.719 13.594 -8.266 1 82.75 315 ASN A N 1
ATOM 2492 C CA . ASN A 1 315 ? -13.914 14.445 -7.398 1 82.75 315 ASN A CA 1
ATOM 2493 C C . ASN A 1 315 ? -14.688 15.695 -6.969 1 82.75 315 ASN A C 1
ATOM 2495 O O . ASN A 1 315 ? -14.352 16.312 -5.957 1 82.75 315 ASN A O 1
ATOM 2499 N N . SER A 1 316 ? -15.609 16.016 -7.742 1 77.38 316 SER A N 1
ATOM 2500 C CA . SER A 1 316 ? -16.469 17.141 -7.391 1 77.38 316 SER A CA 1
ATOM 2501 C C . SER A 1 316 ? -17.703 16.688 -6.625 1 77.38 316 SER A C 1
ATOM 2503 O O . SER A 1 316 ? -18.391 15.75 -7.043 1 77.38 316 SER A O 1
ATOM 2505 N N . ASP A 1 317 ? -18.016 17.391 -5.609 1 74 317 ASP A N 1
ATOM 2506 C CA . ASP A 1 317 ? -19.172 17.047 -4.797 1 74 317 ASP A CA 1
ATOM 2507 C C . ASP A 1 317 ? -20.469 17.344 -5.539 1 74 317 ASP A C 1
ATOM 2509 O O . ASP A 1 317 ? -20.578 18.344 -6.234 1 74 317 ASP A O 1
ATOM 2513 N N . GLY A 1 318 ? -21.406 16.438 -5.445 1 81.19 318 GLY A N 1
ATOM 2514 C CA . GLY A 1 318 ? -22.766 16.672 -5.926 1 81.19 318 GLY A CA 1
ATOM 2515 C C . GLY A 1 318 ? -22.906 16.453 -7.418 1 81.19 318 GLY A C 1
ATOM 2516 O O . GLY A 1 318 ? -23.953 16.781 -8 1 81.19 318 GLY A O 1
ATOM 2517 N N . MET A 1 319 ? -21.984 15.922 -8.07 1 85.94 319 MET A N 1
ATOM 2518 C CA . MET A 1 319 ? -21.984 15.766 -9.523 1 85.94 319 MET A CA 1
ATOM 2519 C C . MET A 1 319 ? -23.172 14.938 -9.984 1 85.94 319 MET A C 1
ATOM 2521 O O . MET A 1 319 ? -23.703 15.164 -11.078 1 85.94 319 MET A O 1
ATOM 2525 N N . PHE A 1 320 ? -23.609 14.039 -9.117 1 92.25 320 PHE A N 1
ATOM 2526 C CA . PHE A 1 320 ? -24.656 13.117 -9.547 1 92.25 320 PHE A CA 1
ATOM 2527 C C . PHE A 1 320 ? -25.953 13.391 -8.805 1 92.25 320 PHE A C 1
ATOM 2529 O O . PHE A 1 320 ? -26.781 12.492 -8.641 1 92.25 320 PHE A O 1
ATOM 2536 N N . SER A 1 321 ? -26.141 14.562 -8.375 1 90.75 321 SER A N 1
ATOM 2537 C CA . SER A 1 321 ? -27.297 14.945 -7.57 1 90.75 321 SER A CA 1
ATOM 2538 C C . SER A 1 321 ? -28.594 14.859 -8.383 1 90.75 321 SER A C 1
ATOM 2540 O O . SER A 1 321 ? -29.672 14.719 -7.82 1 90.75 321 SER A O 1
ATOM 2542 N N . ALA A 1 322 ? -28.484 14.875 -9.672 1 89.94 322 ALA A N 1
ATOM 2543 C CA . ALA A 1 322 ? -29.656 14.82 -10.539 1 89.94 322 ALA A CA 1
ATOM 2544 C C . ALA A 1 322 ? -30.312 13.438 -10.492 1 89.94 322 ALA A C 1
ATOM 2546 O O . ALA A 1 322 ? -31.484 13.289 -10.812 1 89.94 322 ALA A O 1
ATOM 2547 N N . VAL A 1 323 ? -29.547 12.469 -10.164 1 92.75 323 VAL A N 1
ATOM 2548 C CA . VAL A 1 323 ? -30.094 11.125 -10.016 1 92.75 323 VAL A CA 1
ATOM 2549 C C . VAL A 1 323 ? -30.766 10.992 -8.648 1 92.75 323 VAL A C 1
ATOM 2551 O O . VAL A 1 323 ? -30.094 10.961 -7.617 1 92.75 323 VAL A O 1
ATOM 2554 N N . THR A 1 324 ? -32 10.875 -8.609 1 89.31 324 THR A N 1
ATOM 2555 C CA . THR A 1 324 ? -32.75 10.875 -7.344 1 89.31 324 THR A CA 1
ATOM 2556 C C . THR A 1 324 ? -33.25 9.469 -7.02 1 89.31 324 THR A C 1
ATOM 2558 O O . THR A 1 324 ? -33.625 9.195 -5.883 1 89.31 324 THR A O 1
ATOM 2561 N N . GLU A 1 325 ? -33.188 8.602 -7.949 1 87.56 325 GLU A N 1
ATOM 2562 C CA . GLU A 1 325 ? -33.688 7.242 -7.754 1 87.56 325 GLU A CA 1
ATOM 2563 C C . GLU A 1 325 ? -32.781 6.461 -6.793 1 87.56 325 GLU A C 1
ATOM 2565 O O . GLU A 1 325 ? -31.562 6.594 -6.832 1 87.56 325 GLU A O 1
ATOM 2570 N N . GLU A 1 326 ? -33.531 5.789 -5.965 1 89.12 326 GLU A N 1
ATOM 2571 C CA . GLU A 1 326 ? -32.781 4.887 -5.09 1 89.12 326 GLU A CA 1
ATOM 2572 C C . GLU A 1 326 ? -32.312 3.645 -5.844 1 89.12 326 GLU A C 1
ATOM 2574 O O . GLU A 1 326 ? -33.062 3.092 -6.656 1 89.12 326 GLU A O 1
ATOM 2579 N N . LEU A 1 327 ? -31.109 3.34 -5.672 1 93.56 327 LEU A N 1
ATOM 2580 C CA . LEU A 1 327 ? -30.547 2.137 -6.285 1 93.56 327 LEU A CA 1
ATOM 2581 C C . LEU A 1 327 ? -30.391 1.023 -5.254 1 93.56 327 LEU A C 1
ATOM 2583 O O . LEU A 1 327 ? -29.688 1.19 -4.258 1 93.56 327 LEU A O 1
ATOM 2587 N N . ALA A 1 328 ? -31.047 -0.061 -5.527 1 92.5 328 ALA A N 1
ATOM 2588 C CA . ALA A 1 328 ? -31.047 -1.178 -4.586 1 92.5 328 ALA A CA 1
ATOM 2589 C C . ALA A 1 328 ? -29.625 -1.615 -4.254 1 92.5 328 ALA A C 1
ATOM 2591 O O . ALA A 1 328 ? -28.828 -1.896 -5.156 1 92.5 328 ALA A O 1
ATOM 2592 N N . GLY A 1 329 ? -29.359 -1.602 -2.957 1 93.5 329 GLY A N 1
ATOM 2593 C CA . GLY A 1 329 ? -28.062 -2.094 -2.498 1 93.5 329 GLY A CA 1
ATOM 2594 C C . GLY A 1 329 ? -27 -1.019 -2.453 1 93.5 329 GLY A C 1
ATOM 2595 O O . GLY A 1 329 ? -25.844 -1.299 -2.137 1 93.5 329 GLY A O 1
ATOM 2596 N N . PHE A 1 330 ? -27.422 0.173 -2.814 1 95.94 330 PHE A N 1
ATOM 2597 C CA . PHE A 1 330 ? -26.469 1.271 -2.822 1 95.94 330 PHE A CA 1
ATOM 2598 C C . PHE A 1 330 ? -26.906 2.377 -1.866 1 95.94 330 PHE A C 1
ATOM 2600 O O . PHE A 1 330 ? -28.094 2.607 -1.683 1 95.94 330 PHE A O 1
ATOM 2607 N N . VAL A 1 331 ? -25.938 2.949 -1.232 1 92.94 331 VAL A N 1
ATOM 2608 C CA . VAL A 1 331 ? -26.141 4.219 -0.542 1 92.94 331 VAL A CA 1
ATOM 2609 C C . VAL A 1 331 ? -25.547 5.355 -1.371 1 92.94 331 VAL A C 1
ATOM 2611 O O . VAL A 1 331 ? -24.719 5.117 -2.262 1 92.94 331 VAL A O 1
ATOM 2614 N N . ARG A 1 332 ? -26 6.523 -1.084 1 91.75 332 ARG A N 1
ATOM 2615 C CA . ARG A 1 332 ? -25.625 7.664 -1.91 1 91.75 332 ARG A CA 1
ATOM 2616 C C . ARG A 1 332 ? -24.969 8.75 -1.072 1 91.75 332 ARG A C 1
ATOM 2618 O O . ARG A 1 332 ? -25.547 9.82 -0.855 1 91.75 332 ARG A O 1
ATOM 2625 N N . PRO A 1 333 ? -23.719 8.547 -0.662 1 86.19 333 PRO A N 1
ATOM 2626 C CA . PRO A 1 333 ? -23.047 9.648 0.032 1 86.19 333 PRO A CA 1
ATOM 2627 C C . PRO A 1 333 ? -22.812 10.859 -0.869 1 86.19 333 PRO A C 1
ATOM 2629 O O . PRO A 1 333 ? -22.156 10.742 -1.906 1 86.19 333 PRO A O 1
ATOM 2632 N N . THR A 1 334 ? -23.422 12.086 -0.426 1 81.19 334 THR A N 1
ATOM 2633 C CA . THR A 1 334 ? -23.422 13.32 -1.209 1 81.19 334 THR A CA 1
ATOM 2634 C C . THR A 1 334 ? -24.141 13.109 -2.541 1 81.19 334 THR A C 1
ATOM 2636 O O . THR A 1 334 ? -25.344 13.375 -2.658 1 81.19 334 THR A O 1
ATOM 2639 N N . SER A 1 335 ? -23.672 12.422 -3.434 1 89.38 335 SER A N 1
ATOM 2640 C CA . SER A 1 335 ? -24.344 12.102 -4.684 1 89.38 335 SER A CA 1
ATOM 2641 C C . SER A 1 335 ? -23.734 10.875 -5.348 1 89.38 335 SER A C 1
ATOM 2643 O O . SER A 1 335 ? -24.203 10.43 -6.395 1 89.38 335 SER A O 1
ATOM 2645 N N . ASP A 1 336 ? -22.766 10.312 -4.73 1 93.5 336 ASP A N 1
ATOM 2646 C CA . ASP A 1 336 ? -22.016 9.203 -5.312 1 93.5 336 ASP A CA 1
ATOM 2647 C C . ASP A 1 336 ? -22.734 7.875 -5.078 1 93.5 336 ASP A C 1
ATOM 2649 O O . ASP A 1 336 ? -23.844 7.852 -4.516 1 93.5 336 ASP A O 1
ATOM 2653 N N . PHE A 1 337 ? -22.25 6.789 -5.648 1 96.25 337 PHE A N 1
ATOM 2654 C CA . PHE A 1 337 ? -22.828 5.461 -5.508 1 96.25 337 PHE A CA 1
ATOM 2655 C C . PHE A 1 337 ? -21.891 4.531 -4.742 1 96.25 337 PHE A C 1
ATOM 2657 O O . PHE A 1 337 ? -20.766 4.301 -5.164 1 96.25 337 PHE A O 1
ATOM 2664 N N . LEU A 1 338 ? -22.391 4.02 -3.631 1 96.69 338 LEU A N 1
ATOM 2665 C CA . LEU A 1 338 ? -21.562 3.145 -2.814 1 96.69 338 LEU A CA 1
ATOM 2666 C C . LEU A 1 338 ? -22.328 1.895 -2.4 1 96.69 338 LEU A C 1
ATOM 2668 O O . LEU A 1 338 ? -23.391 1.989 -1.784 1 96.69 338 LEU A O 1
ATOM 2672 N N . ALA A 1 339 ? -21.891 0.773 -2.801 1 97.38 339 ALA A N 1
ATOM 2673 C CA . ALA A 1 339 ? -22.328 -0.505 -2.246 1 97.38 339 ALA A CA 1
ATOM 2674 C C . ALA A 1 339 ? -21.266 -1.088 -1.312 1 97.38 339 ALA A C 1
ATOM 2676 O O . ALA A 1 339 ? -20.078 -1.017 -1.6 1 97.38 339 ALA A O 1
ATOM 2677 N N . MET A 1 340 ? -21.703 -1.59 -0.227 1 96.19 340 MET A N 1
ATOM 2678 C CA . MET A 1 340 ? -20.75 -2.168 0.706 1 96.19 340 MET A CA 1
ATOM 2679 C C . MET A 1 340 ? -21.359 -3.344 1.459 1 96.19 340 MET A C 1
ATOM 2681 O O . MET A 1 340 ? -22.578 -3.428 1.602 1 96.19 340 MET A O 1
ATOM 2685 N N . LYS A 1 341 ? -20.594 -4.262 1.882 1 96.12 341 LYS A N 1
ATOM 2686 C CA . LYS A 1 341 ? -20.953 -5.43 2.674 1 96.12 341 LYS A CA 1
ATOM 2687 C C . LYS A 1 341 ? -19.828 -5.848 3.602 1 96.12 341 LYS A C 1
ATOM 2689 O O . LYS A 1 341 ? -18.672 -5.926 3.18 1 96.12 341 LYS A O 1
ATOM 2694 N N . ALA A 1 342 ? -20.25 -6.07 4.863 1 93.81 342 ALA A N 1
ATOM 2695 C CA . ALA A 1 342 ? -19.234 -6.43 5.855 1 93.81 342 ALA A CA 1
ATOM 2696 C C . ALA A 1 342 ? -18.594 -7.777 5.523 1 93.81 342 ALA A C 1
ATOM 2698 O O . ALA A 1 342 ? -19.297 -8.719 5.145 1 93.81 342 ALA A O 1
ATOM 2699 N N . ILE A 1 343 ? -17.266 -7.879 5.633 1 96.06 343 ILE A N 1
ATOM 2700 C CA . ILE A 1 343 ? -16.531 -9.117 5.355 1 96.06 343 ILE A CA 1
ATOM 2701 C C . ILE A 1 343 ? -17.047 -10.234 6.262 1 96.06 343 ILE A C 1
ATOM 2703 O O . ILE A 1 343 ? -17.109 -11.391 5.852 1 96.06 343 ILE A O 1
ATOM 2707 N N . ALA A 1 344 ? -17.484 -9.867 7.465 1 89.69 344 ALA A N 1
ATOM 2708 C CA . ALA A 1 344 ? -17.984 -10.82 8.453 1 89.69 344 ALA A CA 1
ATOM 2709 C C . ALA A 1 344 ? -19.266 -11.5 7.973 1 89.69 344 ALA A C 1
ATOM 2711 O O . ALA A 1 344 ? -19.641 -12.555 8.484 1 89.69 344 ALA A O 1
ATOM 2712 N N . ASP A 1 345 ? -19.938 -10.922 7.031 1 93.44 345 ASP A N 1
ATOM 2713 C CA . ASP A 1 345 ? -21.188 -11.461 6.527 1 93.44 345 ASP A CA 1
ATOM 2714 C C . ASP A 1 345 ? -20.953 -12.516 5.453 1 93.44 345 ASP A C 1
ATOM 2716 O O . ASP A 1 345 ? -21.891 -13.156 4.984 1 93.44 345 ASP A O 1
ATOM 2720 N N . PHE A 1 346 ? -19.719 -12.664 5.043 1 95.69 346 PHE A N 1
ATOM 2721 C CA . PHE A 1 346 ? -19.344 -13.719 4.098 1 95.69 346 PHE A CA 1
ATOM 2722 C C . PHE A 1 346 ? -18.844 -14.953 4.828 1 95.69 346 PHE A C 1
ATOM 2724 O O . PHE A 1 346 ? -18.75 -14.953 6.059 1 95.69 346 PHE A O 1
ATOM 2731 N N . SER A 1 347 ? -18.5 -15.906 4.07 1 93.31 347 SER A N 1
ATOM 2732 C CA . SER A 1 347 ? -18 -17.172 4.621 1 93.31 347 SER A CA 1
ATOM 2733 C C . SER A 1 347 ? -16.734 -16.953 5.441 1 93.31 347 SER A C 1
ATOM 2735 O O . SER A 1 347 ? -15.945 -16.047 5.145 1 93.31 347 SER A O 1
ATOM 2737 N N . SER A 1 348 ? -16.562 -17.797 6.426 1 86.25 348 SER A N 1
ATOM 2738 C CA . SER A 1 348 ? -15.336 -17.734 7.227 1 86.25 348 SER A CA 1
ATOM 2739 C C . SER A 1 348 ? -14.18 -18.438 6.523 1 86.25 348 SER A C 1
ATOM 2741 O O . SER A 1 348 ? -13.016 -18.188 6.836 1 86.25 348 SER A O 1
ATOM 2743 N N . ASP A 1 349 ? -14.547 -19.312 5.59 1 88.38 349 ASP A N 1
ATOM 2744 C CA . ASP A 1 349 ? -13.523 -19.984 4.797 1 88.38 349 ASP A CA 1
ATOM 2745 C C . ASP A 1 349 ? -12.953 -19.062 3.729 1 88.38 349 ASP A C 1
ATOM 2747 O O . ASP A 1 349 ? -13.695 -18.484 2.926 1 88.38 349 ASP A O 1
ATOM 2751 N N . PRO A 1 350 ? -11.633 -18.891 3.66 1 87.06 350 PRO A N 1
ATOM 2752 C CA . PRO A 1 350 ? -11.016 -17.922 2.752 1 87.06 350 PRO A CA 1
ATOM 2753 C C . PRO A 1 350 ? -11.414 -18.141 1.295 1 87.06 350 PRO A C 1
ATOM 2755 O O . PRO A 1 350 ? -11.711 -17.188 0.579 1 87.06 350 PRO A O 1
ATOM 2758 N N . GLN A 1 351 ? -11.398 -19.375 0.859 1 85.06 351 GLN A N 1
ATOM 2759 C CA . GLN A 1 351 ? -11.758 -19.656 -0.526 1 85.06 351 GLN A CA 1
ATOM 2760 C C . GLN A 1 351 ? -13.211 -19.281 -0.807 1 85.06 351 GLN A C 1
ATOM 2762 O O . GLN A 1 351 ? -13.492 -18.562 -1.776 1 85.06 351 GLN A O 1
ATOM 2767 N N . SER A 1 352 ? -14.094 -19.75 0.028 1 92 352 SER A N 1
ATOM 2768 C CA . SER A 1 352 ? -15.516 -19.438 -0.13 1 92 352 SER A CA 1
ATOM 2769 C C . SER A 1 352 ? -15.773 -17.938 0.014 1 92 352 SER A C 1
ATOM 2771 O O . SER A 1 352 ? -16.578 -17.375 -0.731 1 92 352 SER A O 1
ATOM 2773 N N . ARG A 1 353 ? -15.109 -17.359 0.942 1 94.62 353 ARG A N 1
ATOM 2774 C CA . ARG A 1 353 ? -15.258 -15.922 1.148 1 94.62 353 ARG A CA 1
ATOM 2775 C C . ARG A 1 353 ? -14.891 -15.148 -0.111 1 94.62 353 ARG A C 1
ATOM 2777 O O . ARG A 1 353 ? -15.625 -14.258 -0.54 1 94.62 353 ARG A O 1
ATOM 2784 N N . GLY A 1 354 ? -13.711 -15.477 -0.658 1 94.38 354 GLY A N 1
ATOM 2785 C CA . GLY A 1 354 ? -13.273 -14.812 -1.877 1 94.38 354 GLY A CA 1
ATOM 2786 C C . GLY A 1 354 ? -14.258 -14.953 -3.02 1 94.38 354 GLY A C 1
ATOM 2787 O O . GLY A 1 354 ? -14.586 -13.969 -3.688 1 94.38 354 GLY A O 1
ATOM 2788 N N . GLU A 1 355 ? -14.719 -16.141 -3.186 1 93.44 355 GLU A N 1
ATOM 2789 C CA . GLU A 1 355 ? -15.664 -16.391 -4.266 1 93.44 355 GLU A CA 1
ATOM 2790 C C . GLU A 1 355 ? -16.984 -15.648 -4.043 1 93.44 355 GLU A C 1
ATOM 2792 O O . GLU A 1 355 ? -17.562 -15.109 -4.984 1 93.44 355 GLU A O 1
ATOM 2797 N N . GLU A 1 356 ? -17.422 -15.633 -2.816 1 97.5 356 GLU A N 1
ATOM 2798 C CA . GLU A 1 356 ? -18.641 -14.93 -2.48 1 97.5 356 GLU A CA 1
ATOM 2799 C C . GLU A 1 356 ? -18.5 -13.422 -2.703 1 97.5 356 GLU A C 1
ATOM 2801 O O . GLU A 1 356 ? -19.422 -12.773 -3.195 1 97.5 356 GLU A O 1
ATOM 2806 N N . ILE A 1 357 ? -17.375 -12.922 -2.352 1 97.88 357 ILE A N 1
ATOM 2807 C CA . ILE A 1 357 ? -17.141 -11.5 -2.529 1 97.88 357 ILE A CA 1
ATOM 2808 C C . ILE A 1 357 ? -17.156 -11.156 -4.016 1 97.88 357 ILE A C 1
ATOM 2810 O O . ILE A 1 357 ? -17.797 -10.188 -4.43 1 97.88 357 ILE A O 1
ATOM 2814 N N . ILE A 1 358 ? -16.453 -11.945 -4.789 1 97.38 358 ILE A N 1
ATOM 2815 C CA . ILE A 1 358 ? -16.375 -11.711 -6.227 1 97.38 358 ILE A CA 1
ATOM 2816 C C . ILE A 1 358 ? -17.766 -11.773 -6.848 1 97.38 358 ILE A C 1
ATOM 2818 O O . ILE A 1 358 ? -18.125 -10.922 -7.664 1 97.38 358 ILE A O 1
ATOM 2822 N N . SER A 1 359 ? -18.516 -12.758 -6.418 1 97.94 359 SER A N 1
ATOM 2823 C CA . SER A 1 359 ? -19.891 -12.898 -6.914 1 97.94 359 SER A CA 1
ATOM 2824 C C . SER A 1 359 ? -20.75 -11.695 -6.52 1 97.94 359 SER A C 1
ATOM 2826 O O . SER A 1 359 ? -21.531 -11.195 -7.324 1 97.94 359 SER A O 1
ATOM 2828 N N . TRP A 1 360 ? -20.641 -11.297 -5.336 1 98.31 360 TRP A N 1
ATOM 2829 C CA . TRP A 1 360 ? -21.391 -10.148 -4.84 1 98.31 360 TRP A CA 1
ATOM 2830 C C . TRP A 1 360 ? -21.031 -8.883 -5.613 1 98.31 360 TRP A C 1
ATOM 2832 O O . TRP A 1 360 ? -21.922 -8.125 -6.016 1 98.31 360 TRP A O 1
ATOM 2842 N N . ILE A 1 361 ? -19.766 -8.672 -5.836 1 98.5 361 ILE A N 1
ATOM 2843 C CA . ILE A 1 361 ? -19.297 -7.512 -6.586 1 98.5 361 ILE A CA 1
ATOM 2844 C C . ILE A 1 361 ? -19.828 -7.562 -8.016 1 98.5 361 ILE A C 1
ATOM 2846 O O . ILE A 1 361 ? -20.219 -6.539 -8.57 1 98.5 361 ILE A O 1
ATOM 2850 N N . ALA A 1 362 ? -19.781 -8.727 -8.594 1 98.25 362 ALA A N 1
ATOM 2851 C CA . ALA A 1 362 ? -20.312 -8.898 -9.945 1 98.25 362 ALA A CA 1
ATOM 2852 C C . ALA A 1 362 ? -21.781 -8.477 -10.016 1 98.25 362 ALA A C 1
ATOM 2854 O O . ALA A 1 362 ? -22.188 -7.793 -10.961 1 98.25 362 ALA A O 1
ATOM 2855 N N . ASP A 1 363 ? -22.5 -8.891 -9.07 1 97.94 363 ASP A N 1
ATOM 2856 C CA . ASP A 1 363 ? -23.922 -8.555 -9.008 1 97.94 363 ASP A CA 1
ATOM 2857 C C . ASP A 1 363 ? -24.109 -7.043 -8.867 1 97.94 363 ASP A C 1
ATOM 2859 O O . ASP A 1 363 ? -24.953 -6.457 -9.555 1 97.94 363 ASP A O 1
ATOM 2863 N N . ARG A 1 364 ? -23.406 -6.414 -7.969 1 98 364 ARG A N 1
ATOM 2864 C CA . ARG A 1 364 ? -23.516 -4.973 -7.773 1 98 364 ARG A CA 1
ATOM 2865 C C . ARG A 1 364 ? -23.078 -4.215 -9.023 1 98 364 ARG A C 1
ATOM 2867 O O . ARG A 1 364 ? -23.625 -3.158 -9.344 1 98 364 ARG A O 1
ATOM 2874 N N . SER A 1 365 ? -22.062 -4.77 -9.641 1 98.06 365 SER A N 1
ATOM 2875 C CA . SER A 1 365 ? -21.562 -4.156 -10.875 1 98.06 365 SER A CA 1
ATOM 2876 C C . SER A 1 365 ? -22.641 -4.098 -11.938 1 98.06 365 SER A C 1
ATOM 2878 O O . SER A 1 365 ? -22.781 -3.094 -12.641 1 98.06 365 SER A O 1
ATOM 2880 N N . ARG A 1 366 ? -23.391 -5.141 -12.109 1 97.31 366 ARG A N 1
ATOM 2881 C CA . ARG A 1 366 ? -24.469 -5.188 -13.094 1 97.31 366 ARG A CA 1
ATOM 2882 C C . ARG A 1 366 ? -25.547 -4.145 -12.781 1 97.31 366 ARG A C 1
ATOM 2884 O O . ARG A 1 366 ? -26 -3.439 -13.67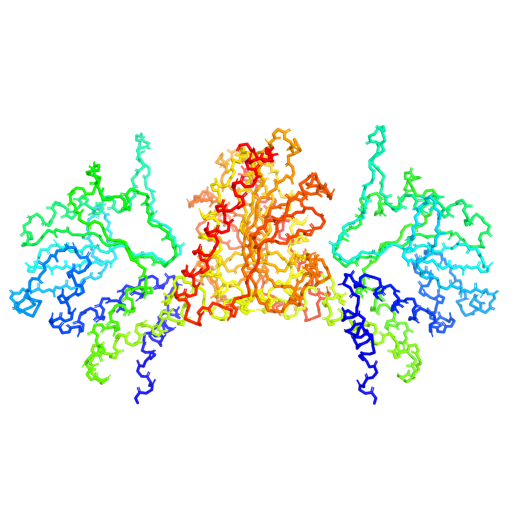2 1 97.31 366 ARG A O 1
ATOM 2891 N N . VAL A 1 367 ? -25.891 -4.062 -11.523 1 97.31 367 VAL A N 1
ATOM 2892 C CA . VAL A 1 367 ? -26.906 -3.111 -11.094 1 97.31 367 VAL A CA 1
ATOM 2893 C C . VAL A 1 367 ? -26.422 -1.686 -11.359 1 97.31 367 VAL A C 1
ATOM 2895 O O . VAL A 1 367 ? -27.156 -0.867 -11.906 1 97.31 367 VAL A O 1
ATOM 2898 N N . LEU A 1 368 ? -25.203 -1.408 -11 1 97.56 368 LEU A N 1
ATOM 2899 C CA . LEU A 1 368 ? -24.656 -0.068 -11.148 1 97.56 368 LEU A CA 1
ATOM 2900 C C . LEU A 1 368 ? -24.531 0.308 -12.625 1 97.56 368 LEU A C 1
ATOM 2902 O O . LEU A 1 368 ? -24.875 1.429 -13.008 1 97.56 368 LEU A O 1
ATOM 2906 N N . LYS A 1 369 ? -24.016 -0.643 -13.438 1 97.06 369 LYS A N 1
ATOM 2907 C CA . LYS A 1 369 ? -23.859 -0.391 -14.867 1 97.06 369 LYS A CA 1
ATOM 2908 C C . LYS A 1 369 ? -25.188 0.008 -15.5 1 97.06 369 LYS A C 1
ATOM 2910 O O . LYS A 1 369 ? -25.25 0.952 -16.297 1 97.06 369 LYS A O 1
ATOM 2915 N N . THR A 1 370 ? -26.234 -0.694 -15.188 1 96.38 370 THR A N 1
ATOM 2916 C CA . THR A 1 370 ? -27.562 -0.416 -15.711 1 96.38 370 THR A CA 1
ATOM 2917 C C . THR A 1 370 ? -28 0.997 -15.344 1 96.38 370 THR A C 1
ATOM 2919 O O . THR A 1 370 ? -28.531 1.73 -16.188 1 96.38 370 THR A O 1
ATOM 2922 N N . CYS A 1 371 ? -27.781 1.372 -14.141 1 96.06 371 CYS A N 1
ATOM 2923 C CA . CYS A 1 371 ? -28.188 2.689 -13.656 1 96.06 371 CYS A CA 1
ATOM 2924 C C . CYS A 1 371 ? -27.375 3.789 -14.352 1 96.06 371 CYS A C 1
ATOM 2926 O O . CYS A 1 371 ? -27.953 4.77 -14.828 1 96.06 371 CYS A O 1
ATOM 2928 N N . LEU A 1 372 ? -26.078 3.66 -14.406 1 95.88 372 LEU A N 1
ATOM 2929 C CA . LEU A 1 372 ? -25.219 4.688 -14.969 1 95.88 372 LEU A CA 1
ATOM 2930 C C . LEU A 1 372 ? -25.5 4.879 -16.453 1 95.88 372 LEU A C 1
ATOM 2932 O O . LEU A 1 372 ? -25.438 6 -16.969 1 95.88 372 LEU A O 1
ATOM 2936 N N . THR A 1 373 ? -25.766 3.75 -17.125 1 95.25 373 THR A N 1
ATOM 2937 C CA . THR A 1 373 ? -26.109 3.807 -18.531 1 95.25 373 THR A CA 1
ATOM 2938 C C . THR A 1 373 ? -27.438 4.523 -18.75 1 95.25 373 THR A C 1
ATOM 2940 O O . THR A 1 373 ? -27.562 5.363 -19.641 1 95.25 373 THR A O 1
ATOM 2943 N N . ALA A 1 374 ? -28.391 4.184 -17.969 1 95.19 374 ALA A N 1
ATOM 2944 C CA . ALA A 1 374 ? -29.719 4.777 -18.078 1 95.19 374 ALA A CA 1
ATOM 2945 C C . ALA A 1 374 ? -29.672 6.289 -17.875 1 95.19 374 ALA A C 1
ATOM 2947 O O . ALA A 1 374 ? -30.422 7.035 -18.516 1 95.19 374 ALA A O 1
ATOM 2948 N N . HIS A 1 375 ? -28.766 6.766 -17.062 1 94.94 375 HIS A N 1
ATOM 2949 C CA . HIS A 1 375 ? -28.688 8.188 -16.75 1 94.94 375 HIS A CA 1
ATOM 2950 C C . HIS A 1 375 ? -27.578 8.867 -17.547 1 94.94 375 HIS A C 1
ATOM 2952 O O . HIS A 1 375 ? -27.25 10.031 -17.312 1 94.94 375 HIS A O 1
ATOM 2958 N N . GLN A 1 376 ? -26.891 8.117 -18.359 1 94.25 376 GLN A N 1
ATOM 2959 C CA . GLN A 1 376 ? -25.891 8.609 -19.297 1 94.25 376 GLN A CA 1
ATOM 2960 C C . GLN A 1 376 ? -24.703 9.219 -18.547 1 94.25 376 GLN A C 1
ATOM 2962 O O . GLN A 1 376 ? -24.188 10.258 -18.938 1 94.25 376 GLN A O 1
ATOM 2967 N N . LEU A 1 377 ? -24.328 8.57 -17.469 1 94.44 377 LEU A N 1
ATOM 2968 C CA . LEU A 1 377 ? -23.234 9.07 -16.641 1 94.44 377 LEU A CA 1
ATOM 2969 C C . LEU A 1 377 ? -21.891 8.516 -17.109 1 94.44 377 LEU A C 1
ATOM 2971 O O . LEU A 1 377 ? -20.828 9.008 -16.719 1 94.44 377 LEU A O 1
ATOM 2975 N N . ILE A 1 378 ? -21.938 7.469 -17.922 1 92.94 378 ILE A N 1
ATOM 2976 C CA . ILE A 1 378 ? -20.734 6.848 -18.453 1 92.94 378 ILE A CA 1
ATOM 2977 C C . ILE A 1 378 ? -20.859 6.734 -19.969 1 92.94 378 ILE A C 1
ATOM 2979 O O . ILE A 1 378 ? -21.938 6.895 -20.531 1 92.94 378 ILE A O 1
ATOM 2983 N N . ALA A 1 379 ? -19.609 6.434 -20.578 1 86.75 379 ALA A N 1
ATOM 2984 C CA . ALA A 1 379 ? -19.578 6.277 -22.031 1 86.75 379 ALA A CA 1
ATOM 2985 C C . ALA A 1 379 ? -19.875 4.84 -22.438 1 86.75 379 ALA A C 1
ATOM 2987 O O . ALA A 1 379 ? -19.562 3.9 -21.703 1 86.75 379 ALA A O 1
ATOM 2988 N N . MET B 1 1 ? 3.951 -36.406 17.234 1 25.78 1 MET B N 1
ATOM 2989 C CA . MET B 1 1 ? 3.045 -36.406 16.094 1 25.78 1 MET B CA 1
ATOM 2990 C C . MET B 1 1 ? 3.061 -35.031 15.391 1 25.78 1 MET B C 1
ATOM 2992 O O . MET B 1 1 ? 2.535 -34.906 14.281 1 25.78 1 MET B O 1
ATOM 2996 N N . SER B 1 2 ? 3.223 -33.875 16.156 1 35.69 2 SER B N 1
ATOM 2997 C CA . SER B 1 2 ? 3.109 -32.438 15.992 1 35.69 2 SER B CA 1
ATOM 2998 C C . SER B 1 2 ? 4.219 -31.891 15.094 1 35.69 2 SER B C 1
ATOM 3000 O O . SER B 1 2 ? 4.016 -30.906 14.375 1 35.69 2 SER B O 1
ATOM 3002 N N . ASP B 1 3 ? 5.324 -32.562 15.039 1 41.41 3 ASP B N 1
ATOM 3003 C CA . ASP B 1 3 ? 6.613 -32.062 14.594 1 41.41 3 ASP B CA 1
ATOM 3004 C C . ASP B 1 3 ? 6.777 -32.188 13.086 1 41.41 3 ASP B C 1
ATOM 3006 O O . ASP B 1 3 ? 7.453 -31.391 12.445 1 41.41 3 ASP B O 1
ATOM 3010 N N . THR B 1 4 ? 6.207 -33.25 12.438 1 42.16 4 THR B N 1
ATOM 3011 C CA . THR B 1 4 ? 6.484 -33.562 11.047 1 42.16 4 THR B CA 1
ATOM 3012 C C . THR B 1 4 ? 5.742 -32.625 10.102 1 42.16 4 THR B C 1
ATOM 3014 O O . THR B 1 4 ? 6.059 -32.562 8.914 1 42.16 4 THR B O 1
ATOM 3017 N N . HIS B 1 5 ? 4.77 -31.922 10.68 1 46.16 5 HIS B N 1
ATOM 3018 C CA . HIS B 1 5 ? 3.924 -31.062 9.859 1 46.16 5 HIS B CA 1
ATOM 3019 C C . HIS B 1 5 ? 4.684 -29.812 9.398 1 46.16 5 HIS B C 1
ATOM 3021 O O . HIS B 1 5 ? 4.227 -29.109 8.492 1 46.16 5 HIS B O 1
ATOM 3027 N N . HIS B 1 6 ? 5.945 -29.812 9.906 1 44.94 6 HIS B N 1
ATOM 3028 C CA . HIS B 1 6 ? 6.707 -28.625 9.523 1 44.94 6 HIS B CA 1
ATOM 3029 C C . HIS B 1 6 ? 7.957 -29.016 8.734 1 44.94 6 HIS B C 1
ATOM 3031 O O . HIS B 1 6 ? 8.922 -28.25 8.688 1 44.94 6 HIS B O 1
ATOM 3037 N N . LEU B 1 7 ? 7.926 -30.25 8.227 1 44.78 7 LEU B N 1
ATOM 3038 C CA . LEU B 1 7 ? 9.117 -30.766 7.555 1 44.78 7 LEU B CA 1
ATOM 3039 C C . LEU B 1 7 ? 9.586 -29.812 6.465 1 44.78 7 LEU B C 1
ATOM 3041 O O . LEU B 1 7 ? 10.734 -29.375 6.465 1 44.78 7 LEU B O 1
ATOM 3045 N N . PHE B 1 8 ? 8.695 -29.453 5.578 1 56.22 8 PHE B N 1
ATOM 3046 C CA . PHE B 1 8 ? 9.094 -28.641 4.434 1 56.22 8 PHE B CA 1
ATOM 3047 C C . PHE B 1 8 ? 9.477 -27.234 4.875 1 56.22 8 PHE B C 1
ATOM 3049 O O . PHE B 1 8 ? 10.391 -26.625 4.32 1 56.22 8 PHE B O 1
ATOM 3056 N N . VAL B 1 9 ? 8.789 -26.828 5.906 1 46.62 9 VAL B N 1
ATOM 3057 C CA . VAL B 1 9 ? 9.102 -25.5 6.422 1 46.62 9 VAL B CA 1
ATOM 3058 C C . VAL B 1 9 ? 10.516 -25.484 6.988 1 46.62 9 VAL B C 1
ATOM 3060 O O . VAL B 1 9 ? 11.312 -24.594 6.672 1 46.62 9 VAL B O 1
ATOM 3063 N N . ASP B 1 10 ? 10.797 -26.469 7.758 1 39.81 10 ASP B N 1
ATOM 3064 C CA . ASP B 1 10 ? 12.109 -26.562 8.398 1 39.81 10 ASP B CA 1
ATOM 3065 C C . ASP B 1 10 ? 13.219 -26.734 7.367 1 39.81 10 ASP B C 1
ATOM 3067 O O . ASP B 1 10 ? 14.273 -26.109 7.473 1 39.81 10 ASP B O 1
ATOM 3071 N N . LEU B 1 11 ? 12.953 -27.656 6.367 1 46.12 11 LEU B N 1
ATOM 3072 C CA . LEU B 1 11 ? 13.953 -27.906 5.336 1 46.12 11 LEU B CA 1
ATOM 3073 C C . LEU B 1 11 ? 14.172 -26.672 4.477 1 46.12 11 LEU B C 1
ATOM 3075 O O . LEU B 1 11 ? 15.297 -26.359 4.094 1 46.12 11 LEU B O 1
ATOM 3079 N N . TYR B 1 12 ? 13.078 -26.016 4.285 1 47.28 12 TYR B N 1
ATOM 3080 C CA . TYR B 1 12 ? 13.188 -24.797 3.48 1 47.28 12 TYR B CA 1
ATOM 3081 C C . TYR B 1 12 ? 13.977 -23.719 4.219 1 47.28 12 TYR B C 1
ATOM 3083 O O . TYR B 1 12 ? 14.828 -23.047 3.627 1 47.28 12 TYR B O 1
ATOM 3091 N N . ALA B 1 13 ? 13.555 -23.516 5.434 1 45.94 13 ALA B N 1
ATOM 3092 C CA . ALA B 1 13 ? 14.289 -22.547 6.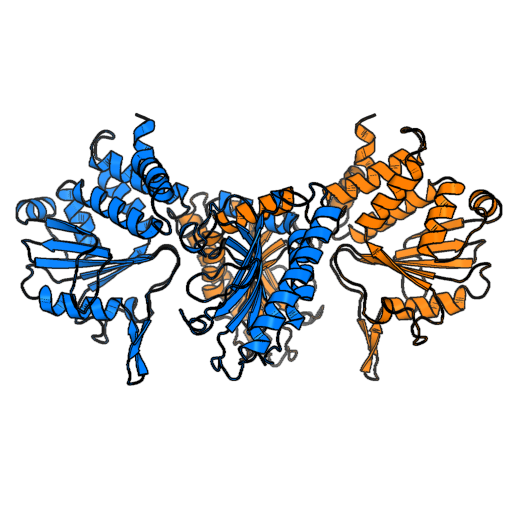234 1 45.94 13 ALA B CA 1
ATOM 3093 C C . ALA B 1 13 ? 15.781 -22.828 6.211 1 45.94 13 ALA B C 1
ATOM 3095 O O . ALA B 1 13 ? 16.594 -21.906 6.145 1 45.94 13 ALA B O 1
ATOM 3096 N N . TYR B 1 14 ? 16.078 -24.109 6.266 1 35.75 14 TYR B N 1
ATOM 3097 C CA . TYR B 1 14 ? 17.469 -24.547 6.207 1 35.75 14 TYR B CA 1
ATOM 3098 C C . TYR B 1 14 ? 18.094 -24.203 4.855 1 35.75 14 TYR B C 1
ATOM 3100 O O . TYR B 1 14 ? 19.203 -23.688 4.789 1 35.75 14 TYR B O 1
ATOM 3108 N N . ARG B 1 15 ? 17.453 -24.531 3.807 1 42.62 15 ARG B N 1
ATOM 3109 C CA . ARG B 1 15 ? 17.938 -24.312 2.451 1 42.62 15 ARG B CA 1
ATOM 3110 C C . ARG B 1 15 ? 18.078 -22.812 2.154 1 42.62 15 ARG B C 1
ATOM 3112 O O . ARG B 1 15 ? 19.031 -22.391 1.502 1 42.62 15 ARG B O 1
ATOM 3119 N N . GLN B 1 16 ? 17 -22.109 2.529 1 43.41 16 GLN B N 1
ATOM 3120 C CA . GLN B 1 16 ? 17.031 -20.672 2.316 1 43.41 16 GLN B CA 1
ATOM 3121 C C . GLN B 1 16 ? 18.234 -20.031 2.988 1 43.41 16 GLN B C 1
ATOM 3123 O O . GLN B 1 16 ? 18.828 -19.078 2.461 1 43.41 16 GLN B O 1
ATOM 3128 N N . ARG B 1 17 ? 18.5 -20.625 4.082 1 40.28 17 ARG B N 1
ATOM 3129 C CA . ARG B 1 17 ? 19.719 -20.156 4.754 1 40.28 17 ARG B CA 1
ATOM 3130 C C . ARG B 1 17 ? 20.953 -20.5 3.938 1 40.28 17 ARG B C 1
ATOM 3132 O O . ARG B 1 17 ? 21.953 -19.766 3.986 1 40.28 17 ARG B O 1
ATOM 3139 N N . GLU B 1 18 ? 20.938 -21.5 3.354 1 35.5 18 GLU B N 1
ATOM 3140 C CA . GLU B 1 18 ? 22.062 -21.922 2.543 1 35.5 18 GLU B CA 1
ATOM 3141 C C . GLU B 1 18 ? 22.047 -21.266 1.164 1 35.5 18 GLU B C 1
ATOM 3143 O O . GLU B 1 18 ? 23.094 -20.938 0.606 1 35.5 18 GLU B O 1
ATOM 3148 N N . LYS B 1 19 ? 20.875 -21.359 0.393 1 39.69 19 LYS B N 1
ATOM 3149 C CA . LYS B 1 19 ? 20.781 -20.859 -0.974 1 39.69 19 LYS B CA 1
ATOM 3150 C C . LYS B 1 19 ? 19.75 -19.734 -1.081 1 39.69 19 LYS B C 1
ATOM 3152 O O . LYS B 1 19 ? 18.844 -19.641 -0.263 1 39.69 19 LYS B O 1
ATOM 3157 N N . ARG B 1 20 ? 19.875 -18.625 -1.938 1 35.19 20 ARG B N 1
ATOM 3158 C CA . ARG B 1 20 ? 19.297 -17.281 -2.023 1 35.19 20 ARG B CA 1
ATOM 3159 C C . ARG B 1 20 ? 17.797 -17.359 -2.234 1 35.19 20 ARG B C 1
ATOM 3161 O O . ARG B 1 20 ? 17.047 -16.594 -1.618 1 35.19 20 ARG B O 1
ATOM 3168 N N . ASN B 1 21 ? 17.109 -17.484 -3.643 1 44.03 21 ASN B N 1
ATOM 3169 C CA . ASN B 1 21 ? 15.805 -17.109 -4.176 1 44.03 21 ASN B CA 1
ATOM 3170 C C . ASN B 1 21 ? 14.961 -18.344 -4.492 1 44.03 21 ASN B C 1
ATOM 3172 O O . ASN B 1 21 ? 14.625 -18.594 -5.652 1 44.03 21 ASN B O 1
ATOM 3176 N N . PRO B 1 22 ? 14.812 -19.469 -3.719 1 61.16 22 PRO B N 1
ATOM 3177 C CA . PRO B 1 22 ? 14.672 -20.922 -3.85 1 61.16 22 PRO B CA 1
ATOM 3178 C C . PRO B 1 22 ? 13.25 -21.406 -3.574 1 61.16 22 PRO B C 1
ATOM 3180 O O . PRO B 1 22 ? 12.938 -22.578 -3.812 1 61.16 22 PRO B O 1
ATOM 3183 N N . LEU B 1 23 ? 12.273 -20.328 -3.432 1 71.31 23 LEU B N 1
ATOM 3184 C CA . LEU B 1 23 ? 10.984 -20.828 -2.963 1 71.31 23 LEU B CA 1
ATOM 3185 C C . LEU B 1 23 ? 10.312 -21.672 -4.039 1 71.31 23 LEU B C 1
ATOM 3187 O O . LEU B 1 23 ? 9.789 -22.75 -3.748 1 71.31 23 LEU B O 1
ATOM 3191 N N . GLU B 1 24 ? 10.344 -21.062 -5.25 1 77.75 24 GLU B N 1
ATOM 3192 C CA . GLU B 1 24 ? 9.727 -21.781 -6.355 1 77.75 24 GLU B CA 1
ATOM 3193 C C . GLU B 1 24 ? 10.336 -23.188 -6.516 1 77.75 24 GLU B C 1
ATOM 3195 O O . GLU B 1 24 ? 9.609 -24.172 -6.633 1 77.75 24 GLU B O 1
ATOM 3200 N N . ASP B 1 25 ? 11.617 -23.312 -6.512 1 75.62 25 ASP B N 1
ATOM 3201 C CA . ASP B 1 25 ? 12.305 -24.594 -6.629 1 75.62 25 ASP B CA 1
ATOM 3202 C C . ASP B 1 25 ? 11.977 -25.5 -5.449 1 75.62 25 ASP B C 1
ATOM 3204 O O . ASP B 1 25 ? 11.742 -26.703 -5.629 1 75.62 25 ASP B O 1
ATOM 3208 N N . TRP B 1 26 ? 11.969 -24.875 -4.297 1 79.75 26 TRP B N 1
ATOM 3209 C CA . TRP B 1 26 ? 11.648 -25.641 -3.1 1 79.75 26 TRP B CA 1
ATOM 3210 C C . TRP B 1 26 ? 10.227 -26.188 -3.17 1 79.75 26 TRP B C 1
ATOM 3212 O O . TRP B 1 26 ? 9.992 -27.359 -2.889 1 79.75 26 TRP B O 1
ATOM 3222 N N . LEU B 1 27 ? 9.328 -25.344 -3.604 1 86.75 27 LEU B N 1
ATOM 3223 C CA . LEU B 1 27 ? 7.941 -25.766 -3.713 1 86.75 27 LEU B CA 1
ATOM 3224 C C . LEU B 1 27 ? 7.793 -26.906 -4.723 1 86.75 27 LEU B C 1
ATOM 3226 O O . LEU B 1 27 ? 7.031 -27.844 -4.496 1 86.75 27 LEU B O 1
ATOM 3230 N N . THR B 1 28 ? 8.547 -26.781 -5.773 1 87.12 28 THR B N 1
ATOM 3231 C CA . THR B 1 28 ? 8.508 -27.812 -6.793 1 87.12 28 THR B CA 1
ATOM 3232 C C . THR B 1 28 ? 9 -29.141 -6.23 1 87.12 28 THR B C 1
ATOM 3234 O O . THR B 1 28 ? 8.375 -30.188 -6.441 1 87.12 28 THR B O 1
ATOM 3237 N N . GLU B 1 29 ? 10.109 -29.062 -5.473 1 83.25 29 GLU B N 1
ATOM 3238 C CA . GLU B 1 29 ? 10.648 -30.281 -4.867 1 83.25 29 G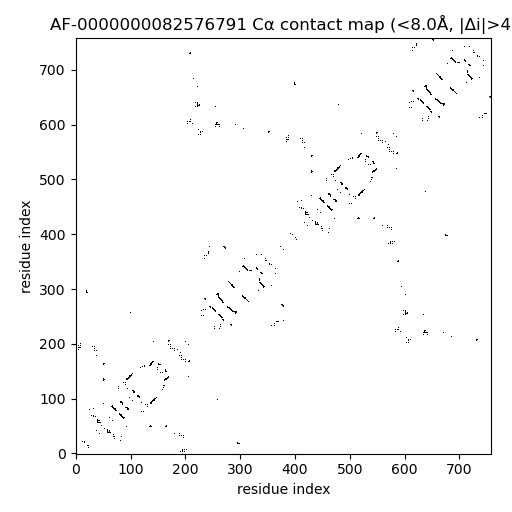LU B CA 1
ATOM 3239 C C . GLU B 1 29 ? 9.672 -30.875 -3.852 1 83.25 29 GLU B C 1
ATOM 3241 O O . GLU B 1 29 ? 9.531 -32.094 -3.756 1 83.25 29 GLU B O 1
ATOM 3246 N N . CYS B 1 30 ? 9.062 -30.062 -3.1 1 86.31 30 CYS B N 1
ATOM 3247 C CA . CYS B 1 30 ? 8.07 -30.516 -2.133 1 86.31 30 CYS B CA 1
ATOM 3248 C C . CYS B 1 30 ? 6.895 -31.188 -2.834 1 86.31 30 CYS B C 1
ATOM 3250 O O . CYS B 1 30 ? 6.434 -32.25 -2.404 1 86.31 30 CYS B O 1
ATOM 3252 N N . LEU B 1 31 ? 6.465 -30.562 -3.893 1 92.56 31 LEU B N 1
ATOM 3253 C CA . LEU B 1 31 ? 5.359 -31.125 -4.66 1 92.56 31 LEU B CA 1
ATOM 3254 C C . LEU B 1 31 ? 5.738 -32.5 -5.242 1 92.56 31 LEU B C 1
ATOM 3256 O O . LEU B 1 31 ? 4.965 -33.438 -5.156 1 92.56 31 LEU B O 1
ATOM 3260 N N . ALA B 1 32 ? 6.906 -32.531 -5.809 1 89.06 32 ALA B N 1
ATOM 3261 C CA . ALA B 1 32 ? 7.383 -33.781 -6.387 1 89.06 32 ALA B CA 1
ATOM 3262 C C . ALA B 1 32 ? 7.434 -34.875 -5.328 1 89.06 32 ALA B C 1
ATOM 3264 O O . ALA B 1 32 ? 6.961 -36 -5.562 1 89.06 32 ALA B O 1
ATOM 3265 N N . ALA B 1 33 ? 8.008 -34.562 -4.164 1 84.19 33 ALA B N 1
ATOM 3266 C CA . ALA B 1 33 ? 8.094 -35.5 -3.07 1 84.19 33 ALA B CA 1
ATOM 3267 C C . ALA B 1 33 ? 6.707 -36 -2.639 1 84.19 33 ALA B C 1
ATOM 3269 O O . ALA B 1 33 ? 6.508 -37.156 -2.354 1 84.19 33 ALA B O 1
ATOM 3270 N N . THR B 1 34 ? 5.812 -35.125 -2.631 1 92.06 34 THR B N 1
ATOM 3271 C CA . THR B 1 34 ? 4.449 -35.438 -2.219 1 92.06 34 THR B CA 1
ATOM 3272 C C . THR B 1 34 ? 3.771 -36.375 -3.234 1 92.06 34 THR B C 1
ATOM 3274 O O . THR B 1 34 ? 3.121 -37.344 -2.861 1 92.06 34 THR B O 1
ATOM 3277 N N . ILE B 1 35 ? 3.938 -36.062 -4.492 1 92.69 35 ILE B N 1
ATOM 3278 C CA . ILE B 1 35 ? 3.338 -36.875 -5.547 1 92.69 35 ILE B CA 1
ATOM 3279 C C . ILE B 1 35 ? 3.939 -38.281 -5.52 1 92.69 35 ILE B C 1
ATOM 3281 O O . ILE B 1 35 ? 3.219 -39.281 -5.637 1 92.69 35 ILE B O 1
ATOM 3285 N N . ARG B 1 36 ? 5.254 -38.375 -5.273 1 88.31 36 ARG B N 1
ATOM 3286 C CA . ARG B 1 36 ? 5.945 -39.656 -5.227 1 88.31 36 ARG B CA 1
ATOM 3287 C C . ARG B 1 36 ? 5.406 -40.531 -4.098 1 88.31 36 ARG B C 1
ATOM 3289 O O . ARG B 1 36 ? 5.352 -41.75 -4.223 1 88.31 36 ARG B O 1
ATOM 3296 N N . ALA B 1 37 ? 4.988 -39.875 -3.098 1 87.5 37 ALA B N 1
ATOM 3297 C CA . ALA B 1 37 ? 4.582 -40.594 -1.893 1 87.5 37 ALA B CA 1
ATOM 3298 C C . ALA B 1 37 ? 3.146 -41.094 -2.014 1 87.5 37 ALA B C 1
ATOM 3300 O O . ALA B 1 37 ? 2.713 -41.938 -1.232 1 87.5 37 ALA B O 1
ATOM 3301 N N . LEU B 1 38 ? 2.389 -40.625 -2.973 1 92.5 38 LEU B N 1
ATOM 3302 C CA . LEU B 1 38 ? 0.981 -40.969 -3.094 1 92.5 38 LEU B CA 1
ATOM 3303 C C . LEU B 1 38 ? 0.832 -42.438 -3.508 1 92.5 38 LEU B C 1
ATOM 3305 O O . LEU B 1 38 ? 1.538 -42.906 -4.402 1 92.5 38 LEU B O 1
ATOM 3309 N N . PRO B 1 39 ? -0.112 -43.094 -2.832 1 92 39 PRO B N 1
ATOM 3310 C CA . PRO B 1 39 ? -0.442 -44.438 -3.299 1 92 39 PRO B CA 1
ATOM 3311 C C . PRO B 1 39 ? -1.069 -44.438 -4.691 1 92 39 PRO B C 1
ATOM 3313 O O . PRO B 1 39 ? -1.528 -43.406 -5.168 1 92 39 PRO B O 1
ATOM 3316 N N . GLY B 1 40 ? -1.135 -45.562 -5.223 1 90.19 40 GLY B N 1
ATOM 3317 C CA . GLY B 1 40 ? -1.547 -45.719 -6.609 1 90.19 40 GLY B CA 1
ATOM 3318 C C . GLY B 1 40 ? -2.889 -45.094 -6.91 1 90.19 40 GLY B C 1
ATOM 3319 O O . GLY B 1 40 ? -3.031 -44.375 -7.898 1 90.19 40 GLY B O 1
ATOM 3320 N N . LYS B 1 41 ? -3.855 -45.312 -6.09 1 90.94 41 LYS B N 1
ATOM 3321 C CA . LYS B 1 41 ? -5.195 -44.781 -6.301 1 90.94 41 LYS B CA 1
ATOM 3322 C C . LYS B 1 41 ? -5.195 -43.281 -6.27 1 90.94 41 LYS B C 1
ATOM 3324 O O . LYS B 1 41 ? -5.754 -42.625 -7.156 1 90.94 41 LYS B O 1
ATOM 3329 N N . GLN B 1 42 ? -4.57 -42.75 -5.227 1 93.62 42 GLN B N 1
ATOM 3330 C CA . GLN B 1 42 ? -4.516 -41.281 -5.059 1 93.62 42 GLN B CA 1
ATOM 3331 C C . GLN B 1 42 ? -3.658 -40.656 -6.141 1 93.62 42 GLN B C 1
ATOM 3333 O O . GLN B 1 42 ? -4.016 -39.594 -6.676 1 93.62 42 GLN B O 1
ATOM 3338 N N . LYS B 1 43 ? -2.568 -41.312 -6.461 1 92.62 43 LYS B N 1
ATOM 3339 C CA . LYS B 1 43 ? -1.679 -40.812 -7.508 1 92.62 43 LYS B CA 1
ATOM 3340 C C . LYS B 1 43 ? -2.385 -40.781 -8.859 1 92.62 43 LYS B C 1
ATOM 3342 O O . LYS B 1 43 ? -2.316 -39.781 -9.57 1 92.62 43 LYS B O 1
ATOM 3347 N N . GLY B 1 44 ? -3.006 -41.844 -9.109 1 90.44 44 GLY B N 1
ATOM 3348 C CA . GLY B 1 44 ? -3.768 -41.906 -10.352 1 90.44 44 GLY B CA 1
ATOM 3349 C C . GLY B 1 44 ? -4.848 -40.844 -10.438 1 90.44 44 GLY B C 1
ATOM 3350 O O . GLY B 1 44 ? -5.035 -40.219 -11.484 1 90.44 44 GLY B O 1
ATOM 3351 N N . ALA B 1 45 ? -5.551 -40.625 -9.367 1 91.31 45 ALA B N 1
ATOM 3352 C CA . ALA B 1 45 ? -6.617 -39.625 -9.336 1 91.31 45 ALA B CA 1
ATOM 3353 C C . ALA B 1 45 ? -6.062 -38.219 -9.578 1 91.31 45 ALA B C 1
ATOM 3355 O O . ALA B 1 45 ? -6.648 -37.438 -10.328 1 91.31 45 ALA B O 1
ATOM 3356 N N . LEU B 1 46 ? -4.969 -37.906 -8.969 1 94.12 46 LEU B N 1
ATOM 3357 C CA . LEU B 1 46 ? -4.352 -36.594 -9.148 1 94.12 46 LEU B CA 1
ATOM 3358 C C . LEU B 1 46 ? -3.914 -36.406 -10.594 1 94.12 46 LEU B C 1
ATOM 3360 O O . LEU B 1 46 ? -4.176 -35.344 -11.18 1 94.12 46 LEU B O 1
ATOM 3364 N N . LEU B 1 47 ? -3.275 -37.406 -11.133 1 93.19 47 LEU B N 1
ATOM 3365 C CA . LEU B 1 47 ? -2.721 -37.312 -12.484 1 93.19 47 LEU B CA 1
ATOM 3366 C C . LEU B 1 47 ? -3.832 -37.25 -13.523 1 93.19 47 LEU B C 1
ATOM 3368 O O . LEU B 1 47 ? -3.684 -36.625 -14.57 1 93.19 47 LEU B O 1
ATOM 3372 N N . THR B 1 48 ? -4.941 -37.938 -13.18 1 90.12 48 THR B N 1
ATOM 3373 C CA . THR B 1 48 ? -6.113 -37.812 -14.039 1 90.12 48 THR B CA 1
ATOM 3374 C C . THR B 1 48 ? -6.598 -36.375 -14.125 1 90.12 48 THR B C 1
ATOM 3376 O O . THR B 1 48 ? -6.867 -35.875 -15.211 1 90.12 48 THR B O 1
ATOM 3379 N N . ARG B 1 49 ? -6.637 -35.781 -13.109 1 90.5 49 ARG B N 1
ATOM 3380 C CA . ARG B 1 49 ? -7.105 -34.375 -13.055 1 90.5 49 ARG B CA 1
ATOM 3381 C C . ARG B 1 49 ? -6.133 -33.438 -13.758 1 90.5 49 ARG B C 1
ATOM 3383 O O . ARG B 1 49 ? -6.547 -32.562 -14.516 1 90.5 49 ARG B O 1
ATOM 3390 N N . LEU B 1 50 ? -4.863 -33.625 -13.523 1 92.5 50 LEU B N 1
ATOM 3391 C CA . LEU B 1 50 ? -3.852 -32.719 -14.031 1 92.5 50 LEU B CA 1
ATOM 3392 C C . LEU B 1 50 ? -3.641 -32.906 -15.531 1 92.5 50 LEU B C 1
ATOM 3394 O O . LEU B 1 50 ? -3.332 -31.953 -16.25 1 92.5 50 LEU B O 1
ATOM 3398 N N . SER B 1 51 ? -3.809 -34.156 -16.016 1 91.25 51 SER B N 1
ATOM 3399 C CA . SER B 1 51 ? -3.574 -34.469 -17.422 1 91.25 51 SER B CA 1
ATOM 3400 C C . SER B 1 51 ? -4.852 -34.281 -18.234 1 91.25 51 SER B C 1
ATOM 3402 O O . SER B 1 51 ? -4.805 -34.25 -19.469 1 91.25 51 SER B O 1
ATOM 3404 N N . GLY B 1 52 ? -5.984 -34.281 -17.516 1 87 52 GLY B N 1
ATOM 3405 C CA . GLY B 1 52 ? -7.25 -34.25 -18.219 1 87 52 GLY B CA 1
ATOM 3406 C C . GLY B 1 52 ? -7.613 -35.562 -18.875 1 87 52 GLY B C 1
ATOM 3407 O O . GLY B 1 52 ? -8.594 -35.656 -19.609 1 87 52 GLY B O 1
ATOM 3408 N N . THR B 1 53 ? -6.797 -36.531 -18.625 1 84.88 53 THR B N 1
ATOM 3409 C CA . THR B 1 53 ? -7.027 -37.875 -19.188 1 84.88 53 THR B CA 1
ATOM 3410 C C . THR B 1 53 ? -7.852 -38.719 -18.234 1 84.88 53 THR B C 1
ATOM 3412 O O . THR B 1 53 ? -7.621 -38.719 -17.031 1 84.88 53 THR B O 1
ATOM 3415 N N . ARG B 1 54 ? -8.805 -39.344 -18.75 1 81.69 54 ARG B N 1
ATOM 3416 C CA . ARG B 1 54 ? -9.617 -40.25 -17.938 1 81.69 54 ARG B CA 1
ATOM 3417 C C . ARG B 1 54 ? -8.891 -41.562 -17.656 1 81.69 54 ARG B C 1
ATOM 3419 O O . ARG B 1 54 ? -8.539 -42.281 -18.594 1 81.69 54 ARG B O 1
ATOM 3426 N N . ILE B 1 55 ? -8.539 -41.719 -16.516 1 82.38 55 ILE B N 1
ATOM 3427 C CA . ILE B 1 55 ? -7.98 -42.969 -16.047 1 82.38 55 ILE B CA 1
ATOM 3428 C C . ILE B 1 55 ? -9.055 -43.781 -15.328 1 82.38 55 ILE B C 1
ATOM 3430 O O . ILE B 1 55 ? -9.492 -43.406 -14.234 1 82.38 55 ILE B O 1
ATOM 3434 N N . ASP B 1 56 ? -9.633 -44.781 -15.961 1 81.31 56 ASP B N 1
ATOM 3435 C CA . ASP B 1 56 ? -10.781 -45.562 -15.477 1 81.31 56 ASP B CA 1
ATOM 3436 C C . ASP B 1 56 ? -10.477 -46.219 -14.133 1 81.31 56 ASP B C 1
ATOM 3438 O O . ASP B 1 56 ? -11.32 -46.219 -13.234 1 81.31 56 ASP B O 1
ATOM 3442 N N . ASP B 1 57 ? -9.359 -46.875 -14.086 1 85.81 57 ASP B N 1
ATOM 3443 C CA . ASP B 1 57 ? -8.93 -47.531 -12.852 1 85.81 57 ASP B CA 1
ATOM 3444 C C . ASP B 1 57 ? -7.562 -47.031 -12.406 1 85.81 57 ASP B C 1
ATOM 3446 O O . ASP B 1 57 ? -6.535 -47.625 -12.742 1 85.81 57 ASP B O 1
ATOM 3450 N N . PRO B 1 58 ? -7.523 -46.062 -11.5 1 82.75 58 PRO B N 1
ATOM 3451 C CA . PRO B 1 58 ? -6.266 -45.438 -11.094 1 82.75 58 PRO B CA 1
ATOM 3452 C C . PRO B 1 58 ? -5.309 -46.406 -10.414 1 82.75 58 PRO B C 1
ATOM 3454 O O . PRO B 1 58 ? -4.094 -46.344 -10.609 1 82.75 58 PRO B O 1
ATOM 3457 N N . GLN B 1 59 ? -5.863 -47.312 -9.672 1 82.5 59 GLN B N 1
ATOM 3458 C CA . GLN B 1 59 ? -5.023 -48.281 -8.992 1 82.5 59 GLN B CA 1
ATOM 3459 C C . GLN B 1 59 ? -4.332 -49.219 -9.992 1 82.5 59 GLN B C 1
ATOM 3461 O O . GLN B 1 59 ? -3.131 -49.469 -9.883 1 82.5 59 GLN B O 1
ATOM 3466 N N . ARG B 1 60 ? -5.059 -49.719 -10.898 1 85.12 60 ARG B N 1
ATOM 3467 C CA . ARG B 1 60 ? -4.496 -50.594 -11.914 1 85.12 60 ARG B CA 1
ATOM 3468 C C . ARG B 1 60 ? -3.498 -49.844 -12.797 1 85.12 60 ARG B C 1
ATOM 3470 O O . ARG B 1 60 ? -2.48 -50.406 -13.203 1 85.12 60 ARG B O 1
ATOM 3477 N N . PHE B 1 61 ? -3.844 -48.625 -13.023 1 86.88 61 PHE B N 1
ATOM 3478 C CA . PHE B 1 61 ? -2.986 -47.781 -13.844 1 86.88 61 PHE B CA 1
ATOM 3479 C C . PHE B 1 61 ? -1.61 -47.625 -13.203 1 86.88 61 PHE B C 1
ATOM 3481 O O . PHE B 1 61 ? -0.588 -47.812 -13.867 1 86.88 61 PHE B O 1
ATOM 3488 N N . SER B 1 62 ? -1.58 -47.406 -11.977 1 84.19 62 SER B N 1
ATOM 3489 C CA . SER B 1 62 ? -0.329 -47.156 -11.266 1 84.19 62 SER B CA 1
ATOM 3490 C C . SER B 1 62 ? 0.499 -48.406 -11.141 1 84.19 62 SER B C 1
ATOM 3492 O O . SER B 1 62 ? 1.725 -48.344 -11.023 1 84.19 62 SER B O 1
ATOM 3494 N N . ALA B 1 63 ? -0.243 -49.5 -11.164 1 82.81 63 ALA B N 1
ATOM 3495 C CA . ALA B 1 63 ? 0.447 -50.781 -11.078 1 82.81 63 ALA B CA 1
ATOM 3496 C C . ALA B 1 63 ? 1 -51.188 -12.438 1 82.81 63 ALA B C 1
ATOM 3498 O O . ALA B 1 63 ? 2.033 -51.875 -12.523 1 82.81 63 ALA B O 1
ATOM 3499 N N . ALA B 1 64 ? 0.32 -50.781 -13.422 1 88.81 64 ALA B N 1
ATOM 3500 C CA . ALA B 1 64 ? 0.643 -51.219 -14.766 1 88.81 64 ALA B CA 1
ATOM 3501 C C . ALA B 1 64 ? 1.722 -50.344 -15.398 1 88.81 64 ALA B C 1
ATOM 3503 O O . ALA B 1 64 ? 2.387 -50.75 -16.359 1 88.81 64 ALA B O 1
ATOM 3504 N N . HIS B 1 65 ? 1.884 -49.188 -14.883 1 90.81 65 HIS B N 1
ATOM 3505 C CA . HIS B 1 65 ? 2.795 -48.219 -15.508 1 90.81 65 HIS B CA 1
ATOM 3506 C C . HIS B 1 65 ? 3.84 -47.75 -14.516 1 90.81 65 HIS B C 1
ATOM 3508 O O . HIS B 1 65 ? 3.561 -47.625 -13.312 1 90.81 65 HIS B O 1
ATOM 3514 N N . ARG B 1 66 ? 4.996 -47.531 -15.023 1 90.56 66 ARG B N 1
ATOM 3515 C CA . ARG B 1 66 ? 6.031 -46.875 -14.227 1 90.56 66 ARG B CA 1
ATOM 3516 C C . ARG B 1 66 ? 5.895 -45.344 -14.297 1 90.56 66 ARG B C 1
ATOM 3518 O O . ARG B 1 66 ? 6.039 -44.75 -15.367 1 90.56 66 ARG B O 1
ATOM 3525 N N . ILE B 1 67 ? 5.57 -44.75 -13.172 1 91.88 67 ILE B N 1
ATOM 3526 C CA . ILE B 1 67 ? 5.391 -43.312 -13.094 1 91.88 67 ILE B CA 1
ATOM 3527 C C . ILE B 1 67 ? 6.582 -42.688 -12.367 1 91.88 67 ILE B C 1
ATOM 3529 O O . ILE B 1 67 ? 6.844 -43 -11.203 1 91.88 67 ILE B O 1
ATOM 3533 N N . GLU B 1 68 ? 7.336 -41.875 -13.062 1 90.56 68 GLU B N 1
ATOM 3534 C CA . GLU B 1 68 ? 8.5 -41.188 -12.492 1 90.56 68 GLU B CA 1
ATOM 3535 C C . GLU B 1 68 ? 8.305 -39.688 -12.453 1 90.56 68 GLU B C 1
ATOM 3537 O O . GLU B 1 68 ? 7.844 -39.094 -13.43 1 90.56 68 GLU B O 1
ATOM 3542 N N . VAL B 1 69 ? 8.555 -39.125 -11.328 1 91.75 69 VAL B N 1
ATOM 3543 C CA . VAL B 1 69 ? 8.477 -37.656 -11.141 1 91.75 69 VAL B CA 1
ATOM 3544 C C . VAL B 1 69 ? 9.883 -37.062 -11.07 1 91.75 69 VAL B C 1
ATOM 3546 O O . VAL B 1 69 ? 10.641 -37.375 -10.141 1 91.75 69 VAL B O 1
ATOM 3549 N N . ILE B 1 70 ? 10.234 -36.219 -12.023 1 87.75 70 ILE B N 1
ATOM 3550 C CA . ILE B 1 70 ? 11.586 -35.656 -12.125 1 87.75 70 ILE B CA 1
ATOM 3551 C C . ILE B 1 70 ? 11.516 -34.125 -12.07 1 87.75 70 ILE B C 1
ATOM 3553 O O . ILE B 1 70 ? 10.688 -33.531 -12.742 1 87.75 70 ILE B O 1
ATOM 3557 N N . THR B 1 71 ? 12.289 -33.562 -11.188 1 85.38 71 THR B N 1
ATOM 3558 C CA . THR B 1 71 ? 12.383 -32.125 -11.141 1 85.38 71 THR B CA 1
ATOM 3559 C C . THR B 1 71 ? 13.602 -31.625 -11.914 1 85.38 71 THR B C 1
ATOM 3561 O O . THR B 1 71 ? 14.547 -32.375 -12.141 1 85.38 71 THR B O 1
ATOM 3564 N N . GLN B 1 72 ? 13.523 -30.438 -12.461 1 76.5 72 GLN B N 1
ATOM 3565 C CA . GLN B 1 72 ? 14.602 -29.766 -13.164 1 76.5 72 GLN B CA 1
ATOM 3566 C C . GLN B 1 72 ? 15.109 -30.594 -14.336 1 76.5 72 GLN B C 1
ATOM 3568 O O . GLN B 1 72 ? 16.312 -30.844 -14.453 1 76.5 72 GLN B O 1
ATOM 3573 N N . TYR B 1 73 ? 14.195 -31.094 -15.07 1 83.25 73 TYR B N 1
ATOM 3574 C CA . TYR B 1 73 ? 14.523 -31.922 -16.219 1 83.25 73 TYR B CA 1
ATOM 3575 C C . TYR B 1 73 ? 15.188 -31.109 -17.328 1 83.25 73 TYR B C 1
ATOM 3577 O O . TYR B 1 73 ? 14.672 -30.062 -17.734 1 83.25 73 TYR B O 1
ATOM 3585 N N . PRO B 1 74 ? 16.297 -31.484 -17.781 1 83.88 74 PRO B N 1
ATOM 3586 C CA . PRO B 1 74 ? 16.938 -30.781 -18.906 1 83.88 74 PRO B CA 1
ATOM 3587 C C . PRO B 1 74 ? 16.281 -31.094 -20.25 1 83.88 74 PRO B C 1
ATOM 3589 O O . PRO B 1 74 ? 16.516 -32.156 -20.812 1 83.88 74 PRO B O 1
ATOM 3592 N N . ALA B 1 75 ? 15.508 -30.234 -20.812 1 87.56 75 ALA B N 1
ATOM 3593 C CA . ALA B 1 75 ? 14.812 -30.438 -22.078 1 87.56 75 ALA B CA 1
ATOM 3594 C C . ALA B 1 75 ? 15.562 -29.781 -23.234 1 87.56 75 ALA B C 1
ATOM 3596 O O . ALA B 1 75 ? 14.953 -29.188 -24.125 1 87.56 75 ALA B O 1
ATOM 3597 N N . GLY B 1 76 ? 16.953 -29.719 -23.109 1 82.44 76 GLY B N 1
ATOM 3598 C CA . GLY B 1 76 ? 17.766 -29.188 -24.188 1 82.44 76 GLY B CA 1
ATOM 3599 C C . GLY B 1 76 ? 17.5 -27.719 -24.484 1 82.44 76 GLY B C 1
ATOM 3600 O O . GLY B 1 76 ? 17.5 -26.891 -23.562 1 82.44 76 GLY B O 1
ATOM 3601 N N . GLU B 1 77 ? 17.109 -27.438 -25.766 1 77.69 77 GLU B N 1
ATOM 3602 C CA . GLU B 1 77 ? 16.922 -26.062 -26.234 1 77.69 77 GLU B CA 1
ATOM 3603 C C . GLU B 1 77 ? 15.633 -25.453 -25.688 1 77.69 77 GLU B C 1
ATOM 3605 O O . GLU B 1 77 ? 15.484 -24.234 -25.625 1 77.69 77 GLU B O 1
ATOM 3610 N N . ALA B 1 78 ? 14.719 -26.391 -25.281 1 81.56 78 ALA B N 1
ATOM 3611 C CA . ALA B 1 78 ? 13.438 -25.906 -24.781 1 81.56 78 ALA B CA 1
ATOM 3612 C C . ALA B 1 78 ? 13.586 -25.328 -23.375 1 81.56 78 ALA B C 1
ATOM 3614 O O . ALA B 1 78 ? 12.75 -24.531 -22.922 1 81.56 78 ALA B O 1
ATOM 3615 N N . GLY B 1 79 ? 14.75 -25.766 -22.719 1 82.38 79 GLY B N 1
ATOM 3616 C CA . GLY B 1 79 ? 14.992 -25.25 -21.375 1 82.38 79 GLY B CA 1
ATOM 3617 C C . GLY B 1 79 ? 14.938 -26.312 -20.297 1 82.38 79 GLY B C 1
ATOM 3618 O O . GLY B 1 79 ? 15.375 -27.453 -20.516 1 82.38 79 GLY B O 1
ATOM 3619 N N . ARG B 1 80 ? 14.586 -25.875 -19.125 1 83.31 80 ARG B N 1
ATOM 3620 C CA . ARG B 1 80 ? 14.508 -26.75 -17.969 1 83.31 80 ARG B CA 1
ATOM 3621 C C . ARG B 1 80 ? 13.164 -26.609 -17.266 1 83.31 80 ARG B C 1
ATOM 3623 O O . ARG B 1 80 ? 13.031 -25.828 -16.312 1 83.31 80 ARG B O 1
ATOM 3630 N N . PRO B 1 81 ? 12.18 -27.422 -17.781 1 89.31 81 PRO B N 1
ATOM 3631 C CA . PRO B 1 81 ? 10.906 -27.359 -17.078 1 89.31 81 PRO B CA 1
ATOM 3632 C C . PRO B 1 81 ? 11.039 -27.688 -15.586 1 89.31 81 PRO B C 1
ATOM 3634 O O . PRO B 1 81 ? 11.945 -28.422 -15.195 1 89.31 81 PRO B O 1
ATOM 3637 N N . ASP B 1 82 ? 10.195 -27.188 -14.797 1 88.56 82 ASP B N 1
ATOM 3638 C CA . ASP B 1 82 ? 10.297 -27.312 -13.344 1 88.56 82 ASP B CA 1
ATOM 3639 C C . ASP B 1 82 ? 10.094 -28.75 -12.898 1 88.56 82 ASP B C 1
ATOM 3641 O O . ASP B 1 82 ? 10.703 -29.203 -11.93 1 88.56 82 ASP B O 1
ATOM 3645 N N . MET B 1 83 ? 9.227 -29.5 -13.594 1 92.31 83 MET B N 1
ATOM 3646 C CA . MET B 1 83 ? 8.945 -30.891 -13.25 1 92.31 83 MET B CA 1
ATOM 3647 C C . MET B 1 83 ? 8.398 -31.641 -14.453 1 92.31 83 MET B C 1
ATOM 3649 O O . MET B 1 83 ? 7.711 -31.062 -15.297 1 92.31 83 MET B O 1
ATOM 3653 N N . LEU B 1 84 ? 8.797 -32.875 -14.547 1 94.88 84 LEU B N 1
ATOM 3654 C CA . LEU B 1 84 ? 8.344 -33.75 -15.609 1 94.88 84 LEU B CA 1
ATOM 3655 C C . LEU B 1 84 ? 7.914 -35.094 -15.039 1 94.88 84 LEU B C 1
ATOM 3657 O O . LEU B 1 84 ? 8.602 -35.656 -14.188 1 94.88 84 LEU B O 1
ATOM 3661 N N . ILE B 1 85 ? 6.738 -35.531 -15.391 1 95.44 85 ILE B N 1
ATOM 3662 C CA . ILE B 1 85 ? 6.297 -36.906 -15.055 1 95.44 85 ILE B CA 1
ATOM 3663 C C . ILE B 1 85 ? 6.473 -37.812 -16.266 1 95.44 85 ILE B C 1
ATOM 3665 O O . ILE B 1 85 ? 5.953 -37.531 -17.344 1 95.44 85 ILE B O 1
ATOM 3669 N N . LEU B 1 86 ? 7.184 -38.844 -16.078 1 93.94 86 LEU B N 1
ATOM 3670 C CA . LEU B 1 86 ? 7.367 -39.875 -17.109 1 93.94 86 LEU B CA 1
ATOM 3671 C C . LEU B 1 86 ? 6.414 -41.031 -16.891 1 93.94 86 LEU B C 1
ATOM 3673 O O . LEU B 1 86 ? 6.188 -41.469 -15.758 1 93.94 86 LEU B O 1
ATOM 3677 N N . LEU B 1 87 ? 5.832 -41.438 -17.938 1 94.56 87 LEU B N 1
ATOM 3678 C CA . LEU B 1 87 ? 5.043 -42.656 -17.969 1 94.56 87 LEU B CA 1
ATOM 3679 C C . LEU B 1 87 ? 5.742 -43.75 -18.797 1 94.56 87 LEU B C 1
ATOM 3681 O O . LEU B 1 87 ? 5.844 -43.625 -20.016 1 94.56 87 LEU B O 1
ATOM 3685 N N . ASP B 1 88 ? 6.246 -44.719 -18.094 1 94.25 88 ASP B N 1
ATOM 3686 C CA . ASP B 1 88 ? 6.996 -45.812 -18.734 1 94.25 88 ASP B CA 1
ATOM 3687 C C . ASP B 1 88 ? 8.164 -45.25 -19.547 1 94.25 88 ASP B C 1
ATOM 3689 O O . ASP B 1 88 ? 8.359 -45.625 -20.703 1 94.25 88 ASP B O 1
ATOM 3693 N N . GLY B 1 89 ? 8.797 -44.25 -18.953 1 91.62 89 GLY B N 1
ATOM 3694 C CA . GLY B 1 89 ? 10 -43.688 -19.531 1 91.62 89 GLY B CA 1
ATOM 3695 C C . GLY B 1 89 ? 9.727 -42.594 -20.578 1 91.62 89 GLY B C 1
ATOM 3696 O O . GLY B 1 89 ? 10.648 -41.969 -21.078 1 91.62 89 GLY B O 1
ATOM 3697 N N . GLN B 1 90 ? 8.422 -42.344 -20.891 1 94.69 90 GLN B N 1
ATOM 3698 C CA . GLN B 1 90 ? 8.055 -41.375 -21.891 1 94.69 90 GLN B CA 1
ATOM 3699 C C . GLN B 1 90 ? 7.551 -40.094 -21.219 1 94.69 90 GLN B C 1
ATOM 3701 O O . GLN B 1 90 ? 6.793 -40.125 -20.25 1 94.69 90 GLN B O 1
ATOM 3706 N N . PRO B 1 91 ? 7.988 -38.938 -21.734 1 95.31 91 PRO B N 1
ATOM 3707 C CA . PRO B 1 91 ? 7.453 -37.688 -21.203 1 95.31 91 PRO B CA 1
ATOM 3708 C C . PRO B 1 91 ? 5.934 -37.594 -21.297 1 95.31 91 PRO B C 1
ATOM 3710 O O . PRO B 1 91 ? 5.371 -37.812 -22.375 1 95.31 91 PRO B O 1
ATOM 3713 N N . TRP B 1 92 ? 5.266 -37.281 -20.188 1 95.31 92 TRP B N 1
ATOM 3714 C CA . TRP B 1 92 ? 3.805 -37.312 -20.156 1 95.31 92 TRP B CA 1
ATOM 3715 C C . TRP B 1 92 ? 3.244 -35.969 -19.688 1 95.31 92 TRP B C 1
ATOM 3717 O O . TRP B 1 92 ? 2.545 -35.281 -20.438 1 95.31 92 TRP B O 1
ATOM 3727 N N . ILE B 1 93 ? 3.562 -35.594 -18.5 1 95.75 93 ILE B N 1
ATOM 3728 C CA . ILE B 1 93 ? 3.051 -34.312 -17.969 1 95.75 93 ILE B CA 1
ATOM 3729 C C . ILE B 1 93 ? 4.215 -33.406 -17.625 1 95.75 93 ILE B C 1
ATOM 3731 O O . ILE B 1 93 ? 5.117 -33.781 -16.875 1 95.75 93 ILE B O 1
ATOM 3735 N N . LEU B 1 94 ? 4.199 -32.188 -18.156 1 95.56 94 LEU B N 1
ATOM 3736 C CA . LEU B 1 94 ? 5.223 -31.172 -17.891 1 95.56 94 LEU B CA 1
ATOM 3737 C C . LEU B 1 94 ? 4.664 -30.031 -17.047 1 95.56 94 LEU B C 1
ATOM 3739 O O . LEU B 1 94 ? 3.584 -29.516 -17.328 1 95.56 94 LEU B O 1
ATOM 3743 N N . PHE B 1 95 ? 5.41 -29.703 -15.945 1 95.06 95 PHE B N 1
ATOM 3744 C CA . PHE B 1 95 ? 5.016 -28.625 -15.047 1 95.06 95 PHE B CA 1
ATOM 3745 C C . PHE B 1 95 ? 5.902 -27.406 -15.242 1 95.06 95 PHE B C 1
ATOM 3747 O O . PHE B 1 95 ? 7.129 -27.516 -15.289 1 95.06 95 PHE B O 1
ATOM 3754 N N . GLU B 1 96 ? 5.277 -26.281 -15.367 1 91.69 96 GLU B N 1
ATOM 3755 C CA . GLU B 1 96 ? 5.902 -24.969 -15.203 1 91.69 96 GLU B CA 1
ATOM 3756 C C . GLU B 1 96 ? 5.297 -24.219 -14.016 1 91.69 96 GLU B C 1
ATOM 3758 O O . GLU B 1 96 ? 4.078 -24.031 -13.953 1 91.69 96 GLU B O 1
ATOM 3763 N N . ASN B 1 97 ? 6.18 -23.891 -13.086 1 89.38 97 ASN B N 1
ATOM 3764 C CA . ASN B 1 97 ? 5.715 -23.328 -11.828 1 89.38 97 ASN B CA 1
ATOM 3765 C C . ASN B 1 97 ? 6.191 -21.891 -11.648 1 89.38 97 ASN B C 1
ATOM 3767 O O . ASN B 1 97 ? 7.297 -21.531 -12.062 1 89.38 97 ASN B O 1
ATOM 3771 N N . LYS B 1 98 ? 5.277 -21.062 -11.141 1 83.56 98 LYS B N 1
ATOM 3772 C CA . LYS B 1 98 ? 5.598 -19.688 -10.773 1 83.56 98 LYS B CA 1
ATOM 3773 C C . LYS B 1 98 ? 4.996 -19.328 -9.422 1 83.56 98 LYS B C 1
ATOM 3775 O O . LYS B 1 98 ? 3.943 -19.844 -9.039 1 83.56 98 LYS B O 1
ATOM 3780 N N . VAL B 1 99 ? 5.672 -18.547 -8.695 1 75.5 99 VAL B N 1
ATOM 3781 C CA . VAL B 1 99 ? 5.129 -18.047 -7.438 1 75.5 99 VAL B CA 1
ATOM 3782 C C . VAL B 1 99 ? 4.68 -16.594 -7.609 1 75.5 99 VAL B C 1
ATOM 3784 O O . VAL B 1 99 ? 3.518 -16.266 -7.367 1 75.5 99 VAL B O 1
ATOM 3787 N N . SER B 1 100 ? 5.508 -15.617 -8.008 1 63.94 100 SER B N 1
ATOM 3788 C CA . SER B 1 100 ? 5.156 -14.203 -8.031 1 63.94 100 SER B CA 1
ATOM 3789 C C . SER B 1 100 ? 5.277 -13.625 -9.438 1 63.94 100 SER B C 1
ATOM 3791 O O . SER B 1 100 ? 4.805 -12.516 -9.711 1 63.94 100 SER B O 1
ATOM 3793 N N . HIS B 1 101 ? 5.801 -14.391 -10.367 1 64.12 101 HIS B N 1
ATOM 3794 C CA . HIS B 1 101 ? 6.062 -13.828 -11.68 1 64.12 101 HIS B CA 1
ATOM 3795 C C . HIS B 1 101 ? 5.332 -14.609 -12.773 1 64.12 101 HIS B C 1
ATOM 3797 O O . HIS B 1 101 ? 4.965 -15.766 -12.57 1 64.12 101 HIS B O 1
ATOM 3803 N N . GLY B 1 102 ? 4.953 -13.867 -13.742 1 65.94 102 GLY B N 1
ATOM 3804 C CA . GLY B 1 102 ? 4.383 -14.523 -14.906 1 65.94 102 GLY B CA 1
ATOM 3805 C C . GLY B 1 102 ? 5.391 -15.367 -15.664 1 65.94 102 GLY B C 1
ATOM 3806 O O . GLY B 1 102 ? 6.531 -15.523 -15.227 1 65.94 102 GLY B O 1
ATOM 3807 N N . VAL B 1 103 ? 4.84 -15.984 -16.672 1 71.06 103 VAL B N 1
ATOM 3808 C CA . VAL B 1 103 ? 5.695 -16.828 -17.484 1 71.06 103 VAL B CA 1
ATOM 3809 C C . VAL B 1 103 ? 6.641 -15.969 -18.312 1 71.06 103 VAL B C 1
ATOM 3811 O O . VAL B 1 103 ? 6.277 -14.867 -18.734 1 71.06 103 VAL B O 1
ATOM 3814 N N . SER B 1 104 ? 7.84 -16.359 -18.406 1 67.75 104 SER B N 1
ATOM 3815 C CA . SER B 1 104 ? 8.828 -15.648 -19.219 1 67.75 104 SER B CA 1
ATOM 3816 C C . SER B 1 104 ? 8.398 -15.594 -20.672 1 67.75 104 SER B C 1
ATOM 3818 O O . SER B 1 104 ? 7.902 -16.578 -21.219 1 67.75 104 SER B O 1
ATOM 3820 N N . VAL B 1 105 ? 8.406 -14.344 -21.25 1 63.5 105 VAL B N 1
ATOM 3821 C CA . VAL B 1 105 ? 8.031 -14.141 -22.641 1 63.5 105 VAL B CA 1
ATOM 3822 C C . VAL B 1 105 ? 9.289 -13.883 -23.484 1 63.5 105 VAL B C 1
ATOM 3824 O O . VAL B 1 105 ? 10.195 -13.172 -23.047 1 63.5 105 VAL B O 1
ATOM 3827 N N . HIS B 1 106 ? 9.484 -14.641 -24.469 1 61.25 106 HIS B N 1
ATOM 3828 C CA . HIS B 1 106 ? 10.57 -14.445 -25.422 1 61.25 106 HIS B CA 1
ATOM 3829 C C . HIS B 1 106 ? 10.047 -13.898 -26.75 1 61.25 106 HIS B C 1
ATOM 3831 O O . HIS B 1 106 ? 8.984 -14.312 -27.219 1 61.25 106 HIS B O 1
ATOM 3837 N N . THR B 1 107 ? 10.562 -12.789 -27.125 1 59.19 107 THR B N 1
ATOM 3838 C CA . THR B 1 107 ? 10.211 -12.234 -28.422 1 59.19 107 THR B CA 1
ATOM 3839 C C . THR B 1 107 ? 11.234 -12.648 -29.484 1 59.19 107 THR B C 1
ATOM 3841 O O . THR B 1 107 ? 12.43 -12.414 -29.312 1 59.19 107 THR B O 1
ATOM 3844 N N . ASP B 1 108 ? 10.727 -13.352 -30.422 1 56.94 108 ASP B N 1
ATOM 3845 C CA . ASP B 1 108 ? 11.594 -13.781 -31.516 1 56.94 108 ASP B CA 1
ATOM 3846 C C . ASP B 1 108 ? 11.969 -12.609 -32.406 1 56.94 108 ASP B C 1
ATOM 3848 O O . ASP B 1 108 ? 11.414 -11.516 -32.281 1 56.94 108 ASP B O 1
ATOM 3852 N N . GLU B 1 109 ? 13.008 -12.922 -33.25 1 57.34 109 GLU B N 1
ATOM 3853 C CA . GLU B 1 109 ? 13.547 -11.93 -34.188 1 57.34 109 GLU B CA 1
ATOM 3854 C C . GLU B 1 109 ? 12.438 -11.32 -35.031 1 57.34 109 GLU B C 1
ATOM 3856 O O . GLU B 1 109 ? 12.508 -10.148 -35.406 1 57.34 109 GLU B O 1
ATOM 3861 N N . ASP B 1 110 ? 11.438 -12.141 -35.25 1 57.72 110 ASP B N 1
ATOM 3862 C CA . ASP B 1 110 ? 10.383 -11.68 -36.156 1 57.72 110 ASP B CA 1
ATOM 3863 C C . ASP B 1 110 ? 9.281 -10.961 -35.375 1 57.72 110 ASP B C 1
ATOM 3865 O O . ASP B 1 110 ? 8.25 -10.594 -35.938 1 57.72 110 ASP B O 1
ATOM 3869 N N . GLY B 1 111 ? 9.5 -10.812 -34.094 1 61.97 111 GLY B N 1
ATOM 3870 C CA . GLY B 1 111 ? 8.57 -10.055 -33.281 1 61.97 111 GLY B CA 1
ATOM 3871 C C . GLY B 1 111 ? 7.52 -10.922 -32.594 1 61.97 111 GLY B C 1
ATOM 3872 O O . GLY B 1 111 ? 6.699 -10.422 -31.844 1 61.97 111 GLY B O 1
ATOM 3873 N N . THR B 1 112 ? 7.543 -12.211 -33.031 1 62.06 112 THR B N 1
ATOM 3874 C CA . THR B 1 112 ? 6.543 -13.102 -32.469 1 62.06 112 THR B CA 1
ATOM 3875 C C . THR B 1 112 ? 6.859 -13.391 -31 1 62.06 112 THR B C 1
ATOM 3877 O O . THR B 1 112 ? 7.996 -13.711 -30.656 1 62.06 112 THR B O 1
ATOM 3880 N N . GLN B 1 113 ? 5.867 -13.172 -30.141 1 63.66 113 GLN B N 1
ATOM 3881 C CA . GLN B 1 113 ? 6.047 -13.414 -28.703 1 63.66 113 GLN B CA 1
ATOM 3882 C C . GLN B 1 113 ? 5.652 -14.836 -28.328 1 63.66 113 GLN B C 1
ATOM 3884 O O . GLN B 1 113 ? 4.617 -15.336 -28.781 1 63.66 113 GLN B O 1
ATOM 3889 N N . SER B 1 114 ? 6.719 -15.555 -27.875 1 72.81 114 SER B N 1
ATOM 3890 C CA . SER B 1 114 ? 6.418 -16.875 -27.359 1 72.81 114 SER B CA 1
ATOM 3891 C C . SER B 1 114 ? 6.781 -16.984 -25.875 1 72.81 114 SER B C 1
ATOM 3893 O O . SER B 1 114 ? 7.781 -16.406 -25.438 1 72.81 114 SER B O 1
ATOM 3895 N N . HIS B 1 115 ? 5.859 -17.578 -25.188 1 77.75 115 HIS B N 1
ATOM 3896 C CA . HIS B 1 115 ? 6.203 -17.766 -23.781 1 77.75 115 HIS B CA 1
ATOM 3897 C C . HIS B 1 115 ? 6.656 -19.188 -23.5 1 77.75 115 HIS B C 1
ATOM 3899 O O . HIS B 1 115 ? 6.496 -20.078 -24.344 1 77.75 115 HIS B O 1
ATOM 3905 N N . GLN B 1 116 ? 7.285 -19.406 -22.438 1 82.5 116 GLN B N 1
ATOM 3906 C CA . GLN B 1 116 ? 7.934 -20.641 -22 1 82.5 116 GLN B CA 1
ATOM 3907 C C . GLN B 1 116 ? 6.992 -21.828 -22.125 1 82.5 116 GLN B C 1
ATOM 3909 O O . GLN B 1 116 ? 7.414 -22.922 -22.516 1 82.5 116 GLN B O 1
ATOM 3914 N N . LEU B 1 117 ? 5.734 -21.641 -21.938 1 87.44 117 LEU B N 1
ATOM 3915 C CA . LEU B 1 117 ? 4.758 -22.719 -21.969 1 87.44 117 LEU B CA 1
ATOM 3916 C C . LEU B 1 117 ? 4.59 -23.266 -23.391 1 87.44 117 LEU B C 1
ATOM 3918 O O . LEU B 1 117 ? 4.438 -24.469 -23.578 1 87.44 117 LEU B O 1
ATOM 3922 N N . ARG B 1 118 ? 4.691 -22.391 -24.328 1 85.75 118 ARG B N 1
ATOM 3923 C CA . ARG B 1 118 ? 4.586 -22.828 -25.719 1 85.75 118 ARG B CA 1
ATOM 3924 C C . ARG B 1 118 ? 5.812 -23.625 -26.141 1 85.75 118 ARG B C 1
ATOM 3926 O O . ARG B 1 118 ? 5.691 -24.641 -26.844 1 85.75 118 ARG B O 1
ATOM 3933 N N . ARG B 1 119 ? 6.953 -23.156 -25.75 1 86 119 ARG B N 1
ATOM 3934 C CA . ARG B 1 119 ? 8.188 -23.875 -26.047 1 86 119 ARG B CA 1
ATOM 3935 C C . ARG B 1 119 ? 8.156 -25.281 -25.453 1 86 119 ARG B C 1
ATOM 3937 O O . ARG B 1 119 ? 8.523 -26.25 -26.109 1 86 119 ARG B O 1
ATOM 3944 N N . TYR B 1 120 ? 7.68 -25.359 -24.281 1 89.62 120 TYR B N 1
ATOM 3945 C CA . TYR B 1 120 ? 7.621 -26.656 -23.609 1 89.62 120 TYR B CA 1
ATOM 3946 C C . TYR B 1 120 ? 6.57 -27.562 -24.25 1 89.62 120 TYR B C 1
ATOM 3948 O O . TYR B 1 120 ? 6.754 -28.766 -24.312 1 89.62 120 TYR B O 1
ATOM 3956 N N . ALA B 1 121 ? 5.516 -26.953 -24.672 1 89.56 121 ALA B N 1
ATOM 3957 C CA . ALA B 1 121 ? 4.496 -27.734 -25.375 1 89.56 121 ALA B CA 1
ATOM 3958 C C . ALA B 1 121 ? 5.062 -28.359 -26.641 1 89.56 121 ALA B C 1
ATOM 3960 O O . ALA B 1 121 ? 4.777 -29.516 -26.953 1 89.56 121 ALA B O 1
ATOM 3961 N N . GLY B 1 122 ? 5.805 -27.531 -27.359 1 88.31 122 GLY B N 1
ATOM 3962 C CA . GLY B 1 122 ? 6.469 -28.062 -28.547 1 88.31 122 GLY B CA 1
ATOM 3963 C C . GLY B 1 122 ? 7.406 -29.203 -28.234 1 88.31 122 GLY B C 1
ATOM 3964 O O . GLY B 1 122 ? 7.367 -30.25 -28.906 1 88.31 122 GLY B O 1
ATOM 3965 N N . TRP B 1 123 ? 8.195 -29.031 -27.281 1 91.81 123 TRP B N 1
ATOM 3966 C CA . TRP B 1 123 ? 9.141 -30.062 -26.859 1 91.81 123 TRP B CA 1
ATOM 3967 C C . TRP B 1 123 ? 8.414 -31.328 -26.453 1 91.81 123 TRP B C 1
ATOM 3969 O O . TRP B 1 123 ? 8.789 -32.438 -26.859 1 91.81 123 TRP B O 1
ATOM 3979 N N . LEU B 1 124 ? 7.387 -31.25 -25.641 1 93.25 124 LEU B N 1
ATOM 3980 C CA . LEU B 1 124 ? 6.648 -32.375 -25.109 1 93.25 124 LEU B CA 1
ATOM 3981 C C . LEU B 1 124 ? 5.898 -33.125 -26.219 1 93.25 124 LEU B C 1
ATOM 3983 O O . LEU B 1 124 ? 5.785 -34.344 -26.188 1 93.25 124 LEU B O 1
ATOM 3987 N N . SER B 1 125 ? 5.383 -32.312 -27.125 1 91.19 125 SER B N 1
ATOM 3988 C CA . SER B 1 125 ? 4.688 -32.906 -28.25 1 91.19 125 SER B CA 1
ATOM 3989 C C . SER B 1 125 ? 5.621 -33.812 -29.062 1 91.19 125 SER B C 1
ATOM 3991 O O . SER B 1 125 ? 5.223 -34.875 -29.531 1 91.19 125 SER B O 1
ATOM 3993 N N . ASP B 1 126 ? 6.824 -33.375 -29.172 1 91.5 126 ASP B N 1
ATOM 3994 C CA . ASP B 1 126 ? 7.816 -34.094 -29.938 1 91.5 126 ASP B CA 1
ATOM 3995 C C . ASP B 1 126 ? 8.344 -35.312 -29.156 1 91.5 126 ASP B C 1
ATOM 3997 O O . ASP B 1 126 ? 8.453 -36.406 -29.688 1 91.5 126 ASP B O 1
ATOM 4001 N N . ARG B 1 127 ? 8.609 -35.094 -27.953 1 91.19 127 ARG B N 1
ATOM 4002 C CA . ARG B 1 127 ? 9.297 -36.094 -27.172 1 91.19 127 ARG B CA 1
ATOM 4003 C C . ARG B 1 127 ? 8.312 -37.094 -26.547 1 91.19 127 ARG B C 1
ATOM 4005 O O . ARG B 1 127 ? 8.672 -38.219 -26.219 1 91.19 127 ARG B O 1
ATOM 4012 N N . GLY B 1 128 ? 7.09 -36.656 -26.359 1 89.75 128 GLY B N 1
ATOM 4013 C CA . GLY B 1 128 ? 6.082 -37.5 -25.734 1 89.75 128 GLY B CA 1
ATOM 4014 C C . GLY B 1 128 ? 5.184 -38.219 -26.719 1 89.75 128 GLY B C 1
ATOM 4015 O O . GLY B 1 128 ? 4.129 -38.719 -26.359 1 89.75 128 GLY B O 1
ATOM 4016 N N . LYS B 1 129 ? 5.59 -38.219 -27.969 1 89.25 129 LYS B N 1
ATOM 4017 C CA . LYS B 1 129 ? 4.762 -38.781 -29.047 1 89.25 129 LYS B CA 1
ATOM 4018 C C . LYS B 1 129 ? 4.457 -40.25 -28.812 1 89.25 129 LYS B C 1
ATOM 4020 O O . LYS B 1 129 ? 3.41 -40.75 -29.234 1 89.25 129 LYS B O 1
ATOM 4025 N N . HIS B 1 130 ? 5.273 -40.938 -28.141 1 90 130 HIS B N 1
ATOM 4026 C CA . HIS B 1 130 ? 5.117 -42.375 -27.969 1 90 130 HIS B CA 1
ATOM 4027 C C . HIS B 1 130 ? 4.559 -42.688 -26.578 1 90 130 HIS B C 1
ATOM 4029 O O . HIS B 1 130 ? 4.496 -43.875 -26.188 1 90 130 HIS B O 1
ATOM 4035 N N . CYS B 1 131 ? 4.129 -41.719 -25.844 1 91.88 131 CYS B N 1
ATOM 4036 C CA . CYS B 1 131 ? 3.518 -41.938 -24.531 1 91.88 131 CYS B CA 1
ATOM 4037 C C . CYS B 1 131 ? 2.156 -42.625 -24.672 1 91.88 131 CYS B C 1
ATOM 4039 O O . CYS B 1 131 ? 1.418 -42.344 -25.625 1 91.88 131 CYS B O 1
ATOM 4041 N N . ALA B 1 132 ? 1.854 -43.469 -23.781 1 89.19 132 ALA B N 1
ATOM 4042 C CA . ALA B 1 132 ? 0.61 -44.25 -23.812 1 89.19 132 ALA B CA 1
ATOM 4043 C C . ALA B 1 132 ? -0.599 -43.344 -23.625 1 89.19 132 ALA B C 1
ATOM 4045 O O . ALA B 1 132 ? -1.705 -43.656 -24.062 1 89.19 132 ALA B O 1
ATOM 4046 N N . LEU B 1 133 ? -0.392 -42.281 -23 1 91.12 133 LEU B N 1
ATOM 4047 C CA . LEU B 1 133 ? -1.453 -41.312 -22.75 1 91.12 133 LEU B CA 1
ATOM 4048 C C . LEU B 1 133 ? -1.114 -39.938 -23.391 1 91.12 133 LEU B C 1
ATOM 4050 O O . LEU B 1 133 ? 0.059 -39.656 -23.609 1 91.12 133 LEU B O 1
ATOM 4054 N N . ALA B 1 134 ? -2.133 -39.188 -23.688 1 89.31 134 ALA B N 1
ATOM 4055 C CA . ALA B 1 134 ? -1.93 -37.875 -24.281 1 89.31 134 ALA B CA 1
ATOM 4056 C C . ALA B 1 134 ? -1.13 -36.969 -23.344 1 89.31 134 ALA B C 1
ATOM 4058 O O . ALA B 1 134 ? -1.438 -36.875 -22.156 1 89.31 134 ALA B O 1
ATOM 4059 N N . PRO B 1 135 ? -0.093 -36.375 -23.859 1 92.06 135 PRO B N 1
ATOM 4060 C CA . PRO B 1 135 ? 0.713 -35.469 -23.016 1 92.06 135 PRO B CA 1
ATOM 4061 C C . PRO B 1 135 ? -0.062 -34.25 -22.547 1 92.06 135 PRO B C 1
ATOM 4063 O O . PRO B 1 135 ? -1.024 -33.844 -23.203 1 92.06 135 PRO B O 1
ATOM 4066 N N . ALA B 1 136 ? 0.38 -33.719 -21.453 1 93.06 136 ALA B N 1
ATOM 4067 C CA . ALA B 1 136 ? -0.293 -32.562 -20.859 1 93.06 136 ALA B CA 1
ATOM 4068 C C . ALA B 1 136 ? 0.719 -31.578 -20.297 1 93.06 136 ALA B C 1
ATOM 4070 O O . ALA B 1 136 ? 1.839 -31.953 -19.938 1 93.06 136 ALA B O 1
ATOM 4071 N N . ILE B 1 137 ? 0.343 -30.328 -20.25 1 93.12 137 ILE B N 1
ATOM 4072 C CA . ILE B 1 137 ? 1.157 -29.281 -19.656 1 93.12 137 ILE B CA 1
ATOM 4073 C C . ILE B 1 137 ? 0.393 -28.625 -18.516 1 93.12 137 ILE B C 1
ATOM 4075 O O . ILE B 1 137 ? -0.788 -28.297 -18.656 1 93.12 137 ILE B O 1
ATOM 4079 N N . VAL B 1 138 ? 1.045 -28.547 -17.359 1 93.75 138 VAL B N 1
ATOM 4080 C CA . VAL B 1 138 ? 0.443 -27.969 -16.172 1 93.75 138 VAL B CA 1
ATOM 4081 C C . VAL B 1 138 ? 1.191 -26.703 -15.766 1 93.75 138 VAL B C 1
ATOM 4083 O O . VAL B 1 138 ? 2.416 -26.719 -15.617 1 93.75 138 VAL B O 1
ATOM 4086 N N . PHE B 1 139 ? 0.49 -25.641 -15.648 1 92.62 139 PHE B N 1
ATOM 4087 C CA . PHE B 1 139 ? 1.029 -24.375 -15.172 1 92.62 139 PHE B CA 1
ATOM 4088 C C . PHE B 1 139 ? 0.552 -24.078 -13.75 1 92.62 139 PHE B C 1
ATOM 4090 O O . PHE B 1 139 ? -0.646 -23.906 -13.516 1 92.62 139 PHE B O 1
ATOM 4097 N N . VAL B 1 140 ? 1.501 -24.094 -12.789 1 92.69 140 VAL B N 1
ATOM 4098 C CA . VAL B 1 140 ? 1.164 -23.875 -11.383 1 92.69 140 VAL B CA 1
ATOM 4099 C C . VAL B 1 140 ? 1.597 -22.469 -10.969 1 92.69 140 VAL B C 1
ATOM 4101 O O . VAL B 1 140 ? 2.762 -22.094 -11.133 1 92.69 140 VAL B O 1
ATOM 4104 N N . THR B 1 141 ? 0.646 -21.719 -10.492 1 89.44 141 THR B N 1
ATOM 4105 C CA . THR B 1 141 ? 0.941 -20.375 -10 1 89.44 141 THR B CA 1
ATOM 4106 C C . THR B 1 141 ? 0.313 -20.156 -8.625 1 89.44 141 THR B C 1
ATOM 4108 O O . THR B 1 141 ? -0.414 -21.016 -8.125 1 89.44 141 THR B O 1
ATOM 4111 N N . HIS B 1 142 ? 0.708 -19.094 -8.047 1 85.88 142 HIS B N 1
ATOM 4112 C CA . HIS B 1 142 ? 0.008 -18.734 -6.82 1 85.88 142 HIS B CA 1
ATOM 4113 C C . HIS B 1 142 ? -1.209 -17.859 -7.117 1 85.88 142 HIS B C 1
ATOM 4115 O O . HIS B 1 142 ? -2.32 -18.375 -7.27 1 85.88 142 HIS B O 1
ATOM 4121 N N . ILE B 1 143 ? -1.002 -16.609 -7.508 1 79.19 143 ILE B N 1
ATOM 4122 C CA . ILE B 1 143 ? -2.125 -15.719 -7.773 1 79.19 143 ILE B CA 1
ATOM 4123 C C . ILE B 1 143 ? -2.045 -15.195 -9.203 1 79.19 143 ILE B C 1
ATOM 4125 O O . ILE B 1 143 ? -3.037 -14.711 -9.75 1 79.19 143 ILE B O 1
ATOM 4129 N N . THR B 1 144 ? -0.951 -15.336 -9.867 1 75.69 144 THR B N 1
ATOM 4130 C CA . THR B 1 144 ? -0.763 -14.875 -11.234 1 75.69 144 THR B CA 1
ATOM 4131 C C . THR B 1 144 ? -1.595 -15.711 -12.203 1 75.69 144 THR B C 1
ATOM 4133 O O . THR B 1 144 ? -1.505 -16.938 -12.211 1 75.69 144 THR B O 1
ATOM 4136 N N . PRO B 1 145 ? -2.387 -15.047 -13.008 1 76 145 PRO B N 1
ATOM 4137 C CA . PRO B 1 145 ? -3.148 -15.789 -14.008 1 76 145 PRO B CA 1
ATOM 4138 C C . PRO B 1 145 ? -2.268 -16.344 -15.133 1 76 145 PRO B C 1
ATOM 4140 O O . PRO B 1 145 ? -1.201 -15.789 -15.406 1 76 145 PRO B O 1
ATOM 4143 N N . PRO B 1 146 ? -2.732 -17.422 -15.68 1 80.69 146 PRO B N 1
ATOM 4144 C CA . PRO B 1 146 ? -1.992 -17.906 -16.844 1 80.69 146 PRO B CA 1
ATOM 4145 C C . PRO B 1 146 ? -2.154 -17 -18.062 1 80.69 146 PRO B C 1
ATOM 4147 O O . PRO B 1 146 ? -3.055 -16.156 -18.094 1 80.69 146 PRO B O 1
ATOM 4150 N N . PRO B 1 147 ? -1.231 -17.156 -18.969 1 75.31 147 PRO B N 1
ATOM 4151 C CA . PRO B 1 147 ? -1.44 -16.406 -20.219 1 75.31 147 PRO B CA 1
ATOM 4152 C C . PRO B 1 147 ? -2.797 -16.703 -20.859 1 75.31 147 PRO B C 1
ATOM 4154 O O . PRO B 1 147 ? -3.334 -17.812 -20.703 1 75.31 147 PRO B O 1
ATOM 4157 N N . GLU B 1 148 ? -3.41 -15.773 -21.547 1 72.94 148 GLU B N 1
ATOM 4158 C CA . GLU B 1 148 ? -4.75 -15.859 -22.109 1 72.94 148 GLU B CA 1
ATOM 4159 C C . GLU B 1 148 ? -4.887 -17.078 -23.031 1 72.94 148 GLU B C 1
ATOM 4161 O O . GLU B 1 148 ? -5.934 -17.734 -23.047 1 72.94 148 GLU B O 1
ATOM 4166 N N . ASP B 1 149 ? -3.863 -17.312 -23.703 1 77.06 149 ASP B N 1
ATOM 4167 C CA . ASP B 1 149 ? -3.926 -18.406 -24.672 1 77.06 149 ASP B CA 1
ATOM 4168 C C . ASP B 1 149 ? -3.834 -19.766 -23.969 1 77.06 149 ASP B C 1
ATOM 4170 O O . ASP B 1 149 ? -4.125 -20.797 -24.578 1 77.06 149 ASP B O 1
ATOM 4174 N N . PHE B 1 150 ? -3.41 -19.75 -22.719 1 81.31 150 PHE B N 1
ATOM 4175 C CA . PHE B 1 150 ? -3.324 -20.984 -21.953 1 81.31 150 PHE B CA 1
ATOM 4176 C C . PHE B 1 150 ? -4.688 -21.375 -21.391 1 81.31 150 PHE B C 1
ATOM 4178 O O . PHE B 1 150 ? -4.945 -22.547 -21.125 1 81.31 150 PHE B O 1
ATOM 4185 N N . ARG B 1 151 ? -5.582 -20.344 -21.125 1 64.75 151 ARG B N 1
ATOM 4186 C CA . ARG B 1 151 ? -6.898 -20.578 -20.531 1 64.75 151 ARG B CA 1
ATOM 4187 C C . ARG B 1 151 ? -7.848 -21.219 -21.547 1 64.75 151 ARG B C 1
ATOM 4189 O O . ARG B 1 151 ? -8.695 -22.031 -21.172 1 64.75 151 ARG B O 1
ATOM 4196 N N . LYS B 1 152 ? -7.797 -20.75 -22.703 1 56.09 152 LYS B N 1
ATOM 4197 C CA . LYS B 1 152 ? -8.773 -21.172 -23.703 1 56.09 152 LYS B CA 1
ATOM 4198 C C . LYS B 1 152 ? -8.406 -22.547 -24.281 1 56.09 152 LYS B C 1
ATOM 4200 O O . LYS B 1 152 ? -7.23 -22.844 -24.5 1 56.09 152 LYS B O 1
ATOM 4205 N N . ARG B 1 153 ? -9.258 -23.531 -23.953 1 52.59 153 ARG B N 1
ATOM 4206 C CA . ARG B 1 153 ? -9.023 -24.797 -24.609 1 52.59 153 ARG B CA 1
ATOM 4207 C C . ARG B 1 153 ? -8.359 -24.594 -25.969 1 52.59 153 ARG B C 1
ATOM 4209 O O . ARG B 1 153 ? -8.734 -23.703 -26.719 1 52.59 153 ARG B O 1
ATOM 4216 N N . ASP B 1 154 ? -7.074 -24.766 -26.078 1 52.44 154 ASP B N 1
ATOM 4217 C CA . ASP B 1 154 ? -6.164 -24.609 -27.203 1 52.44 154 ASP B CA 1
ATOM 4218 C C . ASP B 1 154 ? -6.895 -24.797 -28.531 1 52.44 154 ASP B C 1
ATOM 4220 O O . ASP B 1 154 ? -6.879 -25.875 -29.109 1 52.44 154 ASP B O 1
ATOM 4224 N N . ALA B 1 155 ? -8.031 -24.25 -28.719 1 49 155 ALA B N 1
ATOM 4225 C CA . ALA B 1 155 ? -8.57 -24.344 -30.078 1 49 155 ALA B CA 1
ATOM 4226 C C . ALA B 1 155 ? -7.516 -23.969 -31.109 1 49 155 ALA B C 1
ATOM 4228 O O . ALA B 1 155 ? -7.586 -24.406 -32.25 1 49 155 ALA B O 1
ATOM 4229 N N . THR B 1 156 ? -6.566 -23.141 -30.75 1 51.59 156 THR B N 1
ATOM 4230 C CA . THR B 1 156 ? -5.77 -22.469 -31.766 1 51.59 156 THR B CA 1
ATOM 4231 C C . THR B 1 156 ? -4.551 -23.312 -32.156 1 51.59 156 THR B C 1
ATOM 4233 O O . THR B 1 156 ? -3.832 -22.984 -33.094 1 51.59 156 THR B O 1
ATOM 4236 N N . GLY B 1 157 ? -4.406 -24.453 -31.5 1 66.25 157 GLY B N 1
ATOM 4237 C CA . GLY B 1 157 ? -3.275 -25.297 -31.875 1 66.25 157 GLY B CA 1
ATOM 4238 C C . GLY B 1 157 ? -1.96 -24.812 -31.297 1 66.25 157 GLY B C 1
ATOM 4239 O O . GLY B 1 157 ? -0.903 -25.375 -31.578 1 66.25 157 GLY B O 1
ATOM 4240 N N . LEU B 1 158 ? -2.02 -23.812 -30.391 1 71.44 158 LEU B N 1
ATOM 4241 C CA . LEU B 1 158 ? -0.8 -23.172 -29.906 1 71.44 158 LEU B CA 1
ATOM 4242 C C . LEU B 1 158 ? -0.049 -24.078 -28.953 1 71.44 158 LEU B C 1
ATOM 4244 O O . LEU B 1 158 ? 1.172 -23.984 -28.812 1 71.44 158 LEU B O 1
ATOM 4248 N N . TYR B 1 159 ? -0.683 -25.047 -28.469 1 82.5 159 TYR B N 1
ATOM 4249 C CA . TYR B 1 159 ? -0.05 -25.953 -27.531 1 82.5 159 TYR B CA 1
ATOM 4250 C C . TYR B 1 159 ? 0.007 -27.375 -28.094 1 82.5 159 TYR B C 1
ATOM 4252 O O . TYR B 1 159 ? 0.061 -28.344 -27.344 1 82.5 159 TYR B O 1
ATOM 4260 N N . ARG B 1 160 ? -0.013 -27.469 -29.391 1 79.5 160 ARG B N 1
ATOM 4261 C CA . ARG B 1 160 ? 0.27 -28.672 -30.172 1 79.5 160 ARG B CA 1
ATOM 4262 C C . ARG B 1 160 ? -0.625 -29.828 -29.734 1 79.5 160 ARG B C 1
ATOM 4264 O O . ARG B 1 160 ? -0.158 -30.969 -29.578 1 79.5 160 ARG B O 1
ATOM 4271 N N . GLY B 1 161 ? -1.811 -29.484 -29.344 1 77.75 161 GLY B N 1
ATOM 4272 C CA . GLY B 1 161 ? -2.781 -30.516 -29.016 1 77.75 161 GLY B CA 1
ATOM 4273 C C . GLY B 1 161 ? -2.672 -31.016 -27.594 1 77.75 161 GLY B C 1
ATOM 4274 O O . GLY B 1 161 ? -3.445 -31.875 -27.156 1 77.75 161 GLY B O 1
ATOM 4275 N N . LEU B 1 162 ? -1.714 -30.5 -26.844 1 84.56 162 LEU B N 1
ATOM 4276 C CA . LEU B 1 162 ? -1.58 -30.875 -25.438 1 84.56 162 LEU B CA 1
ATOM 4277 C C . LEU B 1 162 ? -2.734 -30.312 -24.609 1 84.56 162 LEU B C 1
ATOM 4279 O O . LEU B 1 162 ? -3.352 -29.312 -25 1 84.56 162 LEU B O 1
ATOM 4283 N N . PHE B 1 163 ? -3.051 -30.969 -23.547 1 82.06 163 PHE B N 1
ATOM 4284 C CA . PHE B 1 163 ? -4.051 -30.484 -22.594 1 82.06 163 PHE B CA 1
ATOM 4285 C C . PHE B 1 163 ? -3.428 -29.516 -21.609 1 82.06 163 PHE B C 1
ATOM 4287 O O . PHE B 1 163 ? -2.617 -29.906 -20.766 1 82.06 163 PHE B O 1
ATOM 4294 N N . PRO B 1 164 ? -3.77 -28.25 -21.719 1 86.81 164 PRO B N 1
ATOM 4295 C CA . PRO B 1 164 ? -3.256 -27.266 -20.766 1 86.81 164 PRO B CA 1
ATOM 4296 C C . PRO B 1 164 ? -4.09 -27.188 -19.484 1 86.81 164 PRO B C 1
ATOM 4298 O O . PRO B 1 164 ? -5.32 -27.109 -19.547 1 86.81 164 PRO B O 1
ATOM 4301 N N . THR B 1 165 ? -3.436 -27.359 -18.359 1 89.56 165 THR B N 1
ATOM 4302 C CA . THR B 1 165 ? -4.098 -27.219 -17.078 1 89.56 165 THR B CA 1
ATOM 4303 C C . THR B 1 165 ? -3.434 -26.125 -16.234 1 89.56 165 THR B C 1
ATOM 4305 O O . THR B 1 165 ? -2.215 -26.125 -16.062 1 89.56 165 THR B O 1
ATOM 4308 N N . HIS B 1 166 ? -4.207 -25.188 -15.867 1 90.25 166 HIS B N 1
ATOM 4309 C CA . HIS B 1 166 ? -3.746 -24.203 -14.891 1 90.25 166 HIS B CA 1
ATOM 4310 C C . HIS B 1 166 ? -4.285 -24.516 -13.5 1 90.25 166 HIS B C 1
ATOM 4312 O O . HIS B 1 166 ? -5.453 -24.875 -13.344 1 90.25 166 HIS B O 1
ATOM 4318 N N . THR B 1 167 ? -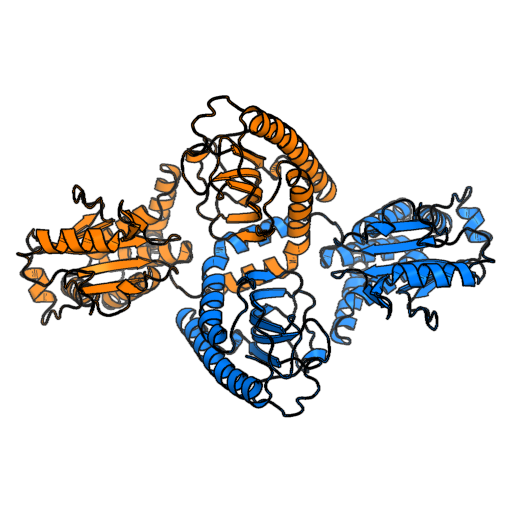3.439 -24.5 -12.5 1 91.38 167 THR B N 1
ATOM 4319 C CA . THR B 1 167 ? -3.84 -24.641 -11.109 1 91.38 167 THR B CA 1
ATOM 4320 C C . THR B 1 167 ? -2.979 -23.766 -10.195 1 91.38 167 THR B C 1
ATOM 4322 O O . THR B 1 167 ? -1.967 -23.219 -10.633 1 91.38 167 THR B O 1
ATOM 4325 N N . SER B 1 168 ? -3.436 -23.5 -9.055 1 91.69 168 SER B N 1
ATOM 4326 C CA . SER B 1 168 ? -2.645 -22.766 -8.078 1 91.69 168 SER B CA 1
ATOM 4327 C C . SER B 1 168 ? -1.983 -23.703 -7.07 1 91.69 168 SER B C 1
ATOM 4329 O O . SER B 1 168 ? -2.438 -24.828 -6.875 1 91.69 168 SER B O 1
ATOM 4331 N N . TRP B 1 169 ? -0.939 -23.172 -6.457 1 91.94 169 TRP B N 1
ATOM 4332 C CA . TRP B 1 169 ? -0.293 -23.922 -5.391 1 91.94 169 TRP B CA 1
ATOM 4333 C C . TRP B 1 169 ? -1.299 -24.312 -4.312 1 91.94 169 TRP B C 1
ATOM 4335 O O . TRP B 1 169 ? -1.327 -25.469 -3.869 1 91.94 169 TRP B O 1
ATOM 4345 N N . GLY B 1 170 ? -2.145 -23.406 -3.928 1 89.62 170 GLY B N 1
ATOM 4346 C CA . GLY B 1 170 ? -3.15 -23.672 -2.912 1 89.62 170 GLY B CA 1
ATOM 4347 C C . GLY B 1 170 ? -4.148 -24.734 -3.33 1 89.62 170 GLY B C 1
ATOM 4348 O O . GLY B 1 170 ? -4.461 -25.641 -2.553 1 89.62 170 GLY B O 1
ATOM 4349 N N . ALA B 1 171 ? -4.676 -24.625 -4.516 1 90.62 171 ALA B N 1
ATOM 4350 C CA . ALA B 1 171 ? -5.637 -25.594 -5.027 1 90.62 171 ALA B CA 1
ATOM 4351 C C . ALA B 1 171 ? -5.023 -27 -5.086 1 90.62 171 ALA B C 1
ATOM 4353 O O . ALA B 1 171 ? -5.668 -27.984 -4.719 1 90.62 171 ALA B O 1
ATOM 4354 N N . LEU B 1 172 ? -3.807 -27.062 -5.527 1 94.06 172 LEU B N 1
ATOM 4355 C CA . LEU B 1 172 ? -3.1 -28.328 -5.605 1 94.06 172 LEU B CA 1
ATOM 4356 C C . LEU B 1 172 ? -2.896 -28.922 -4.215 1 94.06 172 LEU B C 1
ATOM 4358 O O . LEU B 1 172 ? -3.117 -30.125 -4.008 1 94.06 172 LEU B O 1
ATOM 4362 N N . GLY B 1 173 ? -2.459 -28.062 -3.307 1 92.88 173 GLY B N 1
ATOM 4363 C CA . GLY B 1 173 ? -2.285 -28.531 -1.939 1 92.88 173 GLY B CA 1
ATOM 4364 C C . GLY B 1 173 ? -3.562 -29.062 -1.325 1 92.88 173 GLY B C 1
ATOM 4365 O O . GLY B 1 173 ? -3.559 -30.141 -0.71 1 92.88 173 GLY B O 1
ATOM 4366 N N . ARG B 1 174 ? -4.598 -28.406 -1.504 1 91.5 174 ARG B N 1
ATOM 4367 C CA . ARG B 1 174 ? -5.887 -28.828 -0.959 1 91.5 174 ARG B CA 1
ATOM 4368 C C . ARG B 1 174 ? -6.379 -30.094 -1.628 1 91.5 174 ARG B C 1
ATOM 4370 O O . ARG B 1 174 ? -6.949 -30.969 -0.97 1 91.5 174 ARG B O 1
ATOM 4377 N N . GLU B 1 175 ? -6.199 -30.172 -2.879 1 93.94 175 GLU B N 1
ATOM 4378 C CA . GLU B 1 175 ? -6.598 -31.375 -3.607 1 93.94 175 GLU B CA 1
ATOM 4379 C C . GLU B 1 175 ? -5.852 -32.594 -3.1 1 93.94 175 GLU B C 1
ATOM 4381 O O . GLU B 1 175 ? -6.453 -33.656 -2.891 1 93.94 175 GLU B O 1
ATOM 4386 N N . ILE B 1 176 ? -4.57 -32.438 -2.953 1 95.25 176 ILE B N 1
ATOM 4387 C CA . ILE B 1 176 ? -3.77 -33.562 -2.463 1 95.25 176 ILE B CA 1
ATOM 4388 C C . ILE B 1 176 ? -4.215 -33.938 -1.051 1 95.25 176 ILE B C 1
ATOM 4390 O O . ILE B 1 176 ? -4.34 -35.125 -0.727 1 95.25 176 ILE B O 1
ATOM 4394 N N . SER B 1 177 ? -4.477 -32.906 -0.264 1 92.88 177 SER B N 1
ATOM 4395 C CA . SER B 1 177 ? -4.953 -33.156 1.096 1 92.88 177 SER B CA 1
ATOM 4396 C C . SER B 1 177 ? -6.258 -33.938 1.095 1 92.88 177 SER B C 1
ATOM 4398 O O . SER B 1 177 ? -6.457 -34.812 1.93 1 92.88 177 SER B O 1
ATOM 4400 N N . LYS B 1 178 ? -7.113 -33.656 0.223 1 94.06 178 LYS B N 1
ATOM 4401 C CA . LYS B 1 178 ? -8.383 -34.344 0.103 1 94.06 178 LYS B CA 1
ATOM 4402 C C . LYS B 1 178 ? -8.164 -35.812 -0.336 1 94.06 178 LYS B C 1
ATOM 4404 O O . LYS B 1 178 ? -8.852 -36.719 0.139 1 94.06 178 LYS B O 1
ATOM 4409 N N . LEU B 1 179 ? -7.293 -36 -1.241 1 94.06 179 LEU B N 1
ATOM 4410 C CA . LEU B 1 179 ? -7.02 -37.312 -1.789 1 94.06 179 LEU B CA 1
ATOM 4411 C C . LEU B 1 179 ? -6.496 -38.25 -0.708 1 94.06 179 LEU B C 1
ATOM 4413 O O . LEU B 1 179 ? -6.766 -39.469 -0.74 1 94.06 179 LEU B O 1
ATOM 4417 N N . VAL B 1 180 ? -5.809 -37.656 0.317 1 93.81 180 VAL B N 1
ATOM 4418 C CA . VAL B 1 180 ? -5.188 -38.531 1.316 1 93.81 180 VAL B CA 1
ATOM 4419 C C . VAL B 1 180 ? -6.035 -38.531 2.586 1 93.81 180 VAL B C 1
ATOM 4421 O O . VAL B 1 180 ? -5.633 -39.094 3.604 1 93.81 180 VAL B O 1
ATOM 4424 N N . ALA B 1 181 ? -7.141 -37.906 2.572 1 93.5 181 ALA B N 1
ATOM 4425 C CA . ALA B 1 181 ? -7.977 -37.719 3.756 1 93.5 181 ALA B CA 1
ATOM 4426 C C . ALA B 1 181 ? -8.367 -39.062 4.367 1 93.5 181 ALA B C 1
ATOM 4428 O O . ALA B 1 181 ? -8.531 -39.156 5.586 1 93.5 181 ALA B O 1
ATOM 4429 N N . ASP B 1 182 ? -8.469 -40.094 3.551 1 93.06 182 ASP B N 1
ATOM 4430 C CA . ASP B 1 182 ? -8.922 -41.406 4.02 1 93.06 182 ASP B CA 1
ATOM 4431 C C . ASP B 1 182 ? -7.742 -42.281 4.449 1 93.06 182 ASP B C 1
ATOM 4433 O O . ASP B 1 182 ? -7.93 -43.375 4.961 1 93.06 182 ASP B O 1
ATOM 4437 N N . LEU B 1 183 ? -6.543 -41.781 4.316 1 91.31 183 LEU B N 1
ATOM 4438 C CA . LEU B 1 183 ? -5.355 -42.531 4.742 1 91.31 183 LEU B CA 1
ATOM 4439 C C . LEU B 1 183 ? -5.035 -42.219 6.203 1 91.31 183 LEU B C 1
ATOM 4441 O O . LEU B 1 183 ? -5.395 -41.188 6.727 1 91.31 183 LEU B O 1
ATOM 4445 N N . PRO B 1 184 ? -4.398 -43.25 6.867 1 88.81 184 PRO B N 1
ATOM 4446 C CA . PRO B 1 184 ? -3.951 -42.969 8.234 1 88.81 184 PRO B CA 1
ATOM 4447 C C . PRO B 1 184 ? -3.07 -41.75 8.328 1 88.81 184 PRO B C 1
ATOM 4449 O O . PRO B 1 184 ? -2.275 -41.469 7.422 1 88.81 184 PRO B O 1
ATOM 4452 N N . GLN B 1 185 ? -3.186 -41.125 9.406 1 85.19 185 GLN B N 1
ATOM 4453 C CA . GLN B 1 185 ? -2.488 -39.844 9.594 1 85.19 185 GLN B CA 1
ATOM 4454 C C . GLN B 1 185 ? -0.975 -40.062 9.586 1 85.19 185 GLN B C 1
ATOM 4456 O O . GLN B 1 185 ? -0.227 -39.156 9.227 1 85.19 185 GLN B O 1
ATOM 4461 N N . ASP B 1 186 ? -0.604 -41.25 9.953 1 83.44 186 ASP B N 1
ATOM 4462 C CA . ASP B 1 186 ? 0.831 -41.5 10.023 1 83.44 186 ASP B CA 1
ATOM 4463 C C . ASP B 1 186 ? 1.347 -42.094 8.711 1 83.44 186 ASP B C 1
ATOM 4465 O O . ASP B 1 186 ? 2.539 -42.375 8.578 1 83.44 186 ASP B O 1
ATOM 4469 N N . HIS B 1 187 ? 0.428 -42.25 7.812 1 86.75 187 HIS B N 1
ATOM 4470 C CA . HIS B 1 187 ? 0.862 -42.688 6.488 1 86.75 187 HIS B CA 1
ATOM 4471 C C . HIS B 1 187 ? 1.801 -41.656 5.855 1 86.75 187 HIS B C 1
ATOM 4473 O O . HIS B 1 187 ? 1.593 -40.438 5.988 1 86.75 187 HIS B O 1
ATOM 4479 N N . HIS B 1 188 ? 2.857 -42.094 5.164 1 83.62 188 HIS B N 1
ATOM 4480 C CA . HIS B 1 188 ? 3.883 -41.25 4.562 1 83.62 188 HIS B CA 1
ATOM 4481 C C . HIS B 1 188 ? 3.26 -40.188 3.678 1 83.62 188 HIS B C 1
ATOM 4483 O O . HIS B 1 188 ? 3.629 -39 3.764 1 83.62 188 HIS B O 1
ATOM 4489 N N . ALA B 1 189 ? 2.312 -40.531 2.84 1 89.19 189 ALA B N 1
ATOM 4490 C CA . ALA B 1 189 ? 1.634 -39.594 1.947 1 89.19 189 ALA B CA 1
ATOM 4491 C C . ALA B 1 189 ? 0.861 -38.531 2.738 1 89.19 189 ALA B C 1
ATOM 4493 O O . ALA B 1 189 ? 0.836 -37.375 2.363 1 89.19 189 ALA B O 1
ATOM 4494 N N . SER B 1 190 ? 0.219 -38.906 3.799 1 89.69 190 SER B N 1
ATOM 4495 C CA . SER B 1 190 ? -0.54 -38 4.641 1 89.69 190 SER B CA 1
ATOM 4496 C C . SER B 1 190 ? 0.376 -36.969 5.32 1 89.69 190 SER B C 1
ATOM 4498 O O . SER B 1 190 ? 0.05 -35.781 5.398 1 89.69 190 SER B O 1
ATOM 4500 N N . VAL B 1 191 ? 1.508 -37.469 5.75 1 81.5 191 VAL B N 1
ATOM 4501 C CA . VAL B 1 191 ? 2.471 -36.594 6.426 1 81.5 191 VAL B CA 1
ATOM 4502 C C . VAL B 1 191 ? 3.01 -35.562 5.445 1 81.5 191 VAL B C 1
ATOM 4504 O O . VAL B 1 191 ? 3.057 -34.375 5.758 1 81.5 191 VAL B O 1
ATOM 4507 N N . LEU B 1 192 ? 3.385 -35.969 4.242 1 86.56 192 LEU B N 1
ATOM 4508 C CA . LEU B 1 192 ? 3.963 -35.062 3.26 1 86.56 192 LEU B CA 1
ATOM 4509 C C . LEU B 1 192 ? 2.914 -34.094 2.746 1 86.56 192 LEU B C 1
ATOM 4511 O O . LEU B 1 192 ? 3.213 -32.906 2.521 1 86.56 192 LEU B O 1
ATOM 4515 N N . ALA B 1 193 ? 1.687 -34.594 2.529 1 90.88 193 ALA B N 1
ATOM 4516 C CA . ALA B 1 193 ? 0.604 -33.719 2.102 1 90.88 193 ALA B CA 1
ATOM 4517 C C . ALA B 1 193 ? 0.341 -32.625 3.141 1 90.88 193 ALA B C 1
ATOM 4519 O O . ALA B 1 193 ? 0.178 -31.453 2.793 1 90.88 193 ALA B O 1
ATOM 4520 N N . SER B 1 194 ? 0.347 -33.031 4.41 1 86.5 194 SER B N 1
ATOM 4521 C CA . SER B 1 194 ? 0.136 -32.094 5.496 1 86.5 194 SER B CA 1
ATOM 4522 C C . SER B 1 194 ? 1.285 -31.094 5.59 1 86.5 194 SER B C 1
ATOM 4524 O O . SER B 1 194 ? 1.061 -29.906 5.801 1 86.5 194 SER B O 1
ATOM 4526 N N . ALA B 1 195 ? 2.49 -31.562 5.465 1 82.75 195 ALA B N 1
ATOM 4527 C CA . ALA B 1 195 ? 3.668 -30.703 5.5 1 82.75 195 ALA B CA 1
ATOM 4528 C C . ALA B 1 195 ? 3.654 -29.719 4.344 1 82.75 195 ALA B C 1
ATOM 4530 O O . ALA B 1 195 ? 4.02 -28.547 4.512 1 82.75 195 ALA B O 1
ATOM 4531 N N . PHE B 1 196 ? 3.25 -30.25 3.166 1 88.88 196 PHE B N 1
ATOM 4532 C CA . PHE B 1 196 ? 3.18 -29.391 1.986 1 88.88 196 PHE B CA 1
ATOM 4533 C C . PHE B 1 196 ? 2.156 -28.281 2.186 1 88.88 196 PHE B C 1
ATOM 4535 O O . PHE B 1 196 ? 2.455 -27.109 1.954 1 88.88 196 PHE B O 1
ATOM 4542 N N . LEU B 1 197 ? 0.993 -28.609 2.648 1 87.38 197 LEU B N 1
ATOM 4543 C CA . LEU B 1 197 ? -0.062 -27.625 2.879 1 87.38 197 LEU B CA 1
ATOM 4544 C C . LEU B 1 197 ? 0.344 -26.625 3.963 1 87.38 197 LEU B C 1
ATOM 4546 O O . LEU B 1 197 ? 0.076 -25.438 3.846 1 87.38 197 LEU B O 1
ATOM 4550 N N . THR B 1 198 ? 0.986 -27.078 5.02 1 78.69 198 THR B N 1
ATOM 4551 C CA . THR B 1 198 ? 1.474 -26.219 6.09 1 78.69 198 THR B CA 1
ATOM 4552 C C . THR B 1 198 ? 2.494 -25.219 5.555 1 78.69 198 THR B C 1
ATOM 4554 O O . THR B 1 198 ? 2.477 -24.031 5.93 1 78.69 198 THR B O 1
ATOM 4557 N N . PHE B 1 199 ? 3.402 -25.766 4.727 1 79.88 199 PHE B N 1
ATOM 4558 C CA . PHE B 1 199 ? 4.406 -24.891 4.121 1 79.88 199 PHE B CA 1
ATOM 4559 C C . PHE B 1 199 ? 3.742 -23.797 3.293 1 79.88 199 PHE B C 1
ATOM 4561 O O . PHE B 1 199 ? 4.156 -22.641 3.346 1 79.88 199 PHE B O 1
ATOM 4568 N N . LEU B 1 200 ? 2.723 -24.203 2.477 1 85.69 200 LEU B N 1
ATOM 4569 C CA . LEU B 1 200 ? 1.986 -23.234 1.677 1 85.69 200 LEU B CA 1
ATOM 4570 C C . LEU B 1 200 ? 1.298 -22.203 2.568 1 85.69 200 LEU B C 1
ATOM 4572 O O . LEU B 1 200 ? 1.287 -21.016 2.256 1 85.69 200 LEU B O 1
ATOM 4576 N N . GLU B 1 201 ? 0.764 -22.641 3.689 1 77.44 201 GLU B N 1
ATOM 4577 C CA . GLU B 1 201 ? 0.072 -21.766 4.625 1 77.44 201 GLU B CA 1
ATOM 4578 C C . GLU B 1 201 ? 1.033 -20.75 5.25 1 77.44 201 GLU B C 1
ATOM 4580 O O . GLU B 1 201 ? 0.719 -19.562 5.348 1 77.44 201 GLU B O 1
ATOM 4585 N N . GLU B 1 202 ? 2.174 -21.312 5.586 1 68.38 202 GLU B N 1
ATOM 4586 C CA . GLU B 1 202 ? 3.17 -20.453 6.23 1 68.38 202 GLU B CA 1
ATOM 4587 C C . GLU B 1 202 ? 3.699 -19.406 5.266 1 68.38 202 GLU B C 1
ATOM 4589 O O . GLU B 1 202 ? 4.18 -18.344 5.688 1 68.38 202 GLU B O 1
ATOM 4594 N N . ASN B 1 203 ? 3.592 -19.734 3.982 1 73.88 203 ASN B N 1
ATOM 4595 C CA . ASN B 1 203 ? 4.047 -18.781 2.973 1 73.88 203 ASN B CA 1
ATOM 4596 C C . ASN B 1 203 ? 2.875 -18.062 2.311 1 73.88 203 ASN B C 1
ATOM 4598 O O . ASN B 1 203 ? 3.02 -17.5 1.225 1 73.88 203 ASN B O 1
ATOM 4602 N N . ASN B 1 204 ? 1.703 -18.203 2.912 1 75.25 204 ASN B N 1
ATOM 4603 C CA . ASN B 1 204 ? 0.484 -17.531 2.473 1 75.25 204 ASN B CA 1
ATOM 4604 C C . ASN B 1 204 ? 0.099 -17.938 1.054 1 75.25 204 ASN B C 1
ATOM 4606 O O . ASN B 1 204 ? -0.299 -17.094 0.248 1 75.25 204 ASN B O 1
ATOM 4610 N N . MET B 1 205 ? 0.307 -19.156 0.723 1 82.81 205 MET B N 1
ATOM 4611 C CA . MET B 1 205 ? 0.059 -19.625 -0.64 1 82.81 205 MET B CA 1
ATOM 4612 C C . MET B 1 205 ? -0.965 -20.75 -0.653 1 82.81 205 MET B C 1
ATOM 4614 O O . MET B 1 205 ? -1.144 -21.422 -1.673 1 82.81 205 MET B O 1
ATOM 4618 N N . SER B 1 206 ? -1.558 -21 0.554 1 83.88 206 SER B N 1
ATOM 4619 C CA . SER B 1 206 ? -2.49 -22.125 0.635 1 83.88 206 SER B CA 1
ATOM 4620 C C . SER B 1 206 ? -3.84 -21.766 0.019 1 83.88 206 SER B C 1
ATOM 4622 O O . SER B 1 206 ? -4.664 -22.641 -0.238 1 83.88 206 SER B O 1
ATOM 4624 N N . ASN B 1 207 ? -3.975 -20.5 -0.129 1 82 207 ASN B N 1
ATOM 4625 C CA . ASN B 1 207 ? -5.207 -19.953 -0.703 1 82 207 ASN B CA 1
ATOM 4626 C C . ASN B 1 207 ? -4.934 -18.75 -1.582 1 82 207 ASN B C 1
ATOM 4628 O O . ASN B 1 207 ? -4.008 -17.969 -1.316 1 82 207 ASN B O 1
ATOM 4632 N N . GLU B 1 208 ? -5.645 -18.703 -2.676 1 81.81 208 GLU B N 1
ATOM 4633 C CA . GLU B 1 208 ? -5.512 -17.547 -3.559 1 81.81 208 GLU B CA 1
ATOM 4634 C C . GLU B 1 208 ? -6.238 -16.328 -2.992 1 81.81 208 GLU B C 1
ATOM 4636 O O . GLU B 1 208 ? -6.051 -15.203 -3.471 1 81.81 208 GLU B O 1
ATOM 4641 N N . PHE B 1 209 ? -7.051 -16.641 -2.018 1 86.5 209 PHE B N 1
ATOM 4642 C CA . PHE B 1 209 ? -7.805 -15.57 -1.369 1 86.5 209 PHE B CA 1
ATOM 4643 C C . PHE B 1 209 ? -7.258 -15.297 0.027 1 86.5 209 PHE B C 1
ATOM 4645 O O . PHE B 1 209 ? -6.656 -16.172 0.648 1 86.5 209 PHE B O 1
ATOM 4652 N N . PRO B 1 210 ? -7.426 -14.094 0.449 1 90.62 210 PRO B N 1
ATOM 4653 C CA . PRO B 1 210 ? -6.773 -13.656 1.687 1 90.62 210 PRO B CA 1
ATOM 4654 C C . PRO B 1 210 ? -7.359 -14.328 2.928 1 90.62 210 PRO B C 1
ATOM 4656 O O . PRO B 1 210 ? -8.578 -14.375 3.092 1 90.62 210 PRO B O 1
ATOM 4659 N N . PRO B 1 211 ? -6.461 -14.914 3.74 1 86.81 211 PRO B N 1
ATOM 4660 C CA . PRO B 1 211 ? -6.914 -15.281 5.086 1 86.81 211 PRO B CA 1
ATOM 4661 C C . PRO B 1 211 ? -7.27 -14.062 5.941 1 86.81 211 PRO B C 1
ATOM 4663 O O . PRO B 1 211 ? -7.055 -12.922 5.52 1 86.81 211 PRO B O 1
ATOM 4666 N N . SER B 1 212 ? -7.785 -14.32 7.145 1 86.5 212 SER B N 1
ATOM 4667 C CA . SER B 1 212 ? -8.156 -13.242 8.055 1 86.5 212 SER B CA 1
ATOM 4668 C C . SER B 1 212 ? -6.949 -12.398 8.438 1 86.5 212 SER B C 1
ATOM 4670 O O . SER B 1 212 ? -7.07 -11.188 8.648 1 86.5 212 SER B O 1
ATOM 4672 N N . SER B 1 213 ? -5.762 -13.023 8.477 1 84.81 213 SER B N 1
ATOM 4673 C CA . SER B 1 213 ? -4.555 -12.305 8.859 1 84.81 213 SER B CA 1
ATOM 4674 C C . SER B 1 213 ? -4.188 -11.25 7.828 1 84.81 213 SER B C 1
ATOM 4676 O O . SER B 1 213 ? -3.639 -10.195 8.172 1 84.81 213 SER B O 1
ATOM 4678 N N . ALA B 1 214 ? -4.492 -11.508 6.57 1 91.19 214 ALA B N 1
ATOM 4679 C CA . ALA B 1 214 ? -4.219 -10.523 5.531 1 91.19 214 ALA B CA 1
ATOM 4680 C C . ALA B 1 214 ? -5.094 -9.281 5.699 1 91.19 214 ALA B C 1
ATOM 4682 O O . ALA B 1 214 ? -4.629 -8.156 5.52 1 91.19 214 ALA B O 1
ATOM 4683 N N . PHE B 1 215 ? -6.355 -9.484 6.098 1 93.19 215 PHE B N 1
ATOM 4684 C CA . PHE B 1 215 ? -7.25 -8.367 6.371 1 93.19 215 PHE B CA 1
ATOM 4685 C C . PHE B 1 215 ? -6.754 -7.551 7.559 1 93.19 215 PHE B C 1
ATOM 4687 O O . PHE B 1 215 ? -6.766 -6.32 7.523 1 93.19 215 PHE B O 1
ATOM 4694 N N . ALA B 1 216 ? -6.316 -8.258 8.539 1 89.19 216 ALA B N 1
ATOM 4695 C CA . ALA B 1 216 ? -5.816 -7.59 9.742 1 89.19 216 ALA B CA 1
ATOM 4696 C C . ALA B 1 216 ? -4.555 -6.789 9.438 1 89.19 216 ALA B C 1
ATOM 4698 O O . ALA B 1 216 ? -4.395 -5.664 9.922 1 89.19 216 ALA B O 1
ATOM 4699 N N . ALA B 1 217 ? -3.643 -7.375 8.672 1 91.94 217 ALA B N 1
ATOM 4700 C CA . ALA B 1 217 ? -2.414 -6.688 8.289 1 91.94 217 ALA B CA 1
ATOM 4701 C C . ALA B 1 217 ? -2.723 -5.41 7.508 1 91.94 217 ALA B C 1
ATOM 4703 O O . ALA B 1 217 ? -2.088 -4.375 7.723 1 91.94 217 ALA B O 1
ATOM 4704 N N . ALA B 1 218 ? -3.662 -5.527 6.645 1 94.81 218 ALA B N 1
ATOM 4705 C CA . ALA B 1 218 ? -4.066 -4.363 5.859 1 94.81 218 ALA B CA 1
ATOM 4706 C C . ALA B 1 218 ? -4.66 -3.277 6.75 1 94.81 218 ALA B C 1
ATOM 4708 O O . ALA B 1 218 ? -4.379 -2.092 6.562 1 94.81 218 ALA B O 1
ATOM 4709 N N . GLU B 1 219 ? -5.477 -3.676 7.695 1 92.94 219 GLU B N 1
ATOM 4710 C CA . GLU B 1 219 ? -6.062 -2.713 8.625 1 92.94 219 GLU B CA 1
ATOM 4711 C C . GLU B 1 219 ? -4.98 -1.954 9.383 1 92.94 219 GLU B C 1
ATOM 4713 O O . GLU B 1 219 ? -5.051 -0.731 9.523 1 92.94 219 GLU B O 1
ATOM 4718 N N . LEU B 1 220 ? -4.023 -2.689 9.844 1 89.38 220 LEU B N 1
ATOM 4719 C CA . LEU B 1 220 ? -2.932 -2.066 10.586 1 89.38 220 LEU B CA 1
ATOM 4720 C C . LEU B 1 220 ? -2.164 -1.086 9.703 1 89.38 220 LEU B C 1
ATOM 4722 O O . LEU B 1 220 ? -1.812 0.01 10.141 1 89.38 220 LEU B O 1
ATOM 4726 N N . TYR B 1 221 ? -1.9 -1.483 8.5 1 93.88 221 TYR B N 1
ATOM 4727 C CA . TYR B 1 221 ? -1.139 -0.635 7.586 1 93.88 221 TYR B CA 1
ATOM 4728 C C . TYR B 1 221 ? -1.879 0.667 7.309 1 93.88 221 TYR B C 1
ATOM 4730 O O . TYR B 1 221 ? -1.321 1.754 7.477 1 93.88 221 TYR B O 1
ATOM 4738 N N . VAL B 1 222 ? -3.143 0.543 6.895 1 92.69 222 VAL B N 1
ATOM 4739 C CA . VAL B 1 222 ? -3.855 1.746 6.48 1 92.69 222 VAL B CA 1
ATOM 4740 C C . VAL B 1 222 ? -4.105 2.643 7.688 1 92.69 222 VAL B C 1
ATOM 4742 O O . VAL B 1 222 ? -4.324 3.848 7.543 1 92.69 222 VAL B O 1
ATOM 4745 N N . THR B 1 223 ? -3.998 2.104 8.875 1 85.75 223 THR B N 1
ATOM 4746 C CA . THR B 1 223 ? -4.211 2.881 10.086 1 85.75 223 THR B CA 1
ATOM 4747 C C . THR B 1 223 ? -2.92 3.57 10.523 1 85.75 223 THR B C 1
ATOM 4749 O O . THR B 1 223 ? -2.951 4.688 11.047 1 85.75 223 THR B O 1
ATOM 4752 N N . GLN B 1 224 ? -1.791 2.898 10.203 1 84.06 224 GLN B N 1
ATOM 4753 C CA . GLN B 1 224 ? -0.59 3.33 10.914 1 84.06 224 GLN B CA 1
ATOM 4754 C C . GLN B 1 224 ? 0.461 3.857 9.938 1 84.06 224 GLN B C 1
ATOM 4756 O O . GLN B 1 224 ? 1.419 4.516 10.352 1 84.06 224 GLN B O 1
ATOM 4761 N N . ALA B 1 225 ? 0.3 3.629 8.688 1 88 225 ALA B N 1
ATOM 4762 C CA . ALA B 1 225 ? 1.479 3.742 7.832 1 88 225 ALA B CA 1
ATOM 4763 C C . ALA B 1 225 ? 1.521 5.098 7.133 1 88 225 ALA B C 1
ATOM 4765 O O . ALA B 1 225 ? 2.375 5.336 6.273 1 88 225 ALA B O 1
ATOM 4766 N N . GLU B 1 226 ? 0.662 6.012 7.488 1 86.25 226 GLU B N 1
ATOM 4767 C CA . GLU B 1 226 ? 0.631 7.312 6.832 1 86.25 226 GLU B CA 1
ATOM 4768 C C . GLU B 1 226 ? 1.954 8.055 7.016 1 86.25 226 GLU B C 1
ATOM 4770 O O . GLU B 1 226 ? 2.479 8.641 6.066 1 86.25 226 GLU B O 1
ATOM 4775 N N . THR B 1 227 ? 2.488 8.047 8.203 1 88.31 227 THR B N 1
ATOM 4776 C CA . THR B 1 227 ? 3.734 8.75 8.477 1 88.31 227 THR B CA 1
ATOM 4777 C C . THR B 1 227 ? 4.91 8.07 7.777 1 88.31 227 THR B C 1
ATOM 4779 O O . THR B 1 227 ? 5.891 8.719 7.418 1 88.31 227 THR B O 1
ATOM 4782 N N . LEU B 1 228 ? 4.824 6.789 7.633 1 94 228 LEU B N 1
ATOM 4783 C CA . LEU B 1 228 ? 5.859 6.09 6.887 1 94 228 LEU B CA 1
ATOM 4784 C C . LEU B 1 228 ? 5.836 6.492 5.414 1 94 228 LEU B C 1
ATOM 4786 O O . LEU B 1 228 ? 6.891 6.727 4.816 1 94 228 LEU B O 1
ATOM 4790 N N . GLU B 1 229 ? 4.621 6.523 4.906 1 94 229 GLU B N 1
ATOM 4791 C CA . GLU B 1 229 ? 4.504 6.98 3.527 1 94 229 GLU B CA 1
ATOM 4792 C C . GLU B 1 229 ? 5.023 8.406 3.373 1 94 229 GLU B C 1
ATOM 4794 O O . GLU B 1 229 ? 5.629 8.75 2.355 1 94 229 GLU B O 1
ATOM 4799 N N . ASN B 1 230 ? 4.781 9.227 4.336 1 90.31 230 ASN B N 1
ATOM 4800 C CA . ASN B 1 230 ? 5.312 10.586 4.332 1 90.31 230 ASN B CA 1
ATOM 4801 C C . ASN B 1 230 ? 6.84 10.586 4.336 1 90.31 230 ASN B C 1
ATOM 4803 O O . ASN B 1 230 ? 7.465 11.383 3.637 1 90.31 230 ASN B O 1
ATOM 4807 N N . LEU B 1 231 ? 7.406 9.797 5.18 1 94.56 231 LEU B N 1
ATOM 4808 C CA . LEU B 1 231 ? 8.859 9.672 5.195 1 94.56 231 LEU B CA 1
ATOM 4809 C C . LEU B 1 231 ? 9.391 9.297 3.816 1 94.56 231 LEU B C 1
ATOM 4811 O O . LEU B 1 231 ? 10.352 9.891 3.33 1 94.56 231 LEU B O 1
ATOM 4815 N N . VAL B 1 232 ? 8.75 8.336 3.201 1 97.19 232 VAL B N 1
ATOM 4816 C CA . VAL B 1 232 ? 9.188 7.867 1.888 1 97.19 232 VAL B CA 1
ATOM 4817 C C . VAL B 1 232 ? 9.047 9 0.869 1 97.19 232 VAL B C 1
ATOM 4819 O O . VAL B 1 232 ? 9.914 9.172 0.005 1 97.19 232 VAL B O 1
ATOM 4822 N N . ASP B 1 233 ? 8 9.727 0.982 1 94.62 233 ASP B N 1
ATOM 4823 C CA . ASP B 1 233 ? 7.816 10.867 0.089 1 94.62 233 ASP B CA 1
ATOM 4824 C C . ASP B 1 233 ? 8.922 11.898 0.289 1 94.62 233 ASP B C 1
ATOM 4826 O O . ASP B 1 233 ? 9.398 12.5 -0.677 1 94.62 233 ASP B O 1
ATOM 4830 N N . ARG B 1 234 ? 9.273 12.18 1.491 1 93.5 234 ARG B N 1
ATOM 4831 C CA . ARG B 1 234 ? 10.359 13.117 1.78 1 93.5 234 ARG B CA 1
ATOM 4832 C C . ARG B 1 234 ? 11.695 12.586 1.267 1 93.5 234 ARG B C 1
ATOM 4834 O O . ARG B 1 234 ? 12.531 13.352 0.798 1 93.5 234 ARG B O 1
ATOM 4841 N N . MET B 1 235 ? 11.883 11.297 1.422 1 97.25 235 MET B N 1
ATOM 4842 C CA . MET B 1 235 ? 13.062 10.672 0.827 1 97.25 235 MET B CA 1
ATOM 4843 C C . MET B 1 235 ? 13.102 10.906 -0.679 1 97.25 235 MET B C 1
ATOM 4845 O O . MET B 1 235 ? 14.148 11.273 -1.228 1 97.25 235 MET B O 1
ATOM 4849 N N . TRP B 1 236 ? 11.969 10.711 -1.248 1 97.31 236 TRP B N 1
ATOM 4850 C CA . TRP B 1 236 ? 11.891 10.891 -2.693 1 97.31 236 TRP B CA 1
ATOM 4851 C C . TRP B 1 236 ? 12.273 12.312 -3.088 1 97.31 236 TRP B C 1
ATOM 4853 O O . TRP B 1 236 ? 12.914 12.523 -4.121 1 97.31 236 TRP B O 1
ATOM 4863 N N . HIS B 1 237 ? 11.891 13.281 -2.33 1 94.56 237 HIS B N 1
ATOM 4864 C CA . HIS B 1 237 ? 12.203 14.672 -2.623 1 94.56 237 HIS B CA 1
ATOM 4865 C C . HIS B 1 237 ? 13.711 14.906 -2.654 1 94.56 237 HIS B C 1
ATOM 4867 O O . HIS B 1 237 ? 14.188 15.836 -3.309 1 94.56 237 HIS B O 1
ATOM 4873 N N . GLN B 1 238 ? 14.461 14.047 -1.972 1 95.56 238 GLN B N 1
ATOM 4874 C CA . GLN B 1 238 ? 15.914 14.141 -2.014 1 95.56 238 GLN B CA 1
ATOM 4875 C C . GLN B 1 238 ? 16.469 13.469 -3.264 1 95.56 238 GLN B C 1
ATOM 4877 O O . GLN B 1 238 ? 17.594 13.75 -3.676 1 95.56 238 GLN B O 1
ATOM 4882 N N . VAL B 1 239 ? 15.711 12.531 -3.842 1 96.94 239 VAL B N 1
ATOM 4883 C CA . VAL B 1 239 ? 16.219 11.641 -4.883 1 96.94 239 VAL B CA 1
ATOM 4884 C C . VAL B 1 239 ? 15.766 12.141 -6.254 1 96.94 239 VAL B C 1
ATOM 4886 O O . VAL B 1 239 ? 16.438 11.906 -7.262 1 96.94 239 VAL B O 1
ATOM 4889 N N . ARG B 1 240 ? 14.688 12.859 -6.312 1 94 240 ARG B N 1
ATOM 4890 C CA . ARG B 1 240 ? 14.023 13.164 -7.574 1 94 240 ARG B CA 1
ATOM 4891 C C . ARG B 1 240 ? 14.883 14.07 -8.438 1 94 240 ARG B C 1
ATOM 4893 O O . ARG B 1 240 ? 14.664 14.18 -9.648 1 94 240 ARG B O 1
ATOM 4900 N N . SER B 1 241 ? 15.859 14.789 -7.848 1 93.69 241 SER B N 1
ATOM 4901 C CA . SER B 1 241 ? 16.688 15.719 -8.609 1 93.69 241 SER B CA 1
ATOM 4902 C C . SER B 1 241 ? 17.828 14.984 -9.312 1 93.69 241 SER B C 1
ATOM 4904 O O . SER B 1 241 ? 18.594 15.594 -10.062 1 93.69 241 SER B O 1
ATOM 4906 N N . ILE B 1 242 ? 17.984 13.711 -9.086 1 95.56 242 ILE B N 1
ATOM 4907 C CA . ILE B 1 242 ? 19.062 12.93 -9.68 1 95.56 242 ILE B CA 1
ATOM 4908 C C . ILE B 1 242 ? 18.938 12.938 -11.195 1 95.56 242 ILE B C 1
ATOM 4910 O O . ILE B 1 242 ? 19.938 13.031 -11.914 1 95.56 242 ILE B O 1
ATOM 4914 N N . ALA B 1 243 ? 17.766 12.805 -11.617 1 94.06 243 ALA B N 1
ATOM 4915 C CA . ALA B 1 243 ? 17.531 12.664 -13.055 1 94.06 243 ALA B CA 1
ATOM 4916 C C . ALA B 1 243 ? 16.281 13.422 -13.492 1 94.06 243 ALA B C 1
ATOM 4918 O O . ALA B 1 243 ? 15.492 13.852 -12.648 1 94.06 243 ALA B O 1
ATOM 4919 N N . SER B 1 244 ? 16.219 13.602 -14.797 1 92.56 244 SER B N 1
ATOM 4920 C CA . SER B 1 244 ? 14.969 14.102 -15.367 1 92.56 244 SER B CA 1
ATOM 4921 C C . SER B 1 244 ? 13.977 12.961 -15.609 1 92.56 244 SER B C 1
ATOM 4923 O O . SER B 1 244 ? 14.367 11.797 -15.688 1 92.56 244 SER B O 1
ATOM 4925 N N . PHE B 1 245 ? 12.734 13.367 -15.617 1 90.62 245 PHE B N 1
ATOM 4926 C CA . PHE B 1 245 ? 11.688 12.367 -15.766 1 90.62 245 PHE B CA 1
ATOM 4927 C C . PHE B 1 245 ? 10.859 12.633 -17.016 1 90.62 245 PHE B C 1
ATOM 4929 O O . PHE B 1 245 ? 10.656 13.781 -17.406 1 90.62 245 PHE B O 1
ATOM 4936 N N . GLY B 1 246 ? 10.508 11.508 -17.641 1 76.12 246 GLY B N 1
ATOM 4937 C CA . GLY B 1 246 ? 9.633 11.664 -18.781 1 76.12 246 GLY B CA 1
ATOM 4938 C C . GLY B 1 246 ? 8.266 12.211 -18.422 1 76.12 246 GLY B C 1
ATOM 4939 O O . GLY B 1 246 ? 7.812 12.07 -17.281 1 76.12 246 GLY B O 1
ATOM 4940 N N . LYS B 1 247 ? 7.586 12.75 -19.375 1 72.94 247 LYS B N 1
ATOM 4941 C CA . LYS B 1 247 ? 6.285 13.383 -19.172 1 72.94 247 LYS B CA 1
ATOM 4942 C C . LYS B 1 247 ? 5.223 12.359 -18.797 1 72.94 247 LYS B C 1
ATOM 4944 O O . LYS B 1 247 ? 4.285 12.672 -18.047 1 72.94 247 LYS B O 1
ATOM 4949 N N . THR B 1 248 ? 5.453 11.125 -19.234 1 70.44 248 THR B N 1
ATOM 4950 C CA . THR B 1 248 ? 4.414 10.117 -19.031 1 70.44 248 THR B CA 1
ATOM 4951 C C . THR B 1 248 ? 4.734 9.25 -17.828 1 70.44 248 THR B C 1
ATOM 4953 O O . THR B 1 248 ? 3.957 8.367 -17.469 1 70.44 248 THR B O 1
ATOM 4956 N N . ALA B 1 249 ? 5.918 9.477 -17.344 1 74.5 249 ALA B N 1
ATOM 4957 C CA . ALA B 1 249 ? 6.293 8.68 -16.188 1 74.5 249 ALA B CA 1
ATOM 4958 C C . ALA B 1 249 ? 5.629 9.211 -14.914 1 74.5 249 ALA B C 1
ATOM 4960 O O . ALA B 1 249 ? 5.906 10.328 -14.484 1 74.5 249 ALA B O 1
ATOM 4961 N N . ASP B 1 250 ? 4.832 8.414 -14.383 1 82.25 250 ASP B N 1
ATOM 4962 C CA . ASP B 1 250 ? 4.098 8.859 -13.203 1 82.25 250 ASP B CA 1
ATOM 4963 C C . ASP B 1 250 ? 4.844 8.5 -11.922 1 82.25 250 ASP B C 1
ATOM 4965 O O . ASP B 1 250 ? 5.438 7.426 -11.828 1 82.25 250 ASP B O 1
ATOM 4969 N N . TYR B 1 251 ? 4.922 9.445 -11.055 1 88.94 251 TYR B N 1
ATOM 4970 C CA . TYR B 1 251 ? 5.375 9.211 -9.688 1 88.94 251 TYR B CA 1
ATOM 4971 C C . TYR B 1 251 ? 4.473 8.211 -8.977 1 88.94 251 TYR B C 1
ATOM 4973 O O . TYR B 1 251 ? 3.244 8.336 -9.023 1 88.94 251 TYR B O 1
ATOM 4981 N N . GLN B 1 252 ? 5.156 7.152 -8.414 1 90.75 252 GLN B N 1
ATOM 4982 C CA . GLN B 1 252 ? 4.406 6.152 -7.66 1 90.75 252 GLN B CA 1
ATOM 4983 C C . GLN B 1 252 ? 4.934 6.039 -6.23 1 90.75 252 GLN B C 1
ATOM 4985 O O . GLN B 1 252 ? 6.145 6.09 -6.004 1 90.75 252 GLN B O 1
ATOM 4990 N N . LEU B 1 253 ? 4.02 6.043 -5.305 1 94.38 253 LEU B N 1
ATOM 4991 C CA . LEU B 1 253 ? 4.309 5.73 -3.908 1 94.38 253 LEU B CA 1
ATOM 4992 C C . LEU B 1 253 ? 3.336 4.68 -3.375 1 94.38 253 LEU B C 1
ATOM 4994 O O . LEU B 1 253 ? 2.131 4.926 -3.303 1 94.38 253 LEU B O 1
ATOM 4998 N N . LYS B 1 254 ? 3.844 3.484 -3.031 1 93.81 254 LYS B N 1
ATOM 4999 C CA . LYS B 1 254 ? 2.951 2.439 -2.539 1 93.81 254 LYS B CA 1
ATOM 5000 C C . LYS B 1 254 ? 3.736 1.328 -1.848 1 93.81 254 LYS B C 1
ATOM 5002 O O . LYS B 1 254 ? 4.965 1.287 -1.927 1 93.81 254 LYS B O 1
ATOM 5007 N N . ALA B 1 255 ? 3.031 0.563 -1.11 1 94.69 255 ALA B N 1
ATOM 5008 C CA . ALA B 1 255 ? 3.578 -0.688 -0.59 1 94.69 255 ALA B CA 1
ATOM 5009 C C . ALA B 1 255 ? 3.648 -1.752 -1.682 1 94.69 255 ALA B C 1
ATOM 5011 O O . ALA B 1 255 ? 2.672 -1.981 -2.398 1 94.69 255 ALA B O 1
ATOM 5012 N N . LEU B 1 256 ? 4.805 -2.316 -1.885 1 92.31 256 LEU B N 1
ATOM 5013 C CA . LEU B 1 256 ? 5.039 -3.35 -2.887 1 92.31 256 LEU B CA 1
ATOM 5014 C C . LEU B 1 256 ? 5.238 -4.711 -2.23 1 92.31 256 LEU B C 1
ATOM 5016 O O . LEU B 1 256 ? 6.332 -5.016 -1.746 1 92.31 256 LEU B O 1
ATOM 5020 N N . THR B 1 257 ? 4.234 -5.52 -2.307 1 87.44 257 THR B N 1
ATOM 5021 C CA . THR B 1 257 ? 4.281 -6.816 -1.646 1 87.44 257 THR B CA 1
ATOM 5022 C C . THR B 1 257 ? 5.273 -7.746 -2.342 1 87.44 257 THR B C 1
ATOM 5024 O O . THR B 1 257 ? 5.875 -8.609 -1.705 1 87.44 257 THR B O 1
ATOM 5027 N N . ASP B 1 258 ? 5.473 -7.586 -3.631 1 81.44 258 ASP B N 1
ATOM 5028 C CA . ASP B 1 258 ? 6.383 -8.445 -4.383 1 81.44 258 ASP B CA 1
ATOM 5029 C C . ASP B 1 258 ? 7.836 -8.148 -4.023 1 81.44 258 ASP B C 1
ATOM 5031 O O . ASP B 1 258 ? 8.664 -9.062 -3.951 1 81.44 258 ASP B O 1
ATOM 5035 N N . GLU B 1 259 ? 8.125 -6.859 -3.717 1 87.06 259 GLU B N 1
ATOM 5036 C CA . GLU B 1 259 ? 9.484 -6.441 -3.371 1 87.06 259 GLU B CA 1
ATOM 5037 C C . GLU B 1 259 ? 9.68 -6.406 -1.858 1 87.06 259 GLU B C 1
ATOM 5039 O O . GLU B 1 259 ? 10.812 -6.398 -1.375 1 87.06 259 GLU B O 1
ATOM 5044 N N . GLY B 1 260 ? 8.578 -6.426 -1.183 1 91.31 260 GLY B N 1
ATOM 5045 C CA . GLY B 1 260 ? 8.672 -6.258 0.259 1 91.31 260 GLY B CA 1
ATOM 5046 C C . GLY B 1 260 ? 9.148 -4.875 0.67 1 91.31 260 GLY B C 1
ATOM 5047 O O . GLY B 1 260 ? 10.078 -4.746 1.462 1 91.31 260 GLY B O 1
ATOM 5048 N N . SER B 1 261 ? 8.539 -3.875 0.135 1 95.94 261 SER B N 1
ATOM 5049 C CA . SER B 1 261 ? 8.992 -2.523 0.436 1 95.94 261 SER B CA 1
ATOM 5050 C C . SER B 1 261 ? 7.84 -1.527 0.402 1 95.94 261 SER B C 1
ATOM 5052 O O . SER B 1 261 ? 6.773 -1.825 -0.137 1 95.94 261 SER B O 1
ATOM 5054 N N . VAL B 1 262 ? 7.914 -0.497 1.073 1 97.5 262 VAL B N 1
ATOM 5055 C CA . VAL B 1 262 ? 7.152 0.729 0.853 1 97.5 262 VAL B CA 1
ATOM 5056 C C . VAL B 1 262 ? 8.031 1.764 0.153 1 97.5 262 VAL B C 1
ATOM 5058 O O . VAL B 1 262 ? 8.992 2.268 0.739 1 97.5 262 VAL B O 1
ATOM 5061 N N . SER B 1 263 ? 7.672 2.045 -1.117 1 97 263 SER B N 1
ATOM 5062 C CA . SER B 1 263 ? 8.672 2.762 -1.897 1 97 263 SER B CA 1
ATOM 5063 C C . SER B 1 263 ? 8.023 3.77 -2.84 1 97 263 SER B C 1
ATOM 5065 O O . SER B 1 263 ? 6.84 3.664 -3.148 1 97 263 SER B O 1
ATOM 5067 N N . ALA B 1 264 ? 8.758 4.73 -3.174 1 97.12 264 ALA B N 1
ATOM 5068 C CA . ALA B 1 264 ? 8.477 5.68 -4.246 1 97.12 264 ALA B CA 1
ATOM 5069 C C . ALA B 1 264 ? 9.398 5.453 -5.438 1 97.12 264 ALA B C 1
ATOM 5071 O O . ALA B 1 264 ? 10.586 5.152 -5.266 1 97.12 264 ALA B O 1
ATOM 5072 N N . TRP B 1 265 ? 8.859 5.547 -6.637 1 94.75 265 TRP B N 1
ATOM 5073 C CA . TRP B 1 265 ? 9.711 5.316 -7.801 1 94.75 265 TRP B CA 1
ATOM 5074 C C . TRP B 1 265 ? 9.156 6.023 -9.031 1 94.75 265 TRP B C 1
ATOM 5076 O O . TRP B 1 265 ? 8 6.445 -9.047 1 94.75 265 TRP B O 1
ATOM 5086 N N . ARG B 1 266 ? 9.953 6.215 -9.977 1 94.25 266 ARG B N 1
ATOM 5087 C CA . ARG B 1 266 ? 9.602 6.828 -11.258 1 94.25 266 ARG B CA 1
ATOM 5088 C C . ARG B 1 266 ? 10.625 6.477 -12.328 1 94.25 266 ARG B C 1
ATOM 5090 O O . ARG B 1 266 ? 11.82 6.434 -12.062 1 94.25 266 ARG B O 1
ATOM 5097 N N . TYR B 1 267 ? 10.156 6.242 -13.531 1 92.38 267 TYR B N 1
ATOM 5098 C CA . TYR B 1 267 ? 11.062 6.027 -14.656 1 92.38 267 TYR B CA 1
ATOM 5099 C C . TYR B 1 267 ? 11.789 7.316 -15.023 1 92.38 267 TYR B C 1
ATOM 5101 O O . TYR B 1 267 ? 11.195 8.398 -15 1 92.38 267 TYR B O 1
ATOM 5109 N N . VAL B 1 268 ? 13.008 7.129 -15.352 1 93.88 268 VAL B N 1
ATOM 5110 C CA . VAL B 1 268 ? 13.805 8.305 -15.664 1 93.88 268 VAL B CA 1
ATOM 5111 C C . VAL B 1 268 ? 13.938 8.461 -17.172 1 93.88 268 VAL B C 1
ATOM 5113 O O . VAL B 1 268 ? 13.727 7.508 -17.922 1 93.88 268 VAL B O 1
ATOM 5116 N N . ALA B 1 269 ? 14.156 9.703 -17.594 1 92 269 ALA B N 1
ATOM 5117 C CA . ALA B 1 269 ? 14.453 9.945 -19 1 92 269 ALA B CA 1
ATOM 5118 C C . ALA B 1 269 ? 15.75 9.242 -19.422 1 92 269 ALA B C 1
ATOM 5120 O O . ALA B 1 269 ? 16.719 9.219 -18.656 1 92 269 ALA B O 1
ATOM 5121 N N . PRO B 1 270 ? 15.734 8.672 -20.609 1 88.56 270 PRO B N 1
ATOM 5122 C CA . PRO B 1 270 ? 16.922 7.922 -21.047 1 88.56 270 PRO B CA 1
ATOM 5123 C C . PRO B 1 270 ? 18.141 8.812 -21.266 1 88.56 270 PRO B C 1
ATOM 5125 O O . PRO B 1 270 ? 18 9.945 -21.734 1 88.56 270 PRO B O 1
ATOM 5128 N N . GLY B 1 271 ? 19.312 8.289 -20.875 1 88.19 271 GLY B N 1
ATOM 5129 C CA . GLY B 1 271 ? 20.594 8.922 -21.156 1 88.19 271 GLY B CA 1
ATOM 5130 C C . GLY B 1 271 ? 21.25 8.406 -22.422 1 88.19 271 GLY B C 1
ATOM 5131 O O . GLY B 1 271 ? 20.812 7.41 -23 1 88.19 271 GLY B O 1
ATOM 5132 N N . PRO B 1 272 ? 22.297 9.133 -22.844 1 88.69 272 PRO B N 1
ATOM 5133 C CA . PRO B 1 272 ? 23 8.727 -24.062 1 88.69 272 PRO B CA 1
ATOM 5134 C C . PRO B 1 272 ? 23.5 7.289 -23.984 1 88.69 272 PRO B C 1
ATOM 5136 O O . PRO B 1 272 ? 23.484 6.574 -25 1 88.69 272 PRO B O 1
ATOM 5139 N N . ALA B 1 273 ? 23.891 6.828 -22.844 1 87.75 273 ALA B N 1
ATOM 5140 C CA . ALA B 1 273 ? 24.469 5.496 -22.688 1 87.75 273 ALA B CA 1
ATOM 5141 C C . ALA B 1 273 ? 23.422 4.488 -22.234 1 87.75 273 ALA B C 1
ATOM 5143 O O . ALA B 1 273 ? 23.734 3.312 -22.031 1 87.75 273 ALA B O 1
ATOM 5144 N N . SER B 1 274 ? 22.234 4.883 -21.984 1 81.81 274 SER B N 1
ATOM 5145 C CA . SER B 1 274 ? 21.109 4.039 -21.594 1 81.81 274 SER B CA 1
ATOM 5146 C C . SER B 1 274 ? 19.828 4.465 -22.297 1 81.81 274 SER B C 1
ATOM 5148 O O . SER B 1 274 ? 18.938 5.055 -21.688 1 81.81 274 SER B O 1
ATOM 5150 N N . PRO B 1 275 ? 19.75 4.051 -23.469 1 78.19 275 PRO B N 1
ATOM 5151 C CA . PRO B 1 275 ? 18.672 4.625 -24.281 1 78.19 275 PRO B CA 1
ATOM 5152 C C . PRO B 1 275 ? 17.328 3.934 -24.047 1 78.19 275 PRO B C 1
ATOM 5154 O O . PRO B 1 275 ? 16.281 4.453 -24.453 1 78.19 275 PRO B O 1
ATOM 5157 N N . ASP B 1 276 ? 17.406 2.988 -23.359 1 80.06 276 ASP B N 1
ATOM 5158 C CA . ASP B 1 276 ? 16.125 2.346 -23.109 1 80.06 276 ASP B CA 1
ATOM 5159 C C . ASP B 1 276 ? 15.297 3.141 -22.094 1 80.06 276 ASP B C 1
ATOM 5161 O O . ASP B 1 276 ? 15.852 3.893 -21.297 1 80.06 276 ASP B O 1
ATOM 5165 N N . ARG B 1 277 ? 14 3.09 -22.156 1 80.38 277 ARG B N 1
ATOM 5166 C CA . ARG B 1 277 ? 13.102 3.902 -21.344 1 80.38 277 ARG B CA 1
ATOM 5167 C C . ARG B 1 277 ? 12.625 3.129 -20.109 1 80.38 277 ARG B C 1
ATOM 5169 O O . ARG B 1 277 ? 11.555 3.418 -19.562 1 80.38 277 ARG B O 1
ATOM 5176 N N . SER B 1 278 ? 13.484 2.16 -19.672 1 87.25 278 SER B N 1
ATOM 5177 C CA . SER B 1 278 ? 13 1.304 -18.594 1 87.25 278 SER B CA 1
ATOM 5178 C C . SER B 1 278 ? 13.867 1.451 -17.344 1 87.25 278 SER B C 1
ATOM 5180 O O . SER B 1 278 ? 13.844 0.59 -16.469 1 87.25 278 SER B O 1
ATOM 5182 N N . SER B 1 279 ? 14.719 2.553 -17.359 1 92.31 279 SER B N 1
ATOM 5183 C CA . SER B 1 279 ? 15.461 2.859 -16.141 1 92.31 279 SER B CA 1
ATOM 5184 C C . SER B 1 279 ? 14.602 3.648 -15.156 1 92.31 279 SER B C 1
ATOM 5186 O O . SER B 1 279 ? 13.75 4.438 -15.562 1 92.31 279 SER B O 1
ATOM 5188 N N . TYR B 1 280 ? 14.812 3.412 -13.875 1 94.25 280 TYR B N 1
ATOM 5189 C CA . TYR B 1 280 ? 13.984 4.098 -12.891 1 94.25 280 TYR B CA 1
ATOM 5190 C C . TYR B 1 280 ? 14.758 4.309 -11.594 1 94.25 280 TYR B C 1
ATOM 5192 O O . TYR B 1 280 ? 15.719 3.598 -11.305 1 94.25 280 TYR B O 1
ATOM 5200 N N . LEU B 1 281 ? 14.406 5.359 -10.93 1 96.88 281 LEU B N 1
ATOM 5201 C CA . LEU B 1 281 ? 14.836 5.641 -9.562 1 96.88 281 LEU B CA 1
ATOM 5202 C C . LEU B 1 281 ? 13.797 5.16 -8.555 1 96.88 281 LEU B C 1
ATOM 5204 O O . LEU B 1 281 ? 12.594 5.285 -8.797 1 96.88 281 LEU B O 1
ATOM 5208 N N . GLN B 1 282 ? 14.289 4.566 -7.48 1 97.5 282 GLN B N 1
ATOM 5209 C CA . GLN B 1 282 ? 13.406 4.086 -6.426 1 97.5 282 GLN B CA 1
ATOM 5210 C C . GLN B 1 282 ? 14.023 4.309 -5.047 1 97.5 282 GLN B C 1
ATOM 5212 O O . GLN B 1 282 ? 15.234 4.152 -4.871 1 97.5 282 GLN B O 1
ATOM 5217 N N . THR B 1 283 ? 13.258 4.758 -4.086 1 98.5 283 THR B N 1
ATOM 5218 C CA . THR B 1 283 ? 13.688 4.887 -2.699 1 98.5 283 THR B CA 1
ATOM 5219 C C . THR B 1 283 ? 12.555 4.527 -1.745 1 98.5 283 THR B C 1
ATOM 5221 O O . THR B 1 283 ? 11.391 4.48 -2.146 1 98.5 283 THR B O 1
ATOM 5224 N N . GLY B 1 284 ? 12.93 4.121 -0.542 1 98.38 284 GLY B N 1
ATOM 5225 C CA . GLY B 1 284 ? 11.914 3.734 0.425 1 98.38 284 GLY B CA 1
ATOM 5226 C C . GLY B 1 284 ? 12.461 2.863 1.542 1 98.38 284 GLY B C 1
ATOM 5227 O O . GLY B 1 284 ? 13.625 2.984 1.919 1 98.38 284 GLY B O 1
ATOM 5228 N N . ILE B 1 285 ? 11.57 2.154 2.17 1 98.19 285 ILE B N 1
ATOM 5229 C CA . ILE B 1 285 ? 11.875 1.217 3.246 1 98.19 285 ILE B CA 1
ATOM 5230 C C . ILE B 1 285 ? 11.68 -0.215 2.756 1 98.19 285 ILE B C 1
ATOM 5232 O O . ILE B 1 285 ? 10.586 -0.581 2.314 1 98.19 285 ILE B O 1
ATOM 5236 N N . TRP B 1 286 ? 12.742 -0.972 2.826 1 96.88 286 TRP B N 1
ATOM 5237 C CA . TRP B 1 286 ? 12.781 -2.332 2.299 1 96.88 286 TRP B CA 1
ATOM 5238 C C . TRP B 1 286 ? 12.836 -3.354 3.43 1 96.88 286 TRP B C 1
ATOM 5240 O O . TRP B 1 286 ? 13.562 -3.17 4.41 1 96.88 286 TRP B O 1
ATOM 5250 N N . TYR B 1 287 ? 12.016 -4.312 3.34 1 92.56 287 TYR B N 1
ATOM 5251 C CA . TYR B 1 287 ? 12.023 -5.465 4.234 1 92.56 287 TYR B CA 1
ATOM 5252 C C . TYR B 1 287 ? 12.516 -6.711 3.512 1 92.56 287 TYR B C 1
ATOM 5254 O O . TYR B 1 287 ? 11.727 -7.461 2.938 1 92.56 287 TYR B O 1
ATOM 5262 N N . PRO B 1 288 ? 13.773 -6.996 3.643 1 86.12 288 PRO B N 1
ATOM 5263 C CA . PRO B 1 288 ? 14.398 -8.039 2.828 1 86.12 288 PRO B CA 1
ATOM 5264 C C . PRO B 1 288 ? 13.797 -9.422 3.078 1 86.12 288 PRO B C 1
ATOM 5266 O O . PRO B 1 288 ? 13.883 -10.305 2.219 1 86.12 288 PRO B O 1
ATOM 5269 N N . GLU B 1 289 ? 13.242 -9.555 4.242 1 78.75 289 GLU B N 1
ATOM 5270 C CA . GLU B 1 289 ? 12.672 -10.859 4.562 1 78.75 289 GLU B CA 1
ATOM 5271 C C . GLU B 1 289 ? 11.297 -11.023 3.93 1 78.75 289 GLU B C 1
ATOM 5273 O O . GLU B 1 289 ? 10.742 -12.125 3.924 1 78.75 289 GLU B O 1
ATOM 5278 N N . ALA B 1 290 ? 10.836 -9.82 3.471 1 79.88 290 ALA B N 1
ATOM 5279 C CA . ALA B 1 290 ? 9.531 -9.82 2.803 1 79.88 290 ALA B CA 1
ATOM 5280 C C . ALA B 1 290 ? 9.695 -9.727 1.289 1 79.88 290 ALA B C 1
ATOM 5282 O O . ALA B 1 290 ? 10.586 -9.039 0.795 1 79.88 290 ALA B O 1
ATOM 5283 N N . GLY B 1 291 ? 8.961 -10.391 0.559 1 68.56 291 GLY B N 1
ATOM 5284 C CA . GLY B 1 291 ? 8.961 -10.273 -0.891 1 68.56 291 GLY B CA 1
ATOM 5285 C C . GLY B 1 291 ? 10.133 -10.984 -1.545 1 68.56 291 GLY B C 1
ATOM 5286 O O . GLY B 1 291 ? 10.844 -11.758 -0.895 1 68.56 291 GLY B O 1
ATOM 5287 N N . LEU B 1 292 ? 10.305 -10.727 -2.906 1 67 292 LEU B N 1
ATOM 5288 C CA . LEU B 1 292 ? 11.289 -11.445 -3.709 1 67 292 LEU B CA 1
ATOM 5289 C C . LEU B 1 292 ? 12.164 -10.469 -4.492 1 67 292 LEU B C 1
ATOM 5291 O O . LEU B 1 292 ? 12.5 -10.727 -5.652 1 67 292 LEU B O 1
ATOM 5295 N N . TRP B 1 293 ? 12.656 -9.414 -3.848 1 78.88 293 TRP B N 1
ATOM 5296 C CA . TRP B 1 293 ? 13.469 -8.453 -4.594 1 78.88 293 TRP B CA 1
ATOM 5297 C C . TRP B 1 293 ? 14.914 -8.93 -4.699 1 78.88 293 TRP B C 1
ATOM 5299 O O . TRP B 1 293 ? 15.258 -9.68 -5.617 1 78.88 293 TRP B O 1
ATOM 5309 N N . PHE B 1 294 ? 15.719 -8.656 -3.688 1 77.12 294 PHE B N 1
ATOM 5310 C CA . PHE B 1 294 ? 17.094 -9.148 -3.596 1 77.12 294 PHE B CA 1
ATOM 5311 C C . PHE B 1 294 ? 17.266 -10.016 -2.357 1 77.12 294 PHE B C 1
ATOM 5313 O O . PHE B 1 294 ? 16.594 -9.805 -1.344 1 77.12 294 PHE B O 1
ATOM 5320 N N . ASP B 1 295 ? 18.109 -10.945 -2.621 1 69.75 295 ASP B N 1
ATOM 5321 C CA . ASP B 1 295 ? 18.438 -11.75 -1.445 1 69.75 295 ASP B CA 1
ATOM 5322 C C . ASP B 1 295 ? 19.859 -11.469 -0.956 1 69.75 295 ASP B C 1
ATOM 5324 O O . ASP B 1 295 ? 20.531 -10.578 -1.48 1 69.75 295 ASP B O 1
ATOM 5328 N N . ALA B 1 296 ? 20.156 -12.094 0.18 1 69.19 296 ALA B N 1
ATOM 5329 C CA . ALA B 1 296 ? 21.453 -11.875 0.827 1 69.19 296 ALA B CA 1
ATOM 5330 C C . ALA B 1 296 ? 22.594 -12.188 -0.124 1 69.19 296 ALA B C 1
ATOM 5332 O O . ALA B 1 296 ? 23.656 -11.539 -0.075 1 69.19 296 ALA B O 1
ATOM 5333 N N . GLU B 1 297 ? 22.422 -13.039 -1.031 1 67 297 GLU B N 1
ATOM 5334 C CA . GLU B 1 297 ? 23.453 -13.414 -1.984 1 67 297 GLU B CA 1
ATOM 5335 C C . GLU B 1 297 ? 23.672 -12.312 -3.025 1 67 297 GLU B C 1
ATOM 5337 O O . GLU B 1 297 ? 24.797 -12 -3.391 1 67 297 GLU B O 1
ATOM 5342 N N . ASP B 1 298 ? 22.547 -11.781 -3.428 1 72.75 298 ASP B N 1
ATOM 5343 C CA . ASP B 1 298 ? 22.625 -10.68 -4.391 1 72.75 298 ASP B CA 1
ATOM 5344 C C . ASP B 1 298 ? 23.391 -9.492 -3.805 1 72.75 298 ASP B C 1
ATOM 5346 O O . ASP B 1 298 ? 24.125 -8.805 -4.52 1 72.75 298 ASP B O 1
ATOM 5350 N N . ILE B 1 299 ? 23.219 -9.32 -2.537 1 80.88 299 ILE B N 1
ATOM 5351 C CA . ILE B 1 299 ? 23.703 -8.102 -1.894 1 80.88 299 ILE B CA 1
ATOM 5352 C C . ILE B 1 299 ? 25.047 -8.367 -1.226 1 80.88 299 ILE B C 1
ATOM 5354 O O . ILE B 1 299 ? 25.859 -7.457 -1.063 1 80.88 299 ILE B O 1
ATOM 5358 N N . GLY B 1 300 ? 25.344 -9.648 -0.816 1 70.44 300 GLY B N 1
ATOM 5359 C CA . GLY B 1 300 ? 26.609 -10.023 -0.198 1 70.44 300 GLY B CA 1
ATOM 5360 C C . GLY B 1 300 ? 26.609 -9.812 1.305 1 70.44 300 GLY B C 1
ATOM 5361 O O . GLY B 1 300 ? 27.672 -9.633 1.902 1 70.44 300 GLY B O 1
ATOM 5362 N N . ARG B 1 301 ? 25.453 -9.57 1.894 1 74.5 301 ARG B N 1
ATOM 5363 C CA . ARG B 1 301 ? 25.375 -9.445 3.346 1 74.5 301 ARG B CA 1
ATOM 5364 C C . ARG B 1 301 ? 24.016 -9.891 3.871 1 74.5 301 ARG B C 1
ATOM 5366 O O . ARG B 1 301 ? 23.062 -10 3.107 1 74.5 301 ARG B O 1
ATOM 5373 N N . ASP B 1 302 ? 24.047 -10.102 5.176 1 70.06 302 ASP B N 1
ATOM 5374 C CA . ASP B 1 302 ? 22.812 -10.477 5.84 1 70.06 302 ASP B CA 1
ATOM 5375 C C . ASP B 1 302 ? 21.844 -9.305 5.898 1 70.06 302 ASP B C 1
ATOM 5377 O O . ASP B 1 302 ? 22.234 -8.188 6.234 1 70.06 302 ASP B O 1
ATOM 5381 N N . LEU B 1 303 ? 20.719 -9.586 5.336 1 80.56 303 LEU B N 1
ATOM 5382 C CA . LEU B 1 303 ? 19.688 -8.555 5.254 1 80.56 303 LEU B CA 1
ATOM 5383 C C . LEU B 1 303 ? 18.547 -8.852 6.223 1 80.56 303 LEU B C 1
ATOM 5385 O O . LEU B 1 303 ? 17.703 -9.695 5.953 1 80.56 303 LEU B O 1
ATOM 5389 N N . ARG B 1 304 ? 18.703 -8.312 7.453 1 80.44 304 ARG B N 1
ATOM 5390 C CA . ARG B 1 304 ? 17.656 -8.5 8.438 1 80.44 304 ARG B CA 1
ATOM 5391 C C . ARG B 1 304 ? 17.031 -7.164 8.844 1 80.44 304 ARG B C 1
ATOM 5393 O O . ARG B 1 304 ? 17.75 -6.168 8.992 1 80.44 304 ARG B O 1
ATOM 5400 N N . GLY B 1 305 ? 15.742 -7.223 8.977 1 85.88 305 GLY B N 1
ATOM 5401 C CA . GLY B 1 305 ? 15.039 -6.031 9.438 1 85.88 305 GLY B CA 1
ATOM 5402 C C . GLY B 1 305 ? 14.836 -5 8.344 1 85.88 305 GLY B C 1
ATOM 5403 O O . GLY B 1 305 ? 15.289 -5.188 7.215 1 85.88 305 GLY B O 1
ATOM 5404 N N . ALA B 1 306 ? 14.219 -3.902 8.711 1 94.31 306 ALA B N 1
ATOM 5405 C CA . ALA B 1 306 ? 13.883 -2.842 7.762 1 94.31 306 ALA B CA 1
ATOM 5406 C C . ALA B 1 306 ? 15.133 -2.053 7.363 1 94.31 306 ALA B C 1
ATOM 5408 O O . ALA B 1 306 ? 15.984 -1.771 8.203 1 94.31 306 ALA B O 1
ATOM 5409 N N . HIS B 1 307 ? 15.234 -1.687 6.117 1 95.88 307 HIS B N 1
ATOM 5410 C CA . HIS B 1 307 ? 16.328 -0.883 5.59 1 95.88 307 HIS B CA 1
ATOM 5411 C C . HIS B 1 307 ? 15.805 0.322 4.812 1 95.88 307 HIS B C 1
ATOM 5413 O O . HIS B 1 307 ? 14.836 0.208 4.062 1 95.88 307 HIS B O 1
ATOM 5419 N N . ALA B 1 308 ? 16.375 1.454 5.055 1 98 308 ALA B N 1
ATOM 5420 C CA . ALA B 1 308 ? 16.234 2.543 4.094 1 98 308 ALA B CA 1
ATOM 5421 C C . ALA B 1 308 ? 17.109 2.301 2.867 1 98 308 ALA B C 1
ATOM 5423 O O . ALA B 1 308 ? 18.219 1.771 2.982 1 98 308 ALA B O 1
ATOM 5424 N N . TYR B 1 309 ? 16.641 2.688 1.666 1 97.88 309 TYR B N 1
ATOM 5425 C CA . TYR B 1 309 ? 17.484 2.375 0.514 1 97.88 309 TYR B CA 1
ATOM 5426 C C . TYR B 1 309 ? 17.281 3.396 -0.599 1 97.88 309 TYR B C 1
ATOM 5428 O O . TYR B 1 309 ? 16.297 4.145 -0.594 1 97.88 309 TYR B O 1
ATOM 5436 N N . LEU B 1 310 ? 18.188 3.488 -1.462 1 98.5 310 LEU B N 1
ATOM 5437 C CA . LEU B 1 310 ? 18.172 4.176 -2.75 1 98.5 310 LEU B CA 1
ATOM 5438 C C . LEU B 1 310 ? 18.594 3.229 -3.871 1 98.5 310 LEU B C 1
ATOM 5440 O O . LEU B 1 310 ? 19.625 2.57 -3.781 1 98.5 310 LEU B O 1
ATOM 5444 N N . PHE B 1 311 ? 17.75 3.186 -4.902 1 97.62 311 PHE B N 1
ATOM 5445 C CA . PHE B 1 311 ? 17.953 2.209 -5.965 1 97.62 311 PHE B CA 1
ATOM 5446 C C . PHE B 1 311 ? 17.844 2.867 -7.332 1 97.62 311 PHE B C 1
ATOM 5448 O O . PHE B 1 311 ? 16.953 3.697 -7.555 1 97.62 311 PHE B O 1
ATOM 5455 N N . PHE B 1 312 ? 18.797 2.648 -8.148 1 96.94 312 PHE B N 1
ATOM 5456 C CA . PHE B 1 312 ? 18.719 2.93 -9.57 1 96.94 312 PHE B CA 1
ATOM 5457 C C . PHE B 1 312 ? 18.891 1.654 -10.391 1 96.94 312 PHE B C 1
ATOM 5459 O O . PHE B 1 312 ? 19.938 0.998 -10.305 1 96.94 312 PHE B O 1
ATOM 5466 N N . GLY B 1 313 ? 17.828 1.29 -11.078 1 93.69 313 GLY B N 1
ATOM 5467 C CA . GLY B 1 313 ? 17.859 0.047 -11.836 1 93.69 313 GLY B CA 1
ATOM 5468 C C . GLY B 1 313 ? 17.156 0.149 -13.18 1 93.69 313 GLY B C 1
ATOM 5469 O O . GLY B 1 313 ? 16.688 1.224 -13.555 1 93.69 313 GLY B O 1
ATOM 5470 N N . ASN B 1 314 ? 17.266 -0.857 -13.852 1 90.25 314 ASN B N 1
ATOM 5471 C CA . ASN B 1 314 ? 16.625 -1.044 -15.148 1 90.25 314 ASN B CA 1
ATOM 5472 C C . ASN B 1 314 ? 15.867 -2.367 -15.219 1 90.25 314 ASN B C 1
ATOM 5474 O O . ASN B 1 314 ? 16.25 -3.34 -14.562 1 90.25 314 ASN B O 1
ATOM 5478 N N . ASN B 1 315 ? 14.773 -2.41 -16.016 1 82.44 315 ASN B N 1
ATOM 5479 C CA . ASN B 1 315 ? 13.977 -3.623 -16.125 1 82.44 315 ASN B CA 1
ATOM 5480 C C . ASN B 1 315 ? 14.742 -4.738 -16.844 1 82.44 315 ASN B C 1
ATOM 5482 O O . ASN B 1 315 ? 14.414 -5.914 -16.688 1 82.44 315 ASN B O 1
ATOM 5486 N N . SER B 1 316 ? 15.68 -4.324 -17.578 1 77.38 316 SER B N 1
ATOM 5487 C CA . SER B 1 316 ? 16.531 -5.305 -18.25 1 77.38 316 SER B CA 1
ATOM 5488 C C . SER B 1 316 ? 17.781 -5.613 -17.438 1 77.38 316 SER B C 1
ATOM 5490 O O . SER B 1 316 ? 18.469 -4.695 -16.984 1 77.38 316 SER B O 1
ATOM 5492 N N . ASP B 1 317 ? 18.078 -6.84 -17.312 1 74.56 317 ASP B N 1
ATOM 5493 C CA . ASP B 1 317 ? 19.25 -7.254 -16.547 1 74.56 317 ASP B CA 1
ATOM 5494 C C . ASP B 1 317 ? 20.531 -6.867 -17.266 1 74.56 317 ASP B C 1
ATOM 5496 O O . ASP B 1 317 ? 20.625 -6.969 -18.484 1 74.56 317 ASP B O 1
ATOM 5500 N N . GLY B 1 318 ? 21.484 -6.355 -16.516 1 81.5 318 GLY B N 1
ATOM 5501 C CA . GLY B 1 318 ? 22.828 -6.125 -17.016 1 81.5 318 GLY B CA 1
ATOM 5502 C C . GLY B 1 318 ? 22.969 -4.824 -17.781 1 81.5 318 GLY B C 1
ATOM 5503 O O . GLY B 1 318 ? 24 -4.578 -18.422 1 81.5 318 GLY B O 1
ATOM 5504 N N . MET B 1 319 ? 22.031 -3.986 -17.781 1 86 319 MET B N 1
ATOM 5505 C CA . MET B 1 319 ? 22.016 -2.758 -18.562 1 86 319 MET B CA 1
ATOM 5506 C C . MET B 1 319 ? 23.219 -1.88 -18.219 1 86 319 MET B C 1
ATOM 5508 O O . MET B 1 319 ? 23.75 -1.165 -19.078 1 86 319 MET B O 1
ATOM 5512 N N . PHE B 1 320 ? 23.656 -1.976 -16.969 1 92.31 320 PHE B N 1
ATOM 5513 C CA . PHE B 1 320 ? 24.703 -1.059 -16.531 1 92.31 320 PHE B CA 1
ATOM 5514 C C . PHE B 1 320 ? 26.016 -1.802 -16.297 1 92.31 320 PHE B C 1
ATOM 5516 O O . PHE B 1 320 ? 26.844 -1.363 -15.492 1 92.31 320 PHE B O 1
ATOM 5523 N N . SER B 1 321 ? 26.188 -2.879 -16.938 1 90.94 321 SER B N 1
ATOM 5524 C CA . SER B 1 321 ? 27.359 -3.736 -16.734 1 90.94 321 SER B CA 1
ATOM 5525 C C . SER B 1 321 ? 28.641 -3.043 -17.188 1 90.94 321 SER B C 1
ATOM 5527 O O . SER B 1 321 ? 29.734 -3.393 -16.75 1 90.94 321 SER B O 1
ATOM 5529 N N . ALA B 1 322 ? 28.531 -2.045 -18.016 1 90 322 ALA B N 1
ATOM 5530 C CA . ALA B 1 322 ? 29.688 -1.331 -18.516 1 90 322 ALA B CA 1
ATOM 5531 C C . ALA B 1 322 ? 30.344 -0.5 -17.422 1 90 322 ALA B C 1
ATOM 5533 O O . ALA B 1 322 ? 31.531 -0.155 -17.516 1 90 322 ALA B O 1
ATOM 5534 N N . VAL B 1 323 ? 29.594 -0.156 -16.453 1 92.88 323 VAL B N 1
ATOM 5535 C CA . VAL B 1 323 ? 30.141 0.573 -15.32 1 92.88 323 VAL B CA 1
ATOM 5536 C C . VAL B 1 323 ? 30.828 -0.402 -14.359 1 92.88 323 VAL B C 1
ATOM 5538 O O . VAL B 1 323 ? 30.156 -1.173 -13.672 1 92.88 323 VAL B O 1
ATOM 5541 N N . THR B 1 324 ? 32.062 -0.358 -14.258 1 89.5 324 THR B N 1
ATOM 5542 C CA . THR B 1 324 ? 32.812 -1.333 -13.461 1 89.5 324 THR B CA 1
ATOM 5543 C C . THR B 1 324 ? 33.312 -0.7 -12.172 1 89.5 324 THR B C 1
ATOM 5545 O O . THR B 1 324 ? 33.719 -1.406 -11.242 1 89.5 324 THR B O 1
ATOM 5548 N N . GLU B 1 325 ? 33.25 0.561 -12.086 1 87.62 325 GLU B N 1
ATOM 5549 C CA . GLU B 1 325 ? 33.75 1.272 -10.914 1 87.62 325 GLU B CA 1
ATOM 5550 C C . GLU B 1 325 ? 32.875 1.017 -9.695 1 87.62 325 GLU B C 1
ATOM 5552 O O . GLU B 1 325 ? 31.656 0.958 -9.812 1 87.62 325 GLU B O 1
ATOM 5557 N N . GLU B 1 326 ? 33.625 0.805 -8.664 1 89.06 326 GLU B N 1
ATOM 5558 C CA . GLU B 1 326 ? 32.875 0.693 -7.41 1 89.06 326 GLU B CA 1
ATOM 5559 C C . GLU B 1 326 ? 32.406 2.061 -6.914 1 89.06 326 GLU B C 1
ATOM 5561 O O . GLU B 1 326 ? 33.156 3.041 -7 1 89.06 326 GLU B O 1
ATOM 5566 N N . LEU B 1 327 ? 31.219 2.113 -6.562 1 93.5 327 LEU B N 1
ATOM 5567 C CA . LEU B 1 327 ? 30.672 3.346 -6.012 1 93.5 327 LEU B CA 1
ATOM 5568 C C . LEU B 1 327 ? 30.531 3.244 -4.496 1 93.5 327 LEU B C 1
ATOM 5570 O O . LEU B 1 327 ? 29.828 2.359 -3.992 1 93.5 327 LEU B O 1
ATOM 5574 N N . ALA B 1 328 ? 31.172 4.148 -3.824 1 92.44 328 ALA B N 1
ATOM 5575 C CA . ALA B 1 328 ? 31.188 4.121 -2.363 1 92.44 328 ALA B CA 1
ATOM 5576 C C . ALA B 1 328 ? 29.766 4.129 -1.802 1 92.44 328 ALA B C 1
ATOM 5578 O O . ALA B 1 328 ? 28.953 5.004 -2.139 1 92.44 328 ALA B O 1
ATOM 5579 N N . GLY B 1 329 ? 29.516 3.105 -0.998 1 93.5 329 GLY B N 1
ATOM 5580 C CA . GLY B 1 329 ? 28.234 3.055 -0.313 1 93.5 329 GLY B CA 1
ATOM 5581 C C . GLY B 1 329 ? 27.156 2.338 -1.109 1 93.5 329 GLY B C 1
ATOM 5582 O O . GLY B 1 329 ? 26 2.264 -0.68 1 93.5 329 GLY B O 1
ATOM 5583 N N . PHE B 1 330 ? 27.578 1.862 -2.271 1 95.94 330 PHE B N 1
ATOM 5584 C CA . PHE B 1 330 ? 26.609 1.171 -3.117 1 95.94 330 PHE B CA 1
ATOM 5585 C C . PHE B 1 330 ? 27.047 -0.264 -3.381 1 95.94 330 PHE B C 1
ATOM 5587 O O . PHE B 1 330 ? 28.25 -0.546 -3.463 1 95.94 330 PHE B O 1
ATOM 5594 N N . VAL B 1 331 ? 26.094 -1.114 -3.404 1 93.06 331 VAL B N 1
ATOM 5595 C CA . VAL B 1 331 ? 26.297 -2.449 -3.959 1 93.06 331 VAL B CA 1
ATOM 5596 C C . VAL B 1 331 ? 25.688 -2.521 -5.359 1 93.06 331 VAL B C 1
ATOM 5598 O O . VAL B 1 331 ? 24.859 -1.684 -5.727 1 93.06 331 VAL B O 1
ATOM 5601 N N . ARG B 1 332 ? 26.141 -3.494 -6.094 1 91.81 332 ARG B N 1
ATOM 5602 C CA . ARG B 1 332 ? 25.766 -3.572 -7.5 1 91.81 332 ARG B CA 1
ATOM 5603 C C . ARG B 1 332 ? 25.094 -4.91 -7.812 1 91.81 332 ARG B C 1
ATOM 5605 O O . ARG B 1 332 ? 25.672 -5.742 -8.516 1 91.81 332 ARG B O 1
ATOM 5612 N N . PRO B 1 333 ? 23.859 -5.09 -7.383 1 86.44 333 PRO B N 1
ATOM 5613 C CA . PRO B 1 333 ? 23.188 -6.324 -7.789 1 86.44 333 PRO B CA 1
ATOM 5614 C C . PRO B 1 333 ? 22.938 -6.391 -9.297 1 86.44 333 PRO B C 1
ATOM 5616 O O . PRO B 1 333 ? 22.266 -5.512 -9.852 1 86.44 333 PRO B O 1
ATOM 5619 N N . THR B 1 334 ? 23.547 -7.516 -9.969 1 81.81 334 THR B N 1
ATOM 5620 C CA . THR B 1 334 ? 23.531 -7.684 -11.414 1 81.81 334 THR B CA 1
ATOM 5621 C C . THR B 1 334 ? 24.25 -6.516 -12.094 1 81.81 334 THR B C 1
ATOM 5623 O O . THR B 1 334 ? 25.453 -6.582 -12.359 1 81.81 334 THR B O 1
ATOM 5626 N N . SER B 1 335 ? 23.766 -5.395 -12.133 1 89.38 335 SER B N 1
ATOM 5627 C CA . SER B 1 335 ? 24.438 -4.223 -12.672 1 89.38 335 SER B CA 1
ATOM 5628 C C . SER B 1 335 ? 23.828 -2.934 -12.133 1 89.38 335 SER B C 1
ATOM 5630 O O . SER B 1 335 ? 24.297 -1.839 -12.438 1 89.38 335 SER B O 1
ATOM 5632 N N . ASP B 1 336 ? 22.859 -3.059 -11.305 1 93.5 336 ASP B N 1
ATOM 5633 C CA . ASP B 1 336 ? 22.109 -1.905 -10.805 1 93.5 336 ASP B CA 1
ATOM 5634 C C . ASP B 1 336 ? 22.844 -1.25 -9.633 1 93.5 336 ASP B C 1
ATOM 5636 O O . ASP B 1 336 ? 23.953 -1.668 -9.266 1 93.5 336 ASP B O 1
ATOM 5640 N N . PHE B 1 337 ? 22.359 -0.12 -9.133 1 96.25 337 PHE B N 1
ATOM 5641 C CA . PHE B 1 337 ? 22.953 0.61 -8.016 1 96.25 337 PHE B CA 1
ATOM 5642 C C . PHE B 1 337 ? 22.031 0.596 -6.809 1 96.25 337 PHE B C 1
ATOM 5644 O O . PHE B 1 337 ? 20.891 1.066 -6.883 1 96.25 337 PHE B O 1
ATOM 5651 N N . LEU B 1 338 ? 22.531 0.046 -5.715 1 96.75 338 LEU B N 1
ATOM 5652 C CA . LEU B 1 338 ? 21.703 -0.041 -4.512 1 96.75 338 LEU B CA 1
ATOM 5653 C C . LEU B 1 338 ? 22.484 0.426 -3.287 1 96.75 338 LEU B C 1
ATOM 5655 O O . LEU B 1 338 ? 23.547 -0.114 -2.98 1 96.75 338 LEU B O 1
ATOM 5659 N N . ALA B 1 339 ? 22.062 1.454 -2.666 1 97.38 339 ALA B N 1
ATOM 5660 C CA . ALA B 1 339 ? 22.5 1.833 -1.329 1 97.38 339 ALA B CA 1
ATOM 5661 C C . ALA B 1 339 ? 21.453 1.476 -0.278 1 97.38 339 ALA B C 1
ATOM 5663 O O . ALA B 1 339 ? 20.25 1.653 -0.503 1 97.38 339 ALA B O 1
ATOM 5664 N N . MET B 1 340 ? 21.891 0.94 0.79 1 96.19 340 MET B N 1
ATOM 5665 C CA . MET B 1 340 ? 20.938 0.581 1.834 1 96.19 340 MET B CA 1
ATOM 5666 C C . MET B 1 340 ? 21.562 0.734 3.217 1 96.19 340 MET B C 1
ATOM 5668 O O . MET B 1 340 ? 22.781 0.676 3.363 1 96.19 340 MET B O 1
ATOM 5672 N N . LYS B 1 341 ? 20.797 0.987 4.199 1 96.06 341 LYS B N 1
ATOM 5673 C CA . LYS B 1 341 ? 21.172 1.104 5.605 1 96.06 341 LYS B CA 1
ATOM 5674 C C . LYS B 1 341 ? 20.047 0.646 6.52 1 96.06 341 LYS B C 1
ATOM 5676 O O . LYS B 1 341 ? 18.891 1.023 6.324 1 96.06 341 LYS B O 1
ATOM 5681 N N . ALA B 1 342 ? 20.469 -0.192 7.477 1 93.44 342 ALA B N 1
ATOM 5682 C CA . ALA B 1 342 ? 19.469 -0.736 8.391 1 93.44 342 ALA B CA 1
ATOM 5683 C C . ALA B 1 342 ? 18.844 0.369 9.234 1 93.44 342 ALA B C 1
ATOM 5685 O O . ALA B 1 342 ? 19.531 1.261 9.719 1 93.44 342 ALA B O 1
ATOM 5686 N N . ILE B 1 343 ? 17.516 0.343 9.398 1 95.81 343 ILE B N 1
ATOM 5687 C CA . ILE B 1 343 ? 16.797 1.332 10.188 1 95.81 343 ILE B CA 1
ATOM 5688 C C . ILE B 1 343 ? 17.312 1.333 11.625 1 95.81 343 ILE B C 1
ATOM 5690 O O . ILE B 1 343 ? 17.375 2.383 12.266 1 95.81 343 ILE B O 1
ATOM 5694 N N . ALA B 1 344 ? 17.766 0.171 12.094 1 89.19 344 ALA B N 1
ATOM 5695 C CA . ALA B 1 344 ? 18.266 0.004 13.453 1 89.19 344 ALA B CA 1
ATOM 5696 C C . ALA B 1 344 ? 19.547 0.809 13.672 1 89.19 344 ALA B C 1
ATOM 5698 O O . ALA B 1 344 ? 19.938 1.073 14.812 1 89.19 344 ALA B O 1
ATOM 5699 N N . ASP B 1 345 ? 20.203 1.186 12.625 1 93.25 345 ASP B N 1
ATOM 5700 C CA . ASP B 1 345 ? 21.469 1.921 12.711 1 93.25 345 ASP B CA 1
ATOM 5701 C C . ASP B 1 345 ? 21.219 3.42 12.859 1 93.25 345 ASP B C 1
ATOM 5703 O O . ASP B 1 345 ? 22.156 4.195 13.055 1 93.25 345 ASP B O 1
ATOM 5707 N N . PHE B 1 346 ? 19.969 3.826 12.734 1 95.5 346 PHE B N 1
ATOM 5708 C CA . PHE B 1 346 ? 19.594 5.219 12.953 1 95.5 346 PHE B CA 1
ATOM 5709 C C . PHE B 1 346 ? 19.109 5.43 14.383 1 95.5 346 PHE B C 1
ATOM 5711 O O . PHE B 1 346 ? 19.031 4.48 15.164 1 95.5 346 PHE B O 1
ATOM 5718 N N . SER B 1 347 ? 18.766 6.633 14.641 1 92.88 347 SER B N 1
ATOM 5719 C CA . SER B 1 347 ? 18.281 6.996 15.969 1 92.88 347 SER B CA 1
ATOM 5720 C C . SER B 1 347 ? 17.016 6.219 16.328 1 92.88 347 SER B C 1
ATOM 5722 O O . SER B 1 347 ? 16.219 5.875 15.445 1 92.88 347 SER B O 1
ATOM 5724 N N . SER B 1 348 ? 16.859 5.984 17.609 1 85.44 348 SER B N 1
ATOM 5725 C CA . SER B 1 348 ? 15.648 5.316 18.078 1 85.44 348 SER B CA 1
ATOM 5726 C C . SER B 1 348 ? 14.484 6.297 18.188 1 85.44 348 SER B C 1
ATOM 5728 O O . SER B 1 348 ? 13.32 5.891 18.172 1 85.44 348 SER B O 1
ATOM 5730 N N . ASP B 1 349 ? 14.836 7.562 18.266 1 87.75 349 ASP B N 1
ATOM 5731 C CA . ASP B 1 349 ? 13.812 8.602 18.297 1 87.75 349 ASP B CA 1
ATOM 5732 C C . ASP B 1 349 ? 13.227 8.844 16.906 1 87.75 349 ASP B C 1
ATOM 5734 O O . ASP B 1 349 ? 13.961 9.102 15.961 1 87.75 349 ASP B O 1
ATOM 5738 N N . PRO B 1 350 ? 11.906 8.797 16.766 1 86.69 350 PRO B N 1
ATOM 5739 C CA . PRO B 1 350 ? 11.281 8.883 15.438 1 86.69 350 PRO B CA 1
ATOM 5740 C C . PRO B 1 350 ? 11.672 10.156 14.688 1 86.69 350 PRO B C 1
ATOM 5742 O O . PRO B 1 350 ? 11.953 10.109 13.484 1 86.69 350 PRO B O 1
ATOM 5745 N N . GLN B 1 351 ? 11.641 11.273 15.367 1 84.38 351 GLN B N 1
ATOM 5746 C CA . GLN B 1 351 ? 11.992 12.531 14.711 1 84.38 351 GLN B CA 1
ATOM 5747 C C . GLN B 1 351 ? 13.438 12.516 14.227 1 84.38 351 GLN B C 1
ATOM 5749 O O . GLN B 1 351 ? 13.711 12.82 13.07 1 84.38 351 GLN B O 1
ATOM 5754 N N . SER B 1 352 ? 14.336 12.172 15.109 1 91.44 352 SER B N 1
ATOM 5755 C CA . SER B 1 352 ? 15.75 12.117 14.766 1 91.44 352 SER B CA 1
ATOM 5756 C C . SER B 1 352 ? 16.016 11.062 13.695 1 91.44 352 SER B C 1
ATOM 5758 O O . SER B 1 352 ? 16.812 11.289 12.773 1 91.44 352 SER B O 1
ATOM 5760 N N . ARG B 1 353 ? 15.359 9.961 13.828 1 94.44 353 ARG B N 1
ATOM 5761 C CA . ARG B 1 353 ? 15.508 8.898 12.836 1 94.44 353 ARG B CA 1
ATOM 5762 C C . ARG B 1 353 ? 15.117 9.383 11.445 1 94.44 353 ARG B C 1
ATOM 5764 O O . ARG B 1 353 ? 15.844 9.156 10.477 1 94.44 353 ARG B O 1
ATOM 5771 N N . GLY B 1 354 ? 13.938 10 11.375 1 94.31 354 GLY B N 1
ATOM 5772 C CA . GLY B 1 354 ? 13.477 10.531 10.102 1 94.31 354 GLY B CA 1
ATOM 5773 C C . GLY B 1 354 ? 14.461 11.508 9.477 1 94.31 354 GLY B C 1
ATOM 5774 O O . GLY B 1 354 ? 14.773 11.398 8.289 1 94.31 354 GLY B O 1
ATOM 5775 N N . GLU B 1 355 ? 14.922 12.383 10.273 1 93.19 355 GLU B N 1
ATOM 5776 C CA . GLU B 1 355 ? 15.867 13.391 9.789 1 93.19 355 GLU B CA 1
ATOM 5777 C C . GLU B 1 355 ? 17.172 12.75 9.336 1 93.19 355 GLU B C 1
ATOM 5779 O O . GLU B 1 355 ? 17.75 13.141 8.32 1 93.19 355 GLU B O 1
ATOM 5784 N N . GLU B 1 356 ? 17.625 11.797 10.086 1 97.38 356 GLU B N 1
ATOM 5785 C CA . GLU B 1 356 ? 18.859 11.094 9.742 1 97.38 356 GLU B CA 1
ATOM 5786 C C . GLU B 1 356 ? 18.703 10.32 8.438 1 97.38 356 GLU B C 1
ATOM 5788 O O . GLU B 1 356 ? 19.625 10.289 7.613 1 97.38 356 GLU B O 1
ATOM 5793 N N . ILE B 1 357 ? 17.578 9.727 8.289 1 97.81 357 ILE B N 1
ATOM 5794 C CA . ILE B 1 357 ? 17.328 8.961 7.066 1 97.81 357 ILE B CA 1
ATOM 5795 C C . ILE B 1 357 ? 17.328 9.898 5.863 1 97.81 357 ILE B C 1
ATOM 5797 O O . ILE B 1 357 ? 17.969 9.617 4.848 1 97.81 357 ILE B O 1
ATOM 5801 N N . ILE B 1 358 ? 16.625 10.984 5.996 1 97.31 358 ILE B N 1
ATOM 5802 C CA . ILE B 1 358 ? 16.531 11.945 4.906 1 97.31 358 ILE B CA 1
ATOM 5803 C C . ILE B 1 358 ? 17.922 12.477 4.555 1 97.31 358 ILE B C 1
ATOM 5805 O O . ILE B 1 358 ? 18.266 12.586 3.379 1 97.31 358 ILE B O 1
ATOM 5809 N N . SER B 1 359 ? 18.688 12.773 5.586 1 97.88 359 SER B N 1
ATOM 5810 C CA . SER B 1 359 ? 20.047 13.25 5.371 1 97.88 359 SER B CA 1
ATOM 5811 C C . SER B 1 359 ? 20.906 12.195 4.684 1 97.88 359 SER B C 1
ATOM 5813 O O . SER B 1 359 ? 21.688 12.508 3.787 1 97.88 359 SER B O 1
ATOM 5815 N N . TRP B 1 360 ? 20.812 11.023 5.125 1 98.25 360 TRP B N 1
ATOM 5816 C CA . TRP B 1 360 ? 21.562 9.922 4.539 1 98.25 360 TRP B CA 1
ATOM 5817 C C . TRP B 1 360 ? 21.203 9.727 3.072 1 98.25 360 TRP B C 1
ATOM 5819 O O . TRP B 1 360 ? 22.078 9.555 2.223 1 98.25 360 TRP B O 1
ATOM 5829 N N . ILE B 1 361 ? 19.922 9.758 2.77 1 98.44 361 ILE B N 1
ATOM 5830 C CA . ILE B 1 361 ? 19.453 9.609 1.401 1 98.44 361 ILE B CA 1
ATOM 5831 C C . ILE B 1 361 ? 19.969 10.75 0.54 1 98.44 361 ILE B C 1
ATOM 5833 O O . ILE B 1 361 ? 20.359 10.539 -0.613 1 98.44 361 ILE B O 1
ATOM 5837 N N . ALA B 1 362 ? 19.938 11.938 1.069 1 98.19 362 ALA B N 1
ATOM 5838 C CA . ALA B 1 362 ? 20.453 13.094 0.347 1 98.19 362 ALA B CA 1
ATOM 5839 C C . ALA B 1 362 ? 21.922 12.891 -0.031 1 98.19 362 ALA B C 1
ATOM 5841 O O . ALA B 1 362 ? 22.312 13.188 -1.157 1 98.19 362 ALA B O 1
ATOM 5842 N N . ASP B 1 363 ? 22.656 12.414 0.88 1 97.88 363 ASP B N 1
ATOM 5843 C CA . ASP B 1 363 ? 24.062 12.148 0.643 1 97.88 363 ASP B CA 1
ATOM 5844 C C . ASP B 1 363 ? 24.266 11.094 -0.443 1 97.88 363 ASP B C 1
ATOM 5846 O O . ASP B 1 363 ? 25.094 11.258 -1.335 1 97.88 363 ASP B O 1
ATOM 5850 N N . ARG B 1 364 ? 23.547 10 -0.355 1 97.94 364 ARG B N 1
ATOM 5851 C CA . ARG B 1 364 ? 23.641 8.945 -1.355 1 97.94 364 ARG B CA 1
ATOM 5852 C C . ARG B 1 364 ? 23.203 9.445 -2.725 1 97.94 364 ARG B C 1
ATOM 5854 O O . ARG B 1 364 ? 23.734 9.023 -3.752 1 97.94 364 ARG B O 1
ATOM 5861 N N . SER B 1 365 ? 22.188 10.273 -2.684 1 98 365 SER B N 1
ATOM 5862 C CA . SER B 1 365 ? 21.672 10.836 -3.928 1 98 365 SER B CA 1
ATOM 5863 C C . SER B 1 365 ? 22.75 11.633 -4.652 1 98 365 SER B C 1
ATOM 5865 O O . SER B 1 365 ? 22.875 11.555 -5.879 1 98 365 SER B O 1
ATOM 5867 N N . ARG B 1 366 ? 23.516 12.414 -3.949 1 97.19 366 ARG B N 1
ATOM 5868 C CA . ARG B 1 366 ? 24.578 13.211 -4.539 1 97.19 366 ARG B CA 1
ATOM 5869 C C . ARG B 1 366 ? 25.656 12.312 -5.16 1 97.19 366 ARG B C 1
ATOM 5871 O O . ARG B 1 366 ? 26.109 12.57 -6.273 1 97.19 366 ARG B O 1
ATOM 5878 N N . VAL B 1 367 ? 26 11.289 -4.438 1 97.25 367 VAL B N 1
ATOM 5879 C CA . VAL B 1 367 ? 27.016 10.352 -4.914 1 97.25 367 VAL B CA 1
ATOM 5880 C C . VAL B 1 367 ? 26.531 9.664 -6.184 1 97.25 367 VAL B C 1
ATOM 5882 O O . VAL B 1 367 ? 27.266 9.578 -7.172 1 97.25 367 VAL B O 1
ATOM 5885 N N . LEU B 1 368 ? 25.312 9.203 -6.172 1 97.56 368 LEU B N 1
ATOM 5886 C CA . LEU B 1 368 ? 24.734 8.484 -7.305 1 97.56 368 LEU B CA 1
ATOM 5887 C C . LEU B 1 368 ? 24.609 9.391 -8.523 1 97.56 368 LEU B C 1
ATOM 5889 O O . LEU B 1 368 ? 24.938 8.992 -9.641 1 97.56 368 LEU B O 1
ATOM 5893 N N . LYS B 1 369 ? 24.094 10.617 -8.273 1 97 369 LYS B N 1
ATOM 5894 C CA . LYS B 1 369 ? 23.922 11.578 -9.367 1 97 369 LYS B CA 1
ATOM 5895 C C . LYS B 1 369 ? 25.25 11.82 -10.086 1 97 369 LYS B C 1
ATOM 5897 O O . LYS B 1 369 ? 25.297 11.844 -11.32 1 97 369 LYS B O 1
ATOM 5902 N N . THR B 1 370 ? 26.297 12.031 -9.359 1 96.31 370 THR B N 1
ATOM 5903 C CA . THR B 1 370 ? 27.625 12.273 -9.922 1 96.31 370 THR B CA 1
ATOM 5904 C C . THR B 1 370 ? 28.062 11.102 -10.789 1 96.31 370 THR B C 1
ATOM 5906 O O . THR B 1 370 ? 28.578 11.297 -11.898 1 96.31 370 THR B O 1
ATOM 5909 N N . CYS B 1 371 ? 27.844 9.922 -10.336 1 96.06 371 CYS B N 1
ATOM 5910 C CA . CYS B 1 371 ? 28.25 8.727 -11.055 1 96.06 371 CYS B CA 1
ATOM 5911 C C . CYS B 1 371 ? 27.438 8.57 -12.344 1 96.06 371 CYS B C 1
ATOM 5913 O O . CYS B 1 371 ? 28 8.336 -13.414 1 96.06 371 CYS B O 1
ATOM 5915 N N . LEU B 1 372 ? 26.125 8.68 -12.258 1 95.81 372 LEU B N 1
ATOM 5916 C CA . LEU B 1 372 ? 25.266 8.469 -13.406 1 95.81 372 LEU B CA 1
ATOM 5917 C C . LEU B 1 372 ? 25.531 9.508 -14.492 1 95.81 372 LEU B C 1
ATOM 5919 O O . LEU B 1 372 ? 25.469 9.195 -15.68 1 95.81 372 LEU B O 1
ATOM 5923 N N . THR B 1 373 ? 25.797 10.727 -14.031 1 95.19 373 THR B N 1
ATOM 5924 C CA . THR B 1 373 ? 26.125 11.797 -14.969 1 95.19 373 THR B CA 1
ATOM 5925 C C . THR B 1 373 ? 27.453 11.516 -15.672 1 95.19 373 THR B C 1
ATOM 5927 O O . THR B 1 373 ? 27.562 11.68 -16.891 1 95.19 373 THR B O 1
ATOM 5930 N N . ALA B 1 374 ? 28.422 11.125 -14.922 1 95.06 374 ALA B N 1
ATOM 5931 C CA . ALA B 1 374 ? 29.75 10.836 -15.461 1 95.06 374 ALA B CA 1
ATOM 5932 C C . ALA B 1 374 ? 29.688 9.734 -16.516 1 95.06 374 ALA B C 1
ATOM 5934 O O . ALA B 1 374 ? 30.422 9.758 -17.5 1 95.06 374 ALA B O 1
ATOM 5935 N N . HIS B 1 375 ? 28.797 8.789 -16.375 1 94.81 375 HIS B N 1
ATOM 5936 C CA . HIS B 1 375 ? 28.703 7.652 -17.281 1 94.81 375 HIS B CA 1
ATOM 5937 C C . HIS B 1 375 ? 27.578 7.84 -18.297 1 94.81 375 HIS B C 1
ATOM 5939 O O . HIS B 1 375 ? 27.266 6.918 -19.047 1 94.81 375 HIS B O 1
ATOM 5945 N N . GLN B 1 376 ? 26.906 8.938 -18.219 1 94.19 376 GLN B N 1
ATOM 5946 C CA . GLN B 1 376 ? 25.891 9.344 -19.188 1 94.19 376 GLN B CA 1
ATOM 5947 C C . GLN B 1 376 ? 24.703 8.375 -19.172 1 94.19 376 GLN B C 1
ATOM 5949 O O . GLN B 1 376 ? 24.188 8.023 -20.234 1 94.19 376 GLN B O 1
ATOM 5954 N N . LEU B 1 377 ? 24.328 7.934 -17.984 1 94.44 377 LEU B N 1
ATOM 5955 C CA . LEU B 1 377 ? 23.234 6.977 -17.844 1 94.44 377 LEU B CA 1
ATOM 5956 C C . LEU B 1 377 ? 21.906 7.691 -17.703 1 94.44 377 LEU B C 1
ATOM 5958 O O . LEU B 1 377 ? 20.844 7.066 -17.828 1 94.44 377 LEU B O 1
ATOM 5962 N N . ILE B 1 378 ? 21.938 8.977 -17.406 1 92.88 378 ILE B N 1
ATOM 5963 C CA . ILE B 1 378 ? 20.734 9.773 -17.25 1 92.88 378 ILE B CA 1
ATOM 5964 C C . ILE B 1 378 ? 20.844 11.031 -18.109 1 92.88 378 ILE B C 1
ATOM 5966 O O . ILE B 1 378 ? 21.922 11.375 -18.594 1 92.88 378 ILE B O 1
ATOM 5970 N N . ALA B 1 379 ? 19.594 11.672 -18.266 1 86.81 379 ALA B N 1
ATOM 5971 C CA . ALA B 1 379 ? 19.547 12.914 -19.047 1 86.81 379 ALA B CA 1
ATOM 5972 C C . ALA B 1 379 ? 19.828 14.125 -18.156 1 86.81 379 ALA B C 1
ATOM 5974 O O . ALA B 1 379 ? 19.484 14.117 -16.969 1 86.81 379 ALA B O 1
#

Secondary structure (DSSP, 8-state):
--SGGGHHHHHHHHHHHHSSS-HHHHHHHHHHHHHHHS-HHHHHHHHHHHH----S-HHHHHHHS-EEEEES---GGG---SEEEEETTEEEEEEEE-SSS---EEE-TTS-EEEHHHHHHHHHHHHTTT-SS--EEEEEESSPPPPHHHHS---SSTTTT-EEEEEEHHHHHHHHHHHTTTS-TTSHHHHHHHHHHHHHHHTT-S-SS--HHHHHHHHHHHHHTHHHHHHHHHHHHHHTTSS-B-TT---EEEEETTTTEEEEEEEBPBBTTB-STTEEEEEEEE-TTSSSS--HHHHTS---S-EEEEEEEESSTTTTTT--SPPTT-B-STT-EEEEEEGGGS-SSHHHHHHHHHHHHHHHHHHHHHHHHHTT-B-/--SGGGHHHHHHHHHHHHSSS-HHHHHHHHHHHHHHHS-HHHHHHHHHHHH----S-HHHHHHHS-EEEEES---GGG---SEEEEETTEEEEEEEE-SSS---EEE-TTS-EEEHHHHHHHHHHHHTTT-SS--EEEEEESSPPPPHHHHS---SSTTTT-EEEEEEHHHHHHHHHHHTTTS-TTSHHHHHHHHHHHHHHHTT-S-SS--HHHHHHHHHHHHHTHHHHHHHHHHHHHHTTSS-B-TTPPPEEEEETTTTEEEEEEEBPBBTTB--TTEEEEEEEE-TTSSSS--HHHHTS---S-EEEEEEEESSTTTTTT--SPPTT-B-STT-EEEEEEGGGS-SSHHHHHHHHHHHHHHHHHHHHHHHHHTT-B-

Radius of gyration: 30.66 Å; Cα contacts (8 Å, |Δi|>4): 1515; chains: 2; bounding box: 67×99×75 Å

pLDDT: mean 84.35, std 14.06, range [25.78, 98.5]

Solvent-accessible surface area (backbone atoms only — not comparable to full-atom values): 39140 Å² total; per-residue (Å²): 134,81,69,59,43,38,45,52,42,53,52,41,56,53,42,51,70,73,42,66,89,48,62,61,61,48,49,47,51,50,49,48,54,32,55,70,46,35,52,40,48,47,35,30,52,51,50,23,64,51,34,69,45,87,61,91,50,25,46,59,48,46,70,73,40,51,75,44,77,40,64,63,40,79,54,69,93,60,35,60,47,49,27,35,32,24,46,68,84,21,47,30,39,38,32,44,74,34,58,90,54,71,78,58,72,44,68,42,98,85,63,52,76,44,39,54,69,40,44,43,26,51,48,44,49,65,62,12,64,80,26,94,51,77,35,15,35,31,41,36,18,41,72,60,72,72,59,71,71,58,70,43,77,55,78,81,48,69,34,64,79,41,35,67,31,78,47,30,52,14,58,52,35,52,50,50,40,57,60,35,61,86,49,56,73,83,36,68,35,34,38,41,30,46,6,48,36,42,36,26,48,76,67,63,31,44,39,58,25,39,49,72,65,19,55,51,24,44,51,42,23,24,59,43,28,54,28,39,52,45,44,25,50,54,41,38,68,46,44,57,76,56,43,43,62,41,92,83,44,60,81,42,74,45,73,34,35,63,47,7,25,41,34,27,37,34,40,31,31,47,8,88,66,30,70,55,73,52,31,29,44,36,31,26,42,36,28,48,82,22,47,69,63,64,39,40,68,56,69,71,44,88,61,70,62,49,21,40,39,43,35,42,42,50,81,54,85,50,76,41,52,84,63,75,73,84,50,91,77,45,46,58,49,86,29,30,44,37,30,71,45,51,51,82,79,46,53,88,47,34,64,58,22,45,52,50,48,40,51,52,47,35,53,52,30,54,56,48,33,54,52,36,54,76,62,26,47,40,84,134,80,68,59,42,39,45,51,42,52,54,42,56,52,43,50,69,72,44,64,90,50,60,61,60,48,50,46,51,51,50,46,56,33,55,69,46,36,53,40,48,47,36,31,52,52,48,23,65,52,35,69,45,88,62,92,50,24,45,60,48,45,71,74,40,51,76,43,78,41,65,63,40,78,53,67,94,60,36,61,46,49,28,36,33,23,45,68,84,20,47,31,39,40,31,46,72,34,59,90,54,72,77,59,72,44,67,43,96,86,63,52,75,42,38,56,67,41,43,42,26,52,48,45,50,64,63,12,64,82,27,94,51,78,36,15,36,31,39,34,17,42,71,59,71,73,59,72,74,58,71,44,77,56,77,81,50,69,34,63,78,39,36,66,31,78,47,30,52,13,59,51,35,51,49,50,39,58,60,36,62,85,49,56,72,83,35,69,35,34,38,40,30,45,6,49,35,43,35,27,48,75,66,63,32,44,38,59,25,39,47,72,66,19,56,50,24,44,51,43,23,24,58,44,27,54,28,40,53,46,44,27,52,55,40,37,69,46,43,57,77,56,44,43,63,41,92,83,46,59,82,43,76,44,74,34,33,64,46,6,25,41,34,28,37,32,39,31,31,46,7,88,68,31,70,55,74,52,30,30,44,36,31,25,42,35,28,49,82,21,45,70,63,62,38,41,67,58,68,72,45,89,62,69,61,50,22,39,38,43,36,42,43,52,81,53,86,48,76,41,54,85,64,75,74,84,49,92,76,44,43,56,51,87,29,30,43,36,30,72,45,52,50,83,77,44,52,89,48,33,64,56,22,44,52,48,50,41,51,50,46,36,52,51,30,53,56,48,32,55,51,36,54,74,62,28,46,39,83

Foldseek 3Di:
DPPLLQVLVVVVVVVCVVDWQCPFLSLLVLLLQLLVQDAQQLNQVLCCVQQVPDDPGSNVQPVVWDWDKDAQDQLDPLGTFGIFIDTNNFTAETEHEDEQDAFDWDQDPVRDIDTSQLSVLVSNVVRRVPPPDAHAYEYEYQQDDHDPCLPPPVPVCSSVPGHRHYDYLLRSLVSQCVSCVPPDCPRPSNSSSSSSLVNCVVVVRNDSDDDPVVVVVVVCCVVPCPVQLVLQVLLCVLQVVLFAADPPWDWDFAQDQQQQWGKIKTFGCFWPLGHDRFKMKMWGKHAQVTHRHGTCVQQVHDGHAIKTKIWIDGPDFQSQVVDPDDQPQWDARRHITMHIDHLVVFDPDPVRSSVVSSVVSNVVSVSVSVVCVVVRGHD/DPPLLQVLVVVVVVVCVVDWQCVFLSLLVLLLQLLVQDAQQLNQVLCCVQQVPDDPGSNVQPVVWDWDKDAQDQLDPLGTFGIFIDTNNFTAETEHEDEPDAFDWDQDPVRDIDTSQLSVLVSNVVRRVPPPDAHAYEYEYQQDDHDPCLPPQVPVCSSVNGHRHYDYLLRSLVSQCVSCVPPDCPRPSNSSSSSSLVNCVVVVRNDSDDDPVVVVVVVCCVVPCPVQLVLQVLLCVLQVVLFAADPPWDWDFAQDQQQQWGKIKTFGCFWPLGHDRFKMKMWGKHAQVGHRHTTCVLQVHDRHAIKTKIWIDGPDFQSQVVDPDDQPQWDARRHITMHIDHLVPFDPDPVRSSVVSSVVSNVVSVSVSVVCVVVRGHD

Sequence (758 aa):
MSDTHHLFVDLYAYRQREKRNPLEDWLTECLAATIRALPGKQKGALLTRLSGTRIDDPQRFSAAHRIEVITQYPAGEAGRPDMLILLDGQPWILFENKVSHGVSVHTDEDGTQSHQLRRYAGWLSDRGKHCALAPAIVFVTHITPPPEDFRKRDATGLYRGLFPTHTSWGALGREISKLVADLPQDHHASVLASAFLTFLEENNMSNEFPPSSAFAAAELYVTQAETLENLVDRMWHQVRSIASFGKTADYQLKALTDEGSVSAWRYVAPGPASPDRSSYLQTGIWYPEAGLWFDAEDIGRDLRGAHAYLFFGNNSDGMFSAVTEELAGFVRPTSDFLAMKAIADFSSDPQSRGEEIISWIADRSRVLKTCLTAHQLIAMSDTHHLFVDLYAYRQREKRNPLEDWLTECLAATIRALPGKQKGALLTRLSGTRIDDPQRFSAAHRIEVITQYPAGEAGRPDMLILLDGQPWILFENKVSHGVSVHTDEDGTQSHQLRRYAGWLSDRGKHCALAPAIVFVTHITPPPEDFRKRDATGLYRGLFPTHTSWGALGREISKLVADLPQDHHASVLASAFLTFLEENNMSNEFPPSSAFAAAELYVTQAETLENLVDRMWHQVRSIASFGKTADYQLKALTDEGSVSAWRYVAPGPASPDRSSYLQTGIWYPEAGLWFDAEDIGRDLRGAHAYLFFGNNSDGMFSAVTEELAGFVRPTSDFLAMKAIADFSSDPQSRGEEIISWIADRSRVLKTCLTAHQLIA

Nearest PDB structures (foldseek):
  7e4s-assembly1_E  TM=3.506E-01  e=8.733E+00  Lacticaseibacillus rhamnosus
  7vgk-assembly2_F  TM=2.381E-01  e=2.842E+00  Lacticaseibacillus rhamnosus
  7vgk-assembly1_A  TM=2.421E-01  e=5.443E+00  Lacticaseibacillus rhamnosus
  7e4s-assembly1_E  TM=3.281E-01  e=6.716E+00  Lacticaseibacillus rhamnosus
  6xn2-assembly1_A  TM=2.271E-01  e=2.631E+00  Xanthomonas citri pv. citri str. 306

Organism: NCBI:txid68569